Protein AF-S9VAW1-F1 (afdb_monomer)

Solvent-accessible surface area (backbone atoms only — not comparable to full-atom values): 34926 Å² total; per-residue (Å²): 114,68,71,62,59,52,66,74,46,61,80,85,52,39,60,59,50,52,52,51,52,48,44,51,51,44,52,49,33,34,41,46,76,74,74,43,98,70,55,74,67,59,33,51,55,53,44,74,70,47,58,87,88,57,67,69,57,58,61,92,67,84,63,84,70,60,76,79,61,60,88,81,59,89,73,43,68,52,50,54,55,49,52,49,55,58,42,69,75,46,89,89,31,61,70,61,53,52,52,51,40,55,53,44,43,58,45,36,74,75,27,72,74,61,37,76,72,44,56,46,38,53,47,41,54,58,48,71,69,42,90,84,57,53,66,71,57,50,51,52,41,51,66,70,40,41,77,72,40,57,66,71,58,47,43,52,48,26,68,76,31,76,83,42,26,59,60,41,46,56,35,34,72,74,39,64,25,45,70,31,38,54,46,47,47,70,71,33,70,91,39,31,63,58,50,28,53,44,24,74,74,56,10,31,38,53,83,54,41,58,82,46,28,45,65,61,37,44,53,52,35,53,50,28,53,74,74,67,41,77,62,27,70,74,47,41,50,56,32,31,31,38,22,30,51,42,54,39,37,70,63,21,52,54,51,49,56,54,47,74,76,70,61,97,66,47,45,45,53,46,20,25,26,48,19,51,31,26,52,74,72,64,44,58,75,50,42,58,57,29,48,54,31,54,74,62,21,74,80,68,87,46,73,51,42,47,51,28,45,52,46,21,51,34,35,30,37,51,33,24,54,73,71,68,36,57,68,58,33,48,51,53,56,69,66,56,79,76,89,71,51,70,65,45,51,53,48,47,50,56,41,57,40,44,53,28,90,91,46,71,57,69,60,48,51,51,55,38,60,70,39,93,86,45,72,55,69,66,49,57,50,32,50,33,41,77,68,68,77,41,86,84,70,88,42,77,71,52,40,53,39,41,40,49,10,30,15,71,49,18,37,49,66,61,43,67,75,62,69,61,97,65,67,52,72,62,50,51,54,25,50,54,51,4,58,78,65,37,92,78,66,67,63,65,64,53,49,55,57,60,73,65,57,60,69,80,51,39,58,38,56,72,54,44,49,52,48,52,53,47,30,54,76,72,68,38,43,71,59,51,36,57,57,28,65,77,37,82,85,26,71,47,22,48,48,53,28,52,49,40,48,46,70,74,58,79,68,73,96,64,71,49,75,37,74,51,68,67,61,46,38,52,48,60,74,68,58,87,67,77,65,53,52,34,36,31,53,57,95,74,67,70,90,78,62,92,52,61,48,59,57,48,18,67,76,58,72,46,66,55,90,42,47,49,79,50,80,57,95,66,27,40,35,41,35,45,71,67,65,94,86,68,76,66,59,72,52,82,46,87,50,103,87,49,77,44,72,56,72,58,69,92,89,68,78,95,77,82,90,78,82,76,127

Structure (mmCIF, N/CA/C/O backbone):
data_AF-S9VAW1-F1
#
_entry.id   AF-S9VAW1-F1
#
loop_
_atom_site.group_PDB
_atom_site.id
_atom_site.type_symbol
_atom_site.label_atom_id
_atom_site.label_alt_id
_atom_site.label_comp_id
_atom_site.label_asym_id
_atom_site.label_entity_id
_atom_site.label_seq_id
_atom_site.pdbx_PDB_ins_code
_atom_site.Cartn_x
_atom_site.Cartn_y
_atom_site.Cartn_z
_atom_site.occupancy
_atom_site.B_iso_or_equiv
_atom_site.auth_seq_id
_atom_site.auth_comp_id
_atom_site.auth_asym_id
_atom_site.auth_atom_id
_atom_site.pdbx_PDB_model_num
ATOM 1 N N . MET A 1 1 ? 56.780 -2.524 -10.324 1.00 50.16 1 MET A N 1
ATOM 2 C CA . MET A 1 1 ? 56.785 -1.851 -9.006 1.00 50.16 1 MET A CA 1
ATOM 3 C C . MET A 1 1 ? 56.034 -2.650 -7.930 1.00 50.16 1 MET A C 1
ATOM 5 O O . MET A 1 1 ? 56.644 -3.027 -6.942 1.00 50.16 1 MET A O 1
ATOM 9 N N . THR A 1 2 ? 54.771 -3.040 -8.134 1.00 55.56 2 THR A N 1
ATOM 10 C CA . THR A 1 2 ? 53.932 -3.743 -7.130 1.00 55.56 2 THR A CA 1
ATOM 11 C C . THR A 1 2 ? 54.430 -5.126 -6.686 1.00 55.56 2 THR A C 1
ATOM 13 O O . THR A 1 2 ? 54.407 -5.422 -5.497 1.00 55.56 2 THR A O 1
ATOM 16 N N . LYS A 1 3 ? 54.938 -5.974 -7.596 1.00 57.41 3 LYS A N 1
ATOM 17 C CA . LYS A 1 3 ? 55.463 -7.309 -7.225 1.00 57.41 3 LYS A CA 1
ATOM 18 C C . LYS A 1 3 ? 56.693 -7.242 -6.308 1.00 57.41 3 LYS A C 1
ATOM 20 O O . LYS A 1 3 ? 56.820 -8.068 -5.414 1.00 57.41 3 LYS A O 1
ATOM 25 N N . GLN A 1 4 ? 57.572 -6.260 -6.518 1.00 59.66 4 GLN A N 1
ATOM 26 C CA . GLN A 1 4 ? 58.765 -6.050 -5.688 1.00 59.66 4 GLN A CA 1
ATOM 27 C C . GLN A 1 4 ? 58.394 -5.479 -4.311 1.00 59.66 4 GLN A C 1
ATOM 29 O O . GLN A 1 4 ? 58.938 -5.927 -3.311 1.00 59.66 4 GLN A O 1
ATOM 34 N N . MET A 1 5 ? 57.403 -4.581 -4.258 1.00 62.62 5 MET A N 1
ATOM 35 C CA . MET A 1 5 ? 56.898 -3.979 -3.016 1.00 62.62 5 MET A CA 1
ATOM 36 C C . MET A 1 5 ? 56.144 -4.979 -2.121 1.00 62.62 5 MET A C 1
ATOM 38 O O . MET A 1 5 ? 56.283 -4.958 -0.906 1.00 62.62 5 MET A O 1
ATOM 42 N N . VAL A 1 6 ? 55.371 -5.902 -2.708 1.00 60.84 6 VAL A N 1
ATOM 43 C CA . VAL A 1 6 ? 54.705 -6.984 -1.953 1.00 60.84 6 VAL A CA 1
ATOM 44 C C . VAL A 1 6 ? 55.717 -8.045 -1.498 1.00 60.84 6 VAL A C 1
ATOM 46 O O . VAL A 1 6 ? 55.566 -8.638 -0.432 1.00 60.84 6 VAL A O 1
ATOM 49 N N . ALA A 1 7 ? 56.779 -8.282 -2.276 1.00 64.12 7 ALA A N 1
ATOM 50 C CA . ALA A 1 7 ? 57.833 -9.234 -1.926 1.00 64.12 7 ALA A CA 1
ATOM 51 C C . ALA A 1 7 ? 58.745 -8.757 -0.779 1.00 64.12 7 ALA A C 1
ATOM 53 O O . ALA A 1 7 ? 59.326 -9.605 -0.103 1.00 64.12 7 ALA A O 1
ATOM 54 N N . SER A 1 8 ? 58.848 -7.446 -0.528 1.00 69.50 8 SER A N 1
ATOM 55 C CA . SER A 1 8 ? 59.646 -6.870 0.568 1.00 69.50 8 SER A CA 1
ATOM 56 C C . SER A 1 8 ? 58.955 -6.886 1.938 1.00 69.50 8 SER A C 1
ATOM 58 O O . SER A 1 8 ? 59.565 -6.500 2.928 1.00 69.50 8 SER A O 1
ATOM 60 N N . ILE A 1 9 ? 57.698 -7.327 2.011 1.00 71.62 9 ILE A N 1
ATOM 61 C CA . ILE A 1 9 ? 56.875 -7.311 3.233 1.00 71.62 9 ILE A CA 1
ATOM 62 C C . ILE A 1 9 ? 56.877 -8.701 3.890 1.00 71.62 9 ILE A C 1
ATOM 64 O O . ILE A 1 9 ? 56.977 -9.702 3.163 1.00 71.62 9 ILE A O 1
ATOM 68 N N . PRO A 1 10 ? 56.773 -8.818 5.229 1.00 76.75 10 PRO A N 1
ATOM 69 C CA . PRO A 1 10 ? 56.643 -10.104 5.913 1.00 76.75 10 PRO A CA 1
ATOM 70 C C . PRO A 1 10 ? 55.501 -10.947 5.336 1.00 76.75 10 PRO A C 1
ATOM 72 O O . PRO A 1 10 ? 54.421 -10.439 5.044 1.00 76.75 10 PRO A O 1
ATOM 75 N N . LYS A 1 11 ? 55.730 -12.253 5.145 1.00 73.06 11 LYS A N 1
ATOM 76 C CA . LYS A 1 11 ? 54.782 -13.168 4.473 1.00 73.06 11 LYS A CA 1
ATOM 77 C C . LYS A 1 11 ? 53.387 -13.161 5.115 1.00 73.06 11 LYS A C 1
ATOM 79 O O . LYS A 1 11 ? 52.401 -13.333 4.405 1.00 73.06 11 LYS A O 1
ATOM 84 N N . GLU A 1 12 ? 53.339 -12.929 6.422 1.00 75.31 12 GLU A N 1
ATOM 85 C CA . GLU A 1 12 ? 52.132 -12.873 7.251 1.00 75.31 12 GLU A CA 1
ATOM 86 C C . GLU A 1 12 ? 51.245 -11.656 6.926 1.00 75.31 12 GLU A C 1
ATOM 88 O O . GLU A 1 12 ? 50.023 -11.760 6.958 1.00 75.31 12 GLU A O 1
ATOM 93 N N . GLU A 1 13 ? 51.831 -10.536 6.494 1.00 78.38 13 GLU A N 1
ATOM 94 C CA . GLU A 1 13 ? 51.113 -9.284 6.200 1.00 78.38 13 GLU A CA 1
ATOM 95 C C . GLU A 1 13 ? 50.744 -9.129 4.717 1.00 78.38 13 GLU A C 1
ATOM 97 O O . GLU A 1 13 ? 49.864 -8.343 4.355 1.00 78.38 13 GLU A O 1
ATOM 102 N N . ARG A 1 14 ? 51.382 -9.908 3.831 1.00 79.69 14 ARG A N 1
ATOM 103 C CA . ARG A 1 14 ? 51.174 -9.812 2.373 1.00 79.69 14 ARG A CA 1
ATOM 104 C C . ARG A 1 14 ? 49.719 -10.012 1.974 1.00 79.69 14 ARG A C 1
ATOM 106 O O . ARG A 1 14 ? 49.246 -9.323 1.077 1.00 79.69 14 ARG A O 1
ATOM 113 N N . HIS A 1 15 ? 49.016 -10.944 2.617 1.00 78.62 15 HIS A N 1
ATOM 114 C CA . HIS A 1 15 ? 47.621 -11.232 2.286 1.00 78.62 15 HIS A CA 1
ATOM 115 C C . HIS A 1 15 ? 46.703 -10.054 2.634 1.00 78.62 15 HIS A C 1
ATOM 117 O O . HIS A 1 15 ? 45.899 -9.639 1.803 1.00 78.62 15 HIS A O 1
ATOM 123 N N . ALA A 1 16 ? 46.862 -9.480 3.831 1.00 81.19 16 ALA A N 1
ATOM 124 C CA . ALA A 1 16 ? 46.077 -8.330 4.270 1.00 81.19 16 ALA A CA 1
ATOM 125 C C . ALA A 1 16 ? 46.334 -7.104 3.379 1.00 81.19 16 ALA A C 1
ATOM 127 O O . ALA A 1 16 ? 45.389 -6.435 2.954 1.00 81.19 16 ALA A O 1
ATOM 128 N N . LEU A 1 17 ? 47.597 -6.848 3.020 1.00 82.19 17 LEU A N 1
ATOM 129 C CA . LEU A 1 17 ? 47.938 -5.759 2.108 1.00 82.19 17 LEU A CA 1
ATOM 130 C C . LEU A 1 17 ? 47.339 -5.966 0.714 1.00 82.19 17 LEU A C 1
ATOM 132 O O . LEU A 1 17 ? 46.751 -5.037 0.168 1.00 82.19 17 LEU A O 1
ATOM 136 N N . VAL A 1 18 ? 47.473 -7.160 0.129 1.00 82.06 18 VAL A N 1
ATOM 137 C CA . VAL A 1 18 ? 46.920 -7.452 -1.204 1.00 82.06 18 VAL A CA 1
ATOM 138 C C . VAL A 1 18 ? 45.399 -7.281 -1.211 1.00 82.06 18 VAL A C 1
ATOM 140 O O . VAL A 1 18 ? 44.884 -6.641 -2.126 1.00 82.06 18 VAL A O 1
ATOM 143 N N . ALA A 1 19 ? 44.699 -7.757 -0.177 1.00 81.75 19 ALA A N 1
ATOM 144 C CA . ALA A 1 19 ? 43.257 -7.556 -0.017 1.00 81.75 19 ALA A CA 1
ATOM 145 C C . ALA A 1 19 ? 42.888 -6.063 0.101 1.00 81.75 19 ALA A C 1
ATOM 147 O O . ALA A 1 19 ? 41.984 -5.585 -0.581 1.00 81.75 19 ALA A O 1
ATOM 148 N N . SER A 1 20 ? 43.652 -5.291 0.877 1.00 86.81 20 SER A N 1
ATOM 149 C CA . SER A 1 20 ? 43.427 -3.848 1.054 1.00 86.81 20 SER A CA 1
ATOM 150 C C . SER A 1 20 ? 43.668 -3.064 -0.240 1.00 86.81 20 SER A C 1
ATOM 152 O O . SER A 1 20 ? 42.885 -2.191 -0.609 1.00 86.81 20 SER A O 1
ATOM 154 N N . MET A 1 21 ? 44.734 -3.404 -0.971 1.00 85.62 21 MET A N 1
ATOM 155 C CA . MET A 1 21 ? 45.028 -2.834 -2.287 1.00 85.62 21 MET A CA 1
ATOM 156 C C . MET A 1 21 ? 43.936 -3.176 -3.302 1.00 85.62 21 MET A C 1
ATOM 158 O O . MET A 1 21 ? 43.544 -2.318 -4.090 1.00 85.62 21 MET A O 1
ATOM 162 N N . GLN A 1 22 ? 43.433 -4.411 -3.278 1.00 87.12 22 GLN A N 1
ATOM 163 C CA . GLN A 1 22 ? 42.326 -4.847 -4.122 1.00 87.12 22 GLN A CA 1
ATOM 164 C C . GLN A 1 22 ? 41.057 -4.043 -3.844 1.00 87.12 22 GLN A C 1
ATOM 166 O O . GLN A 1 22 ? 40.466 -3.510 -4.780 1.00 87.12 22 GLN A O 1
ATOM 171 N N . LEU A 1 23 ? 40.675 -3.907 -2.572 1.00 89.50 23 LEU A N 1
ATOM 172 C CA . LEU A 1 23 ? 39.514 -3.124 -2.160 1.00 89.50 23 LEU A CA 1
ATOM 173 C C . LEU A 1 23 ? 39.643 -1.658 -2.591 1.00 89.50 23 LEU A C 1
ATOM 175 O O . LEU A 1 23 ? 38.699 -1.103 -3.150 1.00 89.50 23 LEU A O 1
ATOM 179 N N . LEU A 1 24 ? 40.815 -1.045 -2.391 1.00 90.00 24 LEU A N 1
ATOM 180 C CA . LEU A 1 24 ? 41.072 0.338 -2.795 1.00 90.00 24 LEU A CA 1
ATOM 181 C C . LEU A 1 24 ? 40.942 0.519 -4.313 1.00 90.00 24 LEU A C 1
ATOM 183 O O . LEU A 1 24 ? 40.303 1.465 -4.771 1.00 90.00 24 LEU A O 1
ATOM 187 N N . LEU A 1 25 ? 41.517 -0.396 -5.096 1.00 89.38 25 LEU A N 1
ATOM 188 C CA . LEU A 1 25 ? 41.433 -0.359 -6.556 1.00 89.38 25 LEU A CA 1
ATOM 189 C C . LEU A 1 25 ? 40.000 -0.578 -7.052 1.00 89.38 25 LEU A C 1
ATOM 191 O O . LEU A 1 25 ? 39.569 0.117 -7.968 1.00 89.38 25 LEU A O 1
ATOM 195 N N . TRP A 1 26 ? 39.240 -1.478 -6.426 1.00 91.12 26 TRP A N 1
ATOM 196 C CA . TRP A 1 26 ? 37.815 -1.650 -6.710 1.00 91.12 26 TRP A CA 1
ATOM 197 C C . TRP A 1 26 ? 36.986 -0.420 -6.354 1.00 91.12 26 TRP A C 1
ATOM 199 O O . TRP A 1 26 ? 36.114 -0.034 -7.128 1.00 91.12 26 TRP A O 1
ATOM 209 N N . ALA A 1 27 ? 37.253 0.214 -5.212 1.00 90.69 27 ALA A N 1
ATOM 210 C CA . ALA A 1 27 ? 36.571 1.436 -4.806 1.00 90.69 27 ALA A CA 1
ATOM 211 C C . ALA A 1 27 ? 36.875 2.589 -5.772 1.00 90.69 27 ALA A C 1
ATOM 213 O O . ALA A 1 27 ? 35.971 3.336 -6.148 1.00 90.69 27 ALA A O 1
ATOM 214 N N . PHE A 1 28 ? 38.128 2.706 -6.218 1.00 89.44 28 PHE A N 1
ATOM 215 C CA . PHE A 1 28 ? 38.529 3.730 -7.175 1.00 89.44 28 PHE A CA 1
ATOM 216 C C . PHE A 1 28 ? 37.907 3.497 -8.558 1.00 89.44 28 PHE A C 1
ATOM 218 O O . PHE A 1 28 ? 37.333 4.419 -9.132 1.00 89.44 28 PHE A O 1
ATOM 225 N N . ASP A 1 29 ? 37.925 2.260 -9.053 1.00 89.00 29 ASP A N 1
ATOM 226 C CA . ASP A 1 29 ? 37.234 1.866 -10.285 1.00 89.00 29 ASP A CA 1
ATOM 227 C C . ASP A 1 29 ? 35.723 2.131 -10.213 1.00 89.00 29 ASP A C 1
ATOM 229 O O . ASP A 1 29 ? 35.143 2.708 -11.130 1.00 89.00 29 ASP A O 1
ATOM 233 N N . TRP A 1 30 ? 35.083 1.811 -9.087 1.00 89.62 30 TRP A N 1
ATOM 234 C CA . TRP A 1 30 ? 33.672 2.119 -8.861 1.00 89.62 30 TRP A CA 1
ATOM 235 C C . TRP A 1 30 ? 33.370 3.620 -8.963 1.00 89.62 30 TRP A C 1
ATOM 237 O O . TRP A 1 30 ? 32.407 4.007 -9.625 1.00 89.62 30 TRP A O 1
ATOM 247 N N . GLN A 1 31 ? 34.193 4.469 -8.338 1.00 87.75 31 GLN A N 1
ATOM 248 C CA . GLN A 1 31 ? 34.036 5.927 -8.401 1.00 87.75 31 GLN A CA 1
ATOM 249 C C . GLN A 1 31 ? 34.267 6.471 -9.814 1.00 87.75 31 GLN A C 1
ATOM 251 O O . GLN A 1 31 ? 33.478 7.285 -10.293 1.00 87.75 31 GLN A O 1
ATOM 256 N N . VAL A 1 32 ? 35.306 6.000 -10.505 1.00 85.06 32 VAL A N 1
ATOM 257 C CA . VAL A 1 32 ? 35.601 6.409 -11.886 1.00 85.06 32 VAL A CA 1
ATOM 258 C C . VAL A 1 32 ? 34.457 6.041 -12.827 1.00 85.06 32 VAL A C 1
ATOM 260 O O . VAL A 1 32 ? 34.057 6.855 -13.648 1.00 85.06 32 VAL A O 1
ATOM 263 N N . VAL A 1 33 ? 33.891 4.842 -12.698 1.00 81.62 33 VAL A N 1
ATOM 264 C CA . VAL A 1 33 ? 32.837 4.371 -13.607 1.00 81.62 33 VAL A CA 1
ATOM 265 C C . VAL A 1 33 ? 31.492 5.063 -13.365 1.00 81.62 33 VAL A C 1
ATOM 267 O O . VAL A 1 33 ? 30.757 5.297 -14.324 1.00 81.62 33 VAL A O 1
ATOM 270 N N . PHE A 1 34 ? 31.128 5.353 -12.111 1.00 82.00 34 PHE A N 1
ATOM 271 C CA . PHE A 1 34 ? 29.766 5.798 -11.774 1.00 82.00 34 PHE A CA 1
ATOM 272 C C . PHE A 1 34 ? 29.643 7.248 -11.301 1.00 82.00 34 PHE A C 1
ATOM 274 O O . PHE A 1 34 ? 28.519 7.746 -11.247 1.00 82.00 34 PHE A O 1
ATOM 281 N N . SER A 1 35 ? 30.747 7.918 -10.968 1.00 78.19 35 SER A N 1
ATOM 282 C CA . SER A 1 35 ? 30.707 9.245 -10.337 1.00 78.19 35 SER A CA 1
ATOM 283 C C . SER A 1 35 ? 31.537 10.301 -11.064 1.00 78.19 35 SER A C 1
ATOM 285 O O . SER A 1 35 ? 31.227 11.485 -10.949 1.00 78.19 35 SER A O 1
ATOM 287 N N . ILE A 1 36 ? 32.593 9.914 -11.789 1.00 75.69 36 ILE A N 1
ATOM 288 C CA . ILE A 1 36 ? 33.555 10.859 -12.371 1.00 75.69 36 ILE A CA 1
ATOM 289 C C . ILE A 1 36 ? 33.532 10.751 -13.901 1.00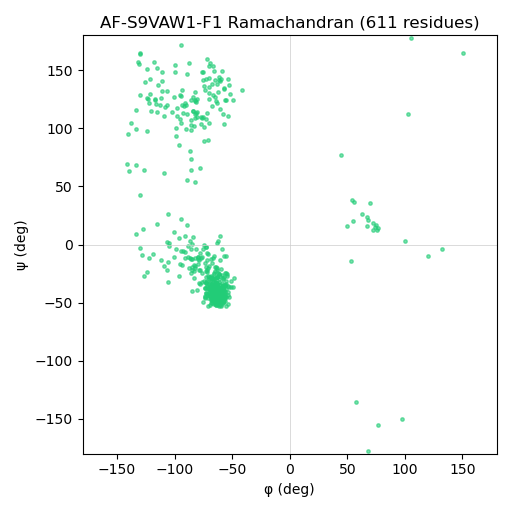 75.69 36 ILE A C 1
ATOM 291 O O . ILE A 1 36 ? 33.785 9.675 -14.438 1.00 75.69 36 ILE A O 1
ATOM 295 N N . PRO A 1 37 ? 33.292 11.846 -14.640 1.00 69.94 37 PRO A N 1
ATOM 296 C CA . PRO A 1 37 ? 33.508 11.852 -16.079 1.00 69.94 37 PRO A CA 1
ATOM 297 C C . PRO A 1 37 ? 35.016 11.790 -16.356 1.00 69.94 37 PRO A C 1
ATOM 299 O O . PRO A 1 37 ? 35.735 12.772 -16.181 1.00 69.94 37 PRO A O 1
ATOM 302 N N . VAL A 1 38 ? 35.505 10.620 -16.763 1.00 75.25 38 VAL A N 1
ATOM 303 C CA . VAL A 1 38 ? 36.920 10.382 -17.082 1.00 75.25 38 VAL A CA 1
ATOM 304 C C . VAL A 1 38 ? 37.073 10.156 -18.583 1.00 75.25 38 VAL A C 1
ATOM 306 O O . VAL A 1 38 ? 36.331 9.364 -19.161 1.00 75.25 38 VAL A O 1
ATOM 309 N N . SER A 1 39 ? 38.035 10.840 -19.213 1.00 79.44 39 SER A N 1
ATOM 310 C CA . SER A 1 39 ? 38.338 10.667 -20.639 1.00 79.44 39 SER A CA 1
ATOM 311 C C . SER A 1 39 ? 38.913 9.277 -20.933 1.00 79.44 39 SER A C 1
ATOM 313 O O . SER A 1 39 ? 39.567 8.670 -20.083 1.00 79.44 39 SER A O 1
ATOM 315 N N . ASP A 1 40 ? 38.730 8.785 -22.161 1.00 77.94 40 ASP A N 1
ATOM 316 C CA . ASP A 1 40 ? 39.255 7.475 -22.574 1.00 77.94 40 ASP A CA 1
ATOM 317 C C . ASP A 1 40 ? 40.782 7.372 -22.416 1.00 77.94 40 ASP A C 1
ATOM 319 O O . ASP A 1 40 ? 41.293 6.319 -22.035 1.00 77.94 40 ASP A O 1
ATOM 323 N N . ALA A 1 41 ? 41.506 8.475 -22.643 1.00 80.31 41 ALA A N 1
ATOM 324 C CA . ALA A 1 41 ? 42.953 8.554 -22.438 1.00 80.31 41 ALA A CA 1
ATOM 325 C C . ALA A 1 41 ? 43.331 8.334 -20.963 1.00 80.31 41 ALA A C 1
ATOM 327 O O . ALA A 1 41 ? 44.155 7.477 -20.654 1.00 80.31 41 ALA A O 1
ATOM 328 N N . MET A 1 42 ? 42.650 9.017 -20.037 1.00 81.25 42 MET A N 1
ATOM 329 C CA . MET A 1 42 ? 42.893 8.847 -18.603 1.00 81.25 42 MET A CA 1
ATOM 330 C C . MET A 1 42 ? 42.504 7.439 -18.122 1.00 81.25 42 MET A C 1
ATOM 332 O O . MET A 1 42 ? 43.180 6.875 -17.265 1.00 81.25 42 MET A O 1
ATOM 336 N N . GLN A 1 43 ? 41.465 6.818 -18.693 1.00 80.31 43 GLN A N 1
ATOM 337 C CA . GLN A 1 43 ? 41.150 5.414 -18.398 1.00 80.31 43 GLN A CA 1
ATOM 338 C C . GLN A 1 43 ? 42.258 4.460 -18.862 1.00 80.31 43 GLN A C 1
ATOM 340 O O . GLN A 1 43 ? 42.565 3.503 -18.151 1.00 80.31 43 GLN A O 1
ATOM 345 N N . GLN A 1 44 ? 42.861 4.691 -20.033 1.00 81.31 44 GLN A N 1
ATOM 346 C CA . GLN A 1 44 ? 43.985 3.882 -20.519 1.00 81.31 44 GLN A CA 1
ATOM 347 C C . GLN A 1 44 ? 45.216 4.018 -19.615 1.00 81.31 44 GLN A C 1
ATOM 349 O O . GLN A 1 44 ? 45.815 2.999 -19.262 1.00 81.31 44 GLN A O 1
ATOM 354 N N . ASP A 1 45 ? 45.529 5.233 -19.166 1.00 84.12 45 ASP A N 1
ATOM 355 C CA . ASP A 1 45 ? 46.631 5.484 -18.230 1.00 84.12 45 ASP A CA 1
ATOM 356 C C . ASP A 1 45 ? 46.406 4.772 -16.891 1.00 84.12 45 ASP A C 1
ATOM 358 O O . ASP A 1 45 ? 47.292 4.083 -16.380 1.00 84.12 45 ASP A O 1
ATOM 362 N N . LEU A 1 46 ? 45.188 4.853 -16.344 1.00 83.62 46 LEU A N 1
ATOM 363 C CA . LEU A 1 46 ? 44.827 4.142 -15.117 1.00 83.62 46 LEU A CA 1
ATOM 364 C C . LEU A 1 46 ? 44.946 2.624 -15.281 1.00 83.62 46 LEU A C 1
ATOM 366 O O . LEU A 1 46 ? 45.484 1.959 -14.395 1.00 83.62 46 LEU A O 1
ATOM 370 N N . ARG A 1 47 ? 44.521 2.062 -16.421 1.00 81.38 47 ARG A N 1
ATOM 371 C CA . ARG A 1 47 ? 44.704 0.629 -16.716 1.00 81.38 47 ARG A CA 1
ATOM 372 C C . ARG A 1 47 ? 46.176 0.241 -16.747 1.00 81.38 47 ARG A C 1
ATOM 374 O O . ARG A 1 47 ? 46.527 -0.791 -16.180 1.00 81.38 47 ARG A O 1
ATOM 381 N N . ALA A 1 48 ? 47.041 1.055 -17.349 1.00 81.75 48 ALA A N 1
ATOM 382 C CA . ALA A 1 48 ? 48.476 0.775 -17.402 1.00 81.75 48 ALA A CA 1
ATOM 383 C C . ALA A 1 48 ? 49.118 0.688 -16.002 1.00 81.75 48 ALA A C 1
ATOM 385 O O . ALA A 1 48 ? 50.097 -0.036 -15.811 1.00 81.75 48 ALA A O 1
ATOM 386 N N . LEU A 1 49 ? 48.540 1.374 -15.010 1.00 80.25 49 LEU A N 1
ATOM 387 C CA . LEU A 1 49 ? 48.983 1.354 -13.614 1.00 80.25 49 LEU A CA 1
ATOM 388 C C . LEU A 1 49 ? 48.398 0.191 -12.793 1.00 80.25 49 LEU A C 1
ATOM 390 O O . LEU A 1 49 ? 48.871 -0.075 -11.682 1.00 80.25 49 LEU A O 1
ATOM 394 N N . THR A 1 50 ? 47.392 -0.523 -13.307 1.00 79.75 50 THR A N 1
ATOM 395 C CA . THR A 1 50 ? 46.750 -1.616 -12.563 1.00 79.75 50 THR A CA 1
ATOM 396 C C . THR A 1 50 ? 47.599 -2.889 -12.518 1.00 79.75 50 THR A C 1
ATOM 398 O O . THR A 1 50 ? 48.250 -3.259 -13.499 1.00 79.75 50 THR A O 1
ATOM 401 N N . PRO A 1 51 ? 47.611 -3.614 -11.384 1.00 77.94 51 PRO A N 1
ATOM 402 C CA . PRO A 1 51 ? 48.295 -4.896 -11.307 1.00 77.94 51 PRO A CA 1
ATOM 403 C C . PRO A 1 51 ? 47.681 -5.927 -12.262 1.00 77.94 51 PRO A C 1
ATOM 405 O O . PRO A 1 51 ? 46.470 -6.105 -12.295 1.00 77.94 51 PRO A O 1
ATOM 408 N N . ALA A 1 52 ? 48.525 -6.704 -12.947 1.00 75.50 52 ALA A N 1
ATOM 409 C CA . ALA A 1 52 ? 48.090 -7.700 -13.937 1.00 75.50 52 ALA A CA 1
ATOM 410 C C . ALA A 1 52 ? 47.171 -8.822 -13.399 1.00 75.50 52 ALA A C 1
ATOM 412 O O . ALA A 1 52 ? 46.591 -9.559 -14.187 1.00 75.50 52 ALA A O 1
ATOM 413 N N . TRP A 1 53 ? 47.052 -8.987 -12.075 1.00 73.62 53 TRP A N 1
ATOM 414 C CA . TRP A 1 53 ? 46.128 -9.943 -11.448 1.00 73.62 53 TRP A CA 1
ATOM 415 C C . TRP A 1 53 ? 44.714 -9.369 -11.230 1.00 73.62 53 TRP A C 1
ATOM 417 O O . TRP A 1 53 ? 43.796 -10.137 -10.966 1.00 73.62 53 TRP A O 1
ATOM 427 N N . LEU A 1 54 ? 44.527 -8.053 -11.399 1.00 73.25 54 LEU A N 1
ATOM 428 C CA . LEU A 1 54 ? 43.231 -7.366 -11.462 1.00 73.25 54 LEU A CA 1
ATOM 429 C C . LEU A 1 54 ? 42.965 -6.896 -12.888 1.00 73.25 54 LEU A C 1
ATOM 431 O O . LEU A 1 54 ? 42.840 -5.707 -13.178 1.00 73.25 54 LEU A O 1
ATOM 435 N N . THR A 1 55 ? 42.897 -7.856 -13.802 1.00 64.44 55 THR A N 1
ATOM 436 C CA . THR A 1 55 ? 42.368 -7.591 -15.137 1.00 64.44 55 THR A CA 1
ATOM 437 C C . THR A 1 55 ? 40.908 -7.153 -14.987 1.00 64.44 55 THR A C 1
ATOM 439 O O . THR A 1 55 ? 40.207 -7.726 -14.161 1.00 64.44 55 THR A O 1
ATOM 442 N N . ASP A 1 56 ? 40.449 -6.186 -15.781 1.00 73.25 56 ASP A N 1
ATOM 443 C CA . ASP A 1 56 ? 39.047 -5.717 -15.864 1.00 73.25 56 ASP A CA 1
ATOM 444 C C . ASP A 1 56 ? 38.683 -4.428 -15.101 1.00 73.25 56 ASP A C 1
ATOM 446 O O . ASP A 1 56 ? 37.546 -3.960 -15.193 1.00 73.25 56 ASP A O 1
ATOM 450 N N . LEU A 1 57 ? 39.657 -3.769 -14.464 1.00 81.25 57 LEU A N 1
ATOM 451 C CA . LEU A 1 57 ? 39.488 -2.411 -13.925 1.00 81.25 57 LEU A CA 1
ATOM 452 C C . LEU A 1 57 ? 39.529 -1.334 -15.018 1.00 81.25 57 LEU A C 1
ATOM 454 O O . LEU A 1 57 ? 40.219 -1.470 -16.030 1.00 81.25 57 LEU A O 1
ATOM 458 N N . PHE A 1 58 ? 38.793 -0.246 -14.796 1.00 81.44 58 PHE A N 1
ATOM 459 C CA . PHE A 1 58 ? 38.705 0.962 -15.620 1.00 81.44 58 PHE A CA 1
ATOM 460 C C . PHE A 1 58 ? 38.322 0.710 -17.084 1.00 81.44 58 PHE A C 1
ATOM 462 O O . PHE A 1 58 ? 38.612 1.534 -17.950 1.00 81.44 58 PHE A O 1
ATOM 469 N N . GLN A 1 59 ? 37.715 -0.437 -17.408 1.00 73.25 59 GLN A N 1
ATOM 470 C CA . GLN A 1 59 ? 37.227 -0.735 -18.759 1.00 73.25 59 GLN A CA 1
ATOM 471 C C . GLN A 1 59 ? 36.014 0.138 -19.111 1.00 73.25 59 GLN A C 1
ATOM 473 O O . GLN A 1 59 ? 35.187 0.369 -18.241 1.00 73.25 59 GLN A O 1
ATOM 478 N N . ALA A 1 60 ? 35.868 0.586 -20.362 1.00 61.44 60 ALA A N 1
ATOM 479 C CA . ALA A 1 60 ? 34.701 1.360 -20.815 1.00 61.44 60 ALA A CA 1
ATOM 480 C C . ALA A 1 60 ? 33.531 0.442 -21.223 1.00 61.44 60 ALA A C 1
ATOM 482 O O . ALA A 1 60 ? 32.377 0.685 -20.876 1.00 61.44 60 ALA A O 1
ATOM 483 N N . THR A 1 61 ? 33.842 -0.672 -21.887 1.00 57.66 61 THR A N 1
ATOM 484 C CA . THR A 1 61 ? 32.887 -1.665 -22.391 1.00 57.66 61 THR A CA 1
ATOM 485 C C . THR A 1 61 ? 33.165 -3.044 -21.797 1.00 57.66 61 THR A C 1
ATOM 487 O O . THR A 1 61 ? 34.316 -3.420 -21.590 1.00 57.66 61 THR A O 1
ATOM 490 N N . ALA A 1 62 ? 32.106 -3.802 -21.490 1.00 54.94 62 ALA A N 1
ATOM 491 C CA . ALA A 1 62 ? 32.251 -5.178 -21.023 1.00 54.94 62 ALA A CA 1
ATOM 492 C C . ALA A 1 62 ? 32.731 -6.070 -22.188 1.00 54.94 62 ALA A C 1
ATOM 494 O O . ALA A 1 62 ? 32.115 -6.013 -23.256 1.00 54.94 62 ALA A O 1
ATOM 495 N N . PRO A 1 63 ? 33.785 -6.898 -22.037 1.00 51.03 63 PRO A N 1
ATOM 496 C CA . PRO A 1 63 ? 34.168 -7.835 -23.082 1.00 51.03 63 PRO A CA 1
ATOM 497 C C . PRO A 1 63 ? 33.041 -8.854 -23.261 1.00 51.03 63 PRO A C 1
ATOM 499 O O . PRO A 1 63 ? 32.638 -9.510 -22.300 1.00 51.03 63 PRO A O 1
ATOM 502 N N . ALA A 1 64 ? 32.553 -9.024 -24.491 1.00 48.44 64 ALA A N 1
ATOM 503 C CA . ALA A 1 64 ? 31.491 -9.982 -24.812 1.00 48.44 64 ALA A CA 1
ATOM 504 C C . ALA A 1 64 ? 31.821 -11.429 -24.375 1.00 48.44 64 ALA A C 1
ATOM 506 O O . ALA A 1 64 ? 30.915 -12.208 -24.099 1.00 48.44 64 ALA A O 1
ATOM 507 N N . ALA A 1 65 ? 33.113 -11.762 -24.251 1.00 43.94 65 ALA A N 1
ATOM 508 C CA . ALA A 1 65 ? 33.619 -13.082 -23.871 1.00 43.94 65 ALA A CA 1
ATOM 509 C C . ALA A 1 65 ? 33.642 -13.361 -22.351 1.00 43.94 65 ALA A C 1
ATOM 511 O O . ALA A 1 65 ? 33.665 -14.519 -21.946 1.00 43.94 65 ALA A O 1
ATOM 512 N N . ALA A 1 66 ? 33.584 -12.339 -21.486 1.00 48.78 66 ALA A N 1
ATOM 513 C CA . ALA A 1 66 ? 33.624 -12.542 -20.029 1.00 48.78 66 ALA A CA 1
ATOM 514 C C . ALA A 1 66 ? 32.320 -13.151 -19.468 1.00 48.78 66 ALA A C 1
ATOM 516 O O . ALA A 1 66 ? 32.281 -13.618 -18.331 1.00 48.78 66 ALA A O 1
ATOM 517 N N . ALA A 1 67 ? 31.251 -13.163 -20.273 1.00 45.69 67 ALA A N 1
ATOM 518 C CA . ALA A 1 67 ? 29.943 -13.682 -19.891 1.00 45.69 67 ALA A CA 1
ATOM 519 C C . ALA A 1 67 ? 29.874 -15.220 -19.805 1.00 45.69 67 ALA A C 1
ATOM 521 O O . ALA A 1 67 ? 28.961 -15.724 -19.154 1.00 45.69 67 ALA A O 1
ATOM 522 N N . GLU A 1 68 ? 30.807 -15.957 -20.423 1.00 47.59 68 GLU A N 1
ATOM 523 C CA . GLU A 1 68 ? 30.781 -17.433 -20.453 1.00 47.59 68 GLU A CA 1
ATOM 524 C C . GLU A 1 68 ? 31.834 -18.102 -19.546 1.00 47.59 68 GLU A C 1
ATOM 526 O O . GLU A 1 68 ? 31.624 -19.225 -19.098 1.00 47.59 68 GLU A O 1
ATOM 531 N N . GLU A 1 69 ? 32.920 -17.414 -19.168 1.00 48.19 69 GLU A N 1
ATOM 532 C CA . GLU A 1 69 ? 34.006 -17.990 -18.342 1.00 48.19 69 GLU A CA 1
ATOM 533 C C . GLU A 1 69 ? 33.896 -17.707 -16.823 1.00 48.19 69 GLU A C 1
ATOM 535 O O . GLU A 1 69 ? 34.778 -18.078 -16.040 1.00 48.19 69 GLU A O 1
ATOM 540 N N . GLY A 1 70 ? 32.803 -17.079 -16.374 1.00 47.44 70 GLY A N 1
ATOM 541 C CA . GLY A 1 70 ? 32.624 -16.477 -15.038 1.00 47.44 70 GLY A CA 1
ATOM 542 C C . GLY A 1 70 ? 32.696 -17.395 -13.803 1.00 47.44 70 GLY A C 1
ATOM 543 O O . GLY A 1 70 ? 32.536 -16.922 -12.679 1.00 47.44 70 GLY A O 1
ATOM 544 N N . ALA A 1 71 ? 32.970 -18.692 -13.951 1.00 46.88 71 ALA A N 1
ATOM 545 C CA . ALA A 1 71 ? 33.026 -19.618 -12.819 1.00 46.88 71 ALA A CA 1
ATOM 546 C C . ALA A 1 71 ? 34.373 -19.625 -12.063 1.00 46.88 71 ALA A C 1
ATOM 548 O O . ALA A 1 71 ? 34.425 -20.127 -10.942 1.00 46.88 71 ALA A O 1
ATOM 549 N N . LYS A 1 72 ? 35.469 -19.104 -12.643 1.00 50.62 72 LYS A N 1
ATOM 550 C CA . LYS A 1 72 ? 36.824 -19.239 -12.052 1.00 50.62 72 LYS A CA 1
ATOM 551 C C . LYS A 1 72 ? 37.559 -17.931 -11.751 1.00 50.62 72 LYS A C 1
ATOM 553 O O . LYS A 1 72 ? 38.576 -17.977 -11.062 1.00 50.62 72 LYS A O 1
ATOM 558 N N . LYS A 1 73 ? 37.080 -16.780 -12.232 1.00 65.00 73 LYS A N 1
ATOM 559 C CA . LYS A 1 73 ? 37.780 -15.494 -12.095 1.00 65.00 73 LYS A CA 1
ATOM 560 C C . LYS A 1 73 ? 36.921 -14.476 -11.350 1.00 65.00 73 LYS A C 1
ATOM 562 O O . LYS A 1 73 ? 35.761 -14.271 -11.689 1.00 65.00 73 LYS A O 1
ATOM 567 N N . LEU A 1 74 ? 37.501 -13.854 -10.328 1.00 69.00 74 LEU A N 1
ATOM 568 C CA . LEU A 1 74 ? 36.846 -12.822 -9.530 1.00 69.00 74 LEU A CA 1
ATOM 569 C C . LEU A 1 74 ? 36.745 -11.529 -10.350 1.00 69.00 74 LEU A C 1
ATOM 571 O O . LEU A 1 74 ? 37.756 -10.876 -10.602 1.00 69.00 74 LEU A O 1
ATOM 575 N N . LEU A 1 75 ? 35.534 -11.187 -10.788 1.00 78.50 75 LEU A N 1
ATOM 576 C CA . LEU A 1 75 ? 35.263 -9.965 -11.545 1.00 78.50 75 LEU A CA 1
ATOM 577 C C . LEU A 1 75 ? 35.267 -8.734 -10.629 1.00 78.50 75 LEU A C 1
ATOM 579 O O . LEU A 1 75 ? 34.862 -8.807 -9.467 1.00 78.50 75 LEU A O 1
ATOM 583 N N . ALA A 1 76 ? 35.683 -7.584 -11.165 1.00 85.75 76 ALA A N 1
ATOM 584 C CA . ALA A 1 76 ? 35.600 -6.315 -10.446 1.00 85.75 76 ALA A CA 1
ATOM 585 C C . ALA A 1 76 ? 34.129 -5.918 -10.178 1.00 85.75 76 ALA A C 1
ATOM 587 O O . ALA A 1 76 ? 33.287 -6.073 -11.070 1.00 85.75 76 ALA A O 1
ATOM 588 N N . PRO A 1 77 ? 33.794 -5.338 -9.008 1.00 89.75 77 PRO A N 1
ATOM 589 C CA . PRO A 1 77 ? 32.419 -4.961 -8.679 1.00 89.75 77 PRO A CA 1
ATOM 590 C C . PRO A 1 77 ? 31.753 -4.030 -9.705 1.00 89.75 77 PRO A C 1
ATOM 592 O O . PRO A 1 77 ? 30.575 -4.200 -10.035 1.00 89.75 77 PRO A O 1
ATOM 595 N N . SER A 1 78 ? 32.502 -3.069 -10.263 1.00 87.69 78 SER A N 1
ATOM 596 C CA . SER A 1 78 ? 31.976 -2.152 -11.286 1.00 87.69 78 SER A CA 1
ATOM 597 C C . SER A 1 78 ? 31.588 -2.882 -12.574 1.00 87.69 78 SER A C 1
ATOM 599 O O . SER A 1 78 ? 30.628 -2.494 -13.248 1.00 87.69 78 SER A O 1
ATOM 601 N N . HIS A 1 79 ? 32.323 -3.945 -12.912 1.00 84.81 79 HIS A N 1
ATOM 602 C CA . HIS A 1 79 ? 32.088 -4.760 -14.093 1.00 84.81 79 HIS A CA 1
ATOM 603 C C . HIS A 1 79 ? 30.782 -5.537 -13.942 1.00 84.81 79 HIS A C 1
ATOM 605 O O . HIS A 1 79 ? 29.916 -5.458 -14.812 1.00 84.81 79 HIS A O 1
ATOM 611 N N . VAL A 1 80 ? 30.598 -6.189 -12.789 1.00 86.94 80 VAL A N 1
ATOM 612 C CA . VAL A 1 80 ? 29.366 -6.916 -12.454 1.00 86.94 80 VAL A CA 1
ATOM 613 C C . VAL A 1 80 ? 28.149 -5.993 -12.548 1.00 86.94 80 VAL A C 1
ATOM 615 O O . VAL A 1 80 ? 27.177 -6.318 -13.230 1.00 86.94 80 VAL A O 1
ATOM 618 N N . LYS A 1 81 ? 28.208 -4.798 -11.943 1.00 88.62 81 LYS A N 1
ATOM 619 C CA . LYS A 1 81 ? 27.102 -3.826 -12.002 1.00 88.62 81 LYS A CA 1
ATOM 620 C C . LYS A 1 81 ? 26.796 -3.360 -13.428 1.00 88.62 81 LYS A C 1
ATOM 622 O O . LYS A 1 81 ? 25.626 -3.255 -13.795 1.00 88.62 81 LYS A O 1
ATOM 627 N N . ARG A 1 82 ? 27.811 -3.090 -14.252 1.00 85.38 82 ARG A N 1
ATOM 628 C CA . ARG A 1 82 ? 27.608 -2.693 -15.657 1.00 85.38 82 ARG A CA 1
ATOM 629 C C . ARG A 1 82 ? 27.007 -3.812 -16.491 1.00 85.38 82 ARG A C 1
ATOM 631 O O . ARG A 1 82 ? 26.063 -3.569 -17.237 1.00 85.38 82 ARG A O 1
ATOM 638 N N . GLN A 1 83 ? 27.506 -5.033 -16.338 1.00 83.38 83 GLN A N 1
ATOM 639 C CA . GLN A 1 83 ? 26.965 -6.190 -17.040 1.00 83.38 83 GLN A CA 1
ATOM 640 C C . GLN A 1 83 ? 25.507 -6.443 -16.638 1.00 83.38 83 GLN A C 1
ATOM 642 O O . GLN A 1 83 ? 24.667 -6.678 -17.503 1.00 83.38 83 GLN A O 1
ATOM 647 N N . ALA A 1 84 ? 25.181 -6.304 -15.353 1.00 86.50 84 ALA A N 1
ATOM 648 C CA . ALA A 1 84 ? 23.811 -6.368 -14.859 1.00 86.50 84 ALA A CA 1
ATOM 649 C C . ALA A 1 84 ? 22.904 -5.297 -15.492 1.00 86.50 84 ALA A C 1
ATOM 651 O O . ALA A 1 84 ? 21.792 -5.615 -15.908 1.00 86.50 84 ALA A O 1
ATOM 652 N N . LEU A 1 85 ? 23.376 -4.050 -15.614 1.00 86.62 85 LEU A N 1
ATOM 653 C CA . LEU A 1 85 ? 22.637 -2.967 -16.279 1.00 86.62 85 LEU A CA 1
ATOM 654 C C . LEU A 1 85 ? 22.395 -3.253 -17.767 1.00 86.62 85 LEU A C 1
ATOM 656 O O . LEU A 1 85 ? 21.284 -3.042 -18.246 1.00 86.62 85 LEU A O 1
ATOM 660 N N . LEU A 1 86 ? 23.400 -3.768 -18.481 1.00 82.62 86 LEU A N 1
ATOM 661 C CA . LEU A 1 86 ? 23.267 -4.161 -19.888 1.00 82.62 86 LEU A CA 1
ATOM 662 C C . LEU A 1 86 ? 22.269 -5.313 -20.054 1.00 82.62 86 LEU A C 1
ATOM 664 O O . LEU A 1 86 ? 21.375 -5.255 -20.894 1.00 82.62 86 LEU A O 1
ATOM 668 N N . LEU A 1 87 ? 22.373 -6.344 -19.212 1.00 82.88 87 LEU A N 1
ATOM 669 C CA . LEU A 1 87 ? 21.447 -7.474 -19.232 1.00 82.88 87 LEU A CA 1
ATOM 670 C C . LEU A 1 87 ? 20.021 -7.044 -18.867 1.00 82.88 87 LEU A C 1
ATOM 672 O O . LEU A 1 87 ? 19.074 -7.562 -19.452 1.00 82.88 87 LEU A O 1
ATOM 676 N N . ALA A 1 88 ? 19.843 -6.081 -17.960 1.00 82.19 88 ALA A N 1
ATOM 677 C CA . ALA A 1 88 ? 18.524 -5.584 -17.567 1.00 82.19 88 ALA A CA 1
ATOM 678 C C . ALA A 1 88 ? 17.738 -4.947 -18.729 1.00 82.19 88 ALA A C 1
ATOM 680 O O . ALA A 1 88 ? 16.506 -4.947 -18.686 1.00 82.19 88 ALA A O 1
ATOM 681 N N . GLN A 1 89 ? 18.431 -4.447 -19.759 1.00 78.69 89 GLN A N 1
ATOM 682 C CA . GLN A 1 89 ? 17.829 -3.855 -20.960 1.00 78.69 89 GLN A CA 1
ATOM 683 C C . GLN A 1 89 ? 17.344 -4.908 -21.978 1.00 78.69 89 GLN A C 1
ATOM 685 O O . GLN A 1 89 ? 16.528 -4.587 -22.838 1.00 78.69 89 GLN A O 1
ATOM 690 N N . GLY A 1 90 ? 17.797 -6.164 -21.878 1.00 70.88 90 GLY A N 1
ATOM 691 C CA . GLY A 1 90 ? 17.375 -7.264 -22.754 1.00 70.88 90 GLY A CA 1
ATOM 692 C C . GLY A 1 90 ? 16.144 -8.020 -22.235 1.00 70.88 90 GLY A C 1
ATOM 693 O O . GLY A 1 90 ? 15.956 -8.184 -21.026 1.00 70.88 90 GLY A O 1
ATOM 694 N N . HIS A 1 91 ? 15.290 -8.516 -23.136 1.00 56.28 91 HIS A N 1
ATOM 695 C CA . HIS A 1 91 ? 14.124 -9.332 -22.766 1.00 56.28 91 HIS A CA 1
ATOM 696 C C . HIS A 1 91 ? 14.496 -10.796 -22.439 1.00 56.28 91 HIS A C 1
ATOM 698 O O . HIS A 1 91 ? 13.956 -11.348 -21.489 1.00 56.28 91 HIS A O 1
ATOM 704 N N . GLU A 1 92 ? 15.503 -11.386 -23.092 1.00 61.09 92 GLU A N 1
ATOM 705 C CA . GLU A 1 92 ? 15.870 -12.815 -22.952 1.00 61.09 92 GLU A CA 1
ATOM 706 C C . GLU A 1 92 ? 16.981 -13.112 -21.915 1.00 61.09 92 GLU A C 1
ATOM 708 O O . GLU A 1 92 ? 17.673 -14.126 -21.971 1.00 61.09 92 GLU A O 1
ATOM 713 N N . THR A 1 93 ? 17.202 -12.223 -20.947 1.00 82.38 93 THR A N 1
ATOM 714 C CA . THR A 1 93 ? 18.408 -12.233 -20.091 1.00 82.38 93 THR A CA 1
ATOM 715 C C . THR A 1 93 ? 18.180 -12.713 -18.655 1.00 82.38 93 THR A C 1
ATOM 717 O O . THR A 1 93 ? 19.126 -12.745 -17.863 1.00 82.38 93 THR A O 1
ATOM 720 N N . LEU A 1 94 ? 16.956 -13.114 -18.295 1.00 86.75 94 LEU A N 1
ATOM 721 C CA . LEU A 1 94 ? 16.593 -13.465 -16.916 1.00 86.75 94 LEU A CA 1
ATOM 722 C C . LEU A 1 94 ? 17.444 -14.607 -16.314 1.00 86.75 94 LEU A C 1
ATOM 724 O O . LEU A 1 94 ? 17.949 -14.414 -15.206 1.00 86.75 94 LEU A O 1
ATOM 728 N N . PRO A 1 95 ? 17.693 -15.743 -17.003 1.00 88.31 95 PRO A N 1
ATOM 729 C CA . PRO A 1 95 ? 18.533 -16.810 -16.449 1.00 88.31 95 PRO A CA 1
ATOM 730 C C . PRO A 1 95 ? 19.968 -16.351 -16.164 1.00 88.31 95 PRO A C 1
ATOM 732 O O . PRO A 1 95 ? 20.558 -16.730 -15.155 1.00 88.31 95 PRO A O 1
ATOM 735 N N . ARG A 1 96 ? 20.517 -15.475 -17.018 1.00 86.44 96 ARG A N 1
ATOM 736 C CA . ARG A 1 96 ? 21.861 -14.905 -16.837 1.00 86.44 96 ARG A CA 1
ATOM 737 C C . ARG A 1 96 ? 21.919 -13.974 -15.628 1.00 86.44 96 ARG A C 1
ATOM 739 O O . ARG A 1 96 ? 22.881 -14.030 -14.869 1.00 86.44 96 ARG A O 1
ATOM 746 N N . LEU A 1 97 ? 20.887 -13.155 -15.419 1.00 89.25 97 LEU A N 1
ATOM 747 C CA . LEU A 1 97 ? 20.783 -12.292 -14.238 1.00 89.25 97 LEU A CA 1
ATOM 748 C C . LEU A 1 97 ? 20.631 -13.098 -12.941 1.00 89.25 97 LEU A C 1
ATOM 750 O O . LEU A 1 97 ? 21.240 -12.737 -11.938 1.00 89.25 97 LEU A O 1
ATOM 754 N N . LEU A 1 98 ? 19.866 -14.195 -12.955 1.00 91.00 98 LEU A N 1
ATOM 755 C CA . LEU A 1 98 ? 19.737 -15.095 -11.803 1.00 91.00 98 LEU A CA 1
ATOM 756 C C . LEU A 1 98 ? 21.064 -15.778 -11.464 1.00 91.00 98 LEU A C 1
ATOM 758 O O . LEU A 1 98 ? 21.466 -15.780 -10.303 1.00 91.00 98 LEU A O 1
ATOM 762 N N . HIS A 1 99 ? 21.774 -16.285 -12.474 1.00 89.25 99 HIS A N 1
ATOM 763 C CA . HIS A 1 99 ? 23.099 -16.872 -12.280 1.00 89.25 99 HIS A CA 1
ATOM 764 C C . HIS A 1 99 ? 24.098 -15.850 -11.718 1.00 89.25 99 HIS A C 1
ATOM 766 O O . HIS A 1 99 ? 24.820 -16.133 -10.763 1.00 89.25 99 HIS A O 1
ATOM 772 N N . MET A 1 100 ? 24.097 -14.629 -12.262 1.00 89.31 100 MET A N 1
ATOM 773 C CA . MET A 1 100 ? 24.927 -13.532 -11.762 1.00 89.31 100 MET A CA 1
ATOM 774 C C . MET A 1 100 ? 24.582 -13.167 -10.314 1.00 89.31 100 MET A C 1
ATOM 776 O O . MET A 1 100 ? 25.484 -12.936 -9.514 1.00 89.31 100 MET A O 1
ATOM 780 N N . TYR A 1 101 ? 23.298 -13.145 -9.958 1.00 92.94 101 TYR A N 1
ATOM 781 C CA . TYR A 1 101 ? 22.857 -12.904 -8.586 1.00 92.94 101 TYR A CA 1
ATOM 782 C C . TYR A 1 101 ? 23.374 -13.979 -7.622 1.00 92.94 101 TYR A C 1
ATOM 784 O O . TYR A 1 101 ? 23.940 -13.638 -6.588 1.00 92.94 101 TYR A O 1
ATOM 792 N N . GLU A 1 102 ? 23.256 -15.263 -7.969 1.00 92.19 102 GLU A N 1
ATOM 793 C CA . GLU A 1 102 ? 23.778 -16.368 -7.147 1.00 92.19 102 GLU A CA 1
ATOM 794 C C . GLU A 1 102 ? 25.297 -16.307 -6.978 1.00 92.19 102 GLU A C 1
ATOM 796 O O . GLU A 1 102 ? 25.820 -16.522 -5.878 1.00 92.19 102 GLU A O 1
ATOM 801 N N . TRP A 1 103 ? 26.009 -15.968 -8.054 1.00 90.31 103 TRP A N 1
ATOM 802 C CA . TRP A 1 103 ? 27.447 -15.745 -8.010 1.00 90.31 103 TRP A CA 1
ATOM 803 C C . TRP A 1 103 ? 27.788 -14.606 -7.047 1.00 90.31 103 TRP A C 1
ATOM 805 O O . TRP A 1 103 ? 28.609 -14.798 -6.152 1.00 90.31 103 TRP A O 1
ATOM 815 N N . VAL A 1 104 ? 27.125 -13.451 -7.162 1.00 91.94 104 VAL A N 1
ATOM 816 C CA . VAL A 1 104 ? 27.368 -12.293 -6.288 1.00 91.94 104 VAL A CA 1
ATOM 817 C C . VAL A 1 104 ? 27.090 -12.625 -4.827 1.00 91.94 104 VAL A C 1
ATOM 819 O O . VAL A 1 104 ? 27.940 -12.345 -3.986 1.00 91.94 104 VAL A O 1
ATOM 822 N N . VAL A 1 105 ? 25.958 -13.267 -4.526 1.00 93.12 105 VAL A N 1
ATOM 823 C CA . VAL A 1 105 ? 25.608 -13.711 -3.166 1.00 93.12 105 VAL A CA 1
ATOM 824 C C . VAL A 1 105 ? 26.725 -14.571 -2.577 1.00 93.12 105 VAL A C 1
ATOM 826 O O . VAL A 1 105 ? 27.256 -14.260 -1.514 1.00 93.12 105 VAL A O 1
ATOM 829 N N . THR A 1 106 ? 27.170 -15.584 -3.323 1.00 91.12 106 THR A N 1
ATOM 830 C CA . THR A 1 106 ? 28.237 -16.494 -2.883 1.00 91.12 106 THR A CA 1
ATOM 831 C C . THR A 1 106 ? 29.544 -15.749 -2.574 1.00 91.12 106 THR A C 1
ATOM 833 O O . THR A 1 106 ? 30.272 -16.122 -1.654 1.00 91.12 106 THR A O 1
ATOM 836 N N . HIS A 1 107 ? 29.870 -14.698 -3.330 1.00 88.75 107 HIS A N 1
ATOM 837 C CA . HIS A 1 107 ? 31.101 -13.926 -3.135 1.00 88.75 107 HIS A CA 1
ATOM 838 C C . HIS A 1 107 ? 30.987 -12.909 -1.994 1.00 88.75 107 HIS A C 1
ATOM 840 O O . HIS A 1 107 ? 31.928 -12.780 -1.211 1.00 88.75 107 HIS A O 1
ATOM 846 N N . GLU A 1 108 ? 29.846 -12.237 -1.841 1.00 92.12 108 GLU A N 1
ATOM 847 C CA . GLU A 1 108 ? 29.592 -11.332 -0.712 1.00 92.12 108 GLU A CA 1
ATOM 848 C C . GLU A 1 108 ? 29.506 -12.078 0.630 1.00 92.12 108 GLU A C 1
ATOM 850 O O . GLU A 1 108 ? 29.904 -11.541 1.668 1.00 92.12 108 GLU A O 1
ATOM 855 N N . GLU A 1 109 ? 29.022 -13.323 0.643 1.00 91.25 109 GLU A N 1
ATOM 856 C CA . GLU A 1 109 ? 29.037 -14.182 1.834 1.00 91.25 109 GLU A CA 1
ATOM 857 C C . GLU A 1 109 ? 30.466 -14.569 2.242 1.00 91.25 109 GLU A C 1
ATOM 859 O O . GLU A 1 109 ? 30.772 -14.611 3.434 1.00 91.25 109 GLU A O 1
ATOM 864 N N . ARG A 1 110 ? 31.354 -14.794 1.264 1.00 89.31 110 ARG A N 1
ATOM 865 C CA . ARG A 1 110 ? 32.747 -15.227 1.482 1.00 89.31 110 ARG A CA 1
ATOM 866 C C . ARG A 1 110 ? 33.737 -14.088 1.730 1.00 89.31 110 ARG A C 1
ATOM 868 O O . ARG A 1 110 ? 34.788 -14.335 2.314 1.00 89.31 110 ARG A O 1
ATOM 875 N N . SER A 1 111 ? 33.446 -12.870 1.271 1.00 86.69 111 SER A N 1
ATOM 876 C CA . SER A 1 111 ? 34.359 -11.723 1.347 1.00 86.69 111 SER A CA 1
ATOM 877 C C . SER A 1 111 ? 33.642 -10.468 1.845 1.00 86.69 111 SER A C 1
ATOM 879 O O . SER A 1 111 ? 32.768 -9.923 1.169 1.00 86.69 111 SER A O 1
ATOM 881 N N . ALA A 1 112 ? 34.057 -9.974 3.016 1.00 86.69 112 ALA A N 1
ATOM 882 C CA . ALA A 1 112 ? 33.559 -8.711 3.557 1.00 86.69 112 ALA A CA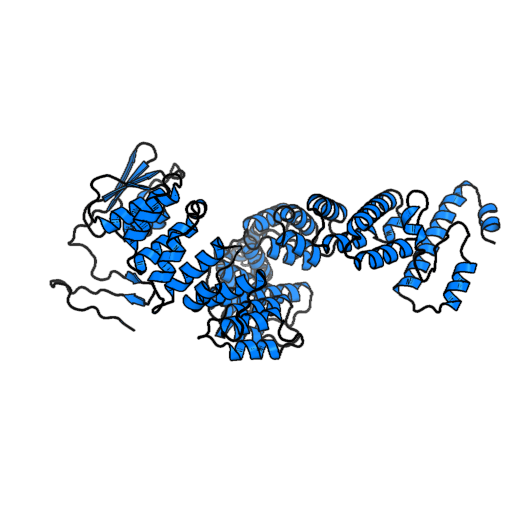 1
ATOM 883 C C . ALA A 1 112 ? 33.934 -7.519 2.658 1.00 86.69 112 ALA A C 1
ATOM 885 O O . ALA A 1 112 ? 33.103 -6.641 2.444 1.00 86.69 112 ALA A O 1
ATOM 886 N N . ASP A 1 113 ? 35.131 -7.540 2.062 1.00 87.44 113 ASP A N 1
ATOM 887 C CA . ASP A 1 113 ? 35.620 -6.493 1.155 1.00 87.44 113 ASP A CA 1
ATOM 888 C C . ASP A 1 113 ? 34.751 -6.373 -0.105 1.00 87.44 113 ASP A C 1
ATOM 890 O O . ASP A 1 113 ? 34.456 -5.273 -0.569 1.00 87.44 113 ASP A O 1
ATOM 894 N N . PHE A 1 114 ? 34.281 -7.503 -0.645 1.00 87.94 114 PHE A N 1
ATOM 895 C CA . PHE A 1 114 ? 33.368 -7.510 -1.790 1.00 87.94 114 PHE A CA 1
ATOM 896 C C . PHE A 1 114 ? 31.948 -7.057 -1.406 1.00 87.94 114 PHE A C 1
ATOM 898 O O . PHE A 1 114 ? 31.270 -6.391 -2.189 1.00 87.94 114 PHE A O 1
ATOM 905 N N . ARG A 1 115 ? 31.502 -7.358 -0.178 1.00 90.25 115 ARG A N 1
ATOM 906 C CA . ARG A 1 115 ? 30.160 -7.009 0.323 1.00 90.25 115 ARG A CA 1
ATOM 907 C C . ARG A 1 115 ? 29.905 -5.504 0.412 1.00 90.25 115 ARG A C 1
ATOM 909 O O . ARG A 1 115 ? 28.760 -5.084 0.267 1.00 90.25 115 ARG A O 1
ATOM 916 N N . ILE A 1 116 ? 30.943 -4.687 0.602 1.00 91.25 116 ILE A N 1
ATOM 917 C CA . ILE A 1 116 ? 30.822 -3.219 0.720 1.00 91.25 116 ILE A CA 1
ATOM 918 C C . ILE A 1 116 ? 30.132 -2.596 -0.509 1.00 91.25 116 ILE A C 1
ATOM 920 O O . ILE A 1 116 ? 29.464 -1.571 -0.392 1.00 91.25 116 ILE A O 1
ATOM 924 N N . PHE A 1 117 ? 30.237 -3.230 -1.680 1.00 91.88 117 PHE A N 1
ATOM 925 C CA . PHE A 1 117 ? 29.643 -2.732 -2.923 1.00 91.88 117 PHE A CA 1
ATOM 926 C C . PHE A 1 117 ? 28.135 -3.014 -3.060 1.00 91.88 117 PHE A C 1
ATOM 928 O O . PHE A 1 117 ? 27.504 -2.456 -3.961 1.00 91.88 117 PHE A O 1
ATOM 935 N N . GLY A 1 118 ? 27.548 -3.851 -2.192 1.00 92.19 118 GLY A N 1
ATOM 936 C CA . GLY A 1 118 ? 26.101 -4.102 -2.134 1.00 92.19 118 GLY A CA 1
ATOM 937 C C . GLY A 1 118 ? 25.487 -4.566 -3.460 1.00 92.19 118 GLY A C 1
ATOM 938 O O . GLY A 1 118 ? 24.376 -4.163 -3.820 1.00 92.19 118 GLY A O 1
ATOM 939 N N . LEU A 1 119 ? 26.213 -5.382 -4.225 1.00 93.19 119 LEU A N 1
ATOM 940 C CA . LEU A 1 119 ? 25.797 -5.835 -5.550 1.00 93.19 119 LEU A CA 1
ATOM 941 C C . LEU A 1 119 ? 24.607 -6.788 -5.484 1.00 93.19 119 LEU A C 1
ATOM 943 O O . LEU A 1 119 ? 23.770 -6.754 -6.389 1.00 93.19 119 LEU A O 1
ATOM 947 N N . SER A 1 120 ? 24.495 -7.603 -4.432 1.00 94.69 120 SER A N 1
ATOM 948 C CA . SER A 1 120 ? 23.339 -8.491 -4.247 1.00 94.69 120 SER A CA 1
ATOM 949 C C . SER A 1 120 ? 22.040 -7.697 -4.097 1.00 94.69 120 SER A C 1
ATOM 951 O O . SER A 1 120 ? 21.037 -8.034 -4.723 1.00 94.69 120 SER A O 1
ATOM 953 N N . VAL A 1 121 ? 22.070 -6.594 -3.344 1.00 94.69 121 VAL A N 1
ATOM 954 C CA . VAL A 1 121 ? 20.942 -5.667 -3.175 1.00 94.69 121 VAL A CA 1
ATOM 955 C C . VAL A 1 121 ? 20.571 -5.032 -4.514 1.00 94.69 121 VAL A C 1
ATOM 957 O O . VAL A 1 121 ? 19.402 -5.021 -4.907 1.00 94.69 121 VAL A O 1
ATOM 960 N N . PHE A 1 122 ? 21.570 -4.538 -5.250 1.00 94.12 122 PHE A N 1
ATOM 961 C CA . PHE A 1 122 ? 21.371 -3.931 -6.564 1.00 94.12 122 PHE A CA 1
ATOM 962 C C . PHE A 1 122 ? 20.742 -4.914 -7.564 1.00 94.12 122 PHE A C 1
ATOM 964 O O . PHE A 1 122 ? 19.702 -4.613 -8.155 1.00 94.12 122 PHE A O 1
ATOM 971 N N . LEU A 1 123 ? 21.334 -6.100 -7.728 1.00 93.62 123 LEU A N 1
ATOM 972 C CA . LEU A 1 123 ? 20.827 -7.148 -8.617 1.00 93.62 123 LEU A CA 1
ATOM 973 C C . LEU A 1 123 ? 19.453 -7.649 -8.179 1.00 93.62 123 LEU A C 1
ATOM 975 O O . LEU A 1 123 ? 18.589 -7.859 -9.027 1.00 93.62 123 LEU A O 1
ATOM 979 N N . GLY A 1 124 ? 19.226 -7.787 -6.872 1.00 94.19 124 GLY A N 1
ATOM 980 C CA . GLY A 1 124 ? 17.926 -8.138 -6.314 1.00 94.19 124 GLY A CA 1
ATOM 981 C C . GLY A 1 124 ? 16.849 -7.133 -6.719 1.00 94.19 124 GLY A C 1
ATOM 982 O O . GLY A 1 124 ? 15.812 -7.528 -7.247 1.00 94.19 124 GLY A O 1
ATOM 983 N N . ASN A 1 125 ? 17.120 -5.831 -6.589 1.00 94.06 125 ASN A N 1
ATOM 984 C CA . ASN A 1 125 ? 16.201 -4.780 -7.034 1.00 94.06 125 ASN A CA 1
ATOM 985 C C . ASN A 1 125 ? 15.967 -4.808 -8.558 1.00 94.06 125 ASN A C 1
ATOM 987 O O . ASN A 1 125 ? 14.846 -4.580 -9.015 1.00 94.06 125 ASN A O 1
ATOM 991 N N . VAL A 1 126 ? 16.994 -5.100 -9.363 1.00 92.44 126 VAL A N 1
ATOM 992 C CA . VAL A 1 126 ? 16.852 -5.266 -10.822 1.00 92.44 126 VAL A CA 1
ATOM 993 C C . VAL A 1 126 ? 15.954 -6.461 -11.153 1.00 92.44 126 VAL A C 1
ATOM 995 O O . VAL A 1 126 ? 15.037 -6.332 -11.965 1.00 92.44 126 VAL A O 1
ATOM 998 N N . LEU A 1 127 ? 16.179 -7.605 -10.505 1.00 92.75 127 LEU A N 1
ATOM 999 C CA . LEU A 1 127 ? 15.413 -8.835 -10.706 1.00 92.75 127 LEU A CA 1
ATOM 1000 C C . LEU A 1 127 ? 13.954 -8.673 -10.275 1.00 92.75 127 LEU A C 1
ATOM 1002 O O . LEU A 1 127 ? 13.060 -9.024 -11.040 1.00 92.75 127 LEU A O 1
ATOM 1006 N N . LEU A 1 128 ? 13.690 -8.083 -9.106 1.00 91.94 128 LEU A N 1
ATOM 1007 C CA . LEU A 1 128 ? 12.330 -7.881 -8.583 1.00 91.94 128 LEU A CA 1
ATOM 1008 C C . LEU A 1 128 ? 11.468 -6.955 -9.459 1.00 91.94 128 LEU A C 1
ATOM 1010 O O . LEU A 1 128 ? 10.241 -7.018 -9.401 1.00 91.94 128 LEU A O 1
ATOM 1014 N N . ARG A 1 129 ? 12.083 -6.129 -10.317 1.00 90.44 129 ARG A N 1
ATOM 1015 C CA . ARG A 1 129 ? 11.371 -5.317 -11.322 1.00 90.44 129 ARG A CA 1
ATOM 1016 C C . ARG A 1 129 ? 10.951 -6.118 -12.563 1.00 90.44 129 ARG A C 1
ATOM 1018 O O . ARG A 1 129 ? 10.144 -5.627 -13.356 1.00 90.44 129 ARG A O 1
ATOM 1025 N N . ARG A 1 130 ? 11.470 -7.335 -12.764 1.00 87.75 130 ARG A N 1
ATOM 1026 C CA . ARG A 1 130 ? 11.14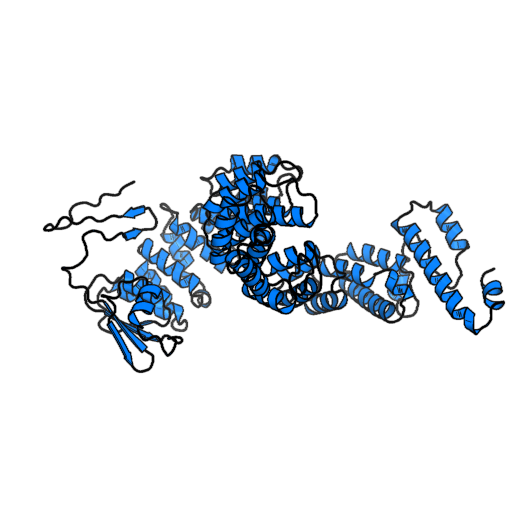0 -8.190 -13.916 1.00 87.75 130 ARG A CA 1
ATOM 1027 C C . ARG A 1 130 ? 9.824 -8.925 -13.664 1.00 87.75 130 ARG A C 1
ATOM 1029 O O . ARG A 1 130 ? 9.699 -9.698 -12.724 1.00 87.75 130 ARG A O 1
ATOM 1036 N N . ARG A 1 131 ? 8.848 -8.736 -14.557 1.00 81.12 131 ARG A N 1
ATOM 1037 C CA . ARG A 1 131 ? 7.524 -9.389 -14.464 1.00 81.12 131 ARG A CA 1
ATOM 1038 C C . ARG A 1 131 ? 7.571 -10.912 -14.621 1.00 81.12 131 ARG A C 1
ATOM 1040 O O . ARG A 1 131 ? 6.665 -11.590 -14.160 1.00 81.12 131 ARG A O 1
ATOM 1047 N N . GLU A 1 132 ? 8.600 -11.415 -15.293 1.00 85.56 132 GLU A N 1
ATOM 1048 C CA . GLU A 1 132 ? 8.802 -12.834 -15.613 1.00 85.56 132 GLU A CA 1
ATOM 1049 C C . GLU A 1 132 ? 9.510 -13.610 -14.490 1.00 85.56 132 GLU A C 1
ATOM 1051 O O . GLU A 1 132 ? 9.688 -14.819 -14.609 1.00 85.56 132 GLU A O 1
ATOM 1056 N N . LEU A 1 133 ? 9.937 -12.936 -13.413 1.00 88.62 133 LEU A N 1
ATOM 1057 C CA . LEU A 1 133 ? 10.660 -13.568 -12.313 1.00 88.62 133 LEU A CA 1
ATOM 1058 C C . LEU A 1 133 ? 9.767 -14.610 -11.607 1.00 88.62 133 LEU A C 1
ATOM 1060 O O . LEU A 1 133 ? 8.695 -14.244 -11.110 1.00 88.62 133 LEU A O 1
ATOM 1064 N N . PRO A 1 134 ? 10.191 -15.886 -11.512 1.00 89.75 134 PRO A N 1
ATOM 1065 C CA . PRO A 1 134 ? 9.434 -16.898 -10.791 1.00 89.75 134 PRO A CA 1
ATOM 1066 C C . PRO A 1 134 ? 9.239 -16.522 -9.321 1.00 89.75 134 PRO A C 1
ATOM 1068 O O . PRO A 1 134 ? 10.141 -16.009 -8.658 1.00 89.75 134 PRO A O 1
ATOM 1071 N N . GLU A 1 135 ? 8.062 -16.835 -8.777 1.00 88.31 135 GLU A N 1
ATOM 1072 C CA . GLU A 1 135 ? 7.701 -16.478 -7.399 1.00 88.31 135 GLU A CA 1
ATOM 1073 C C . GLU A 1 135 ? 8.689 -17.024 -6.361 1.00 88.31 135 GLU A C 1
ATOM 1075 O O . GLU A 1 135 ? 9.043 -16.323 -5.415 1.00 88.31 135 GLU A O 1
ATOM 1080 N N . LYS A 1 136 ? 9.168 -18.258 -6.554 1.00 90.69 136 LYS A N 1
ATOM 1081 C CA . LYS A 1 136 ? 10.149 -18.890 -5.665 1.00 90.69 136 LYS A CA 1
ATOM 1082 C C . LYS A 1 136 ? 11.445 -18.076 -5.586 1.00 90.69 136 LYS A C 1
ATOM 1084 O O . LYS A 1 136 ? 11.966 -17.869 -4.490 1.00 90.69 136 LYS A O 1
ATOM 1089 N N . ASP A 1 137 ? 11.928 -17.590 -6.726 1.00 92.62 137 ASP A N 1
ATOM 1090 C CA . ASP A 1 137 ? 13.162 -16.808 -6.806 1.00 92.62 137 ASP A CA 1
ATOM 1091 C C . ASP A 1 137 ? 12.960 -15.411 -6.227 1.00 92.62 137 ASP A C 1
ATOM 1093 O O . ASP A 1 137 ? 13.784 -14.949 -5.442 1.00 92.62 137 ASP A O 1
ATOM 1097 N N . ALA A 1 138 ? 11.826 -14.773 -6.520 1.00 92.12 138 ALA A N 1
ATOM 1098 C CA . ALA A 1 138 ? 11.445 -13.501 -5.916 1.00 92.12 138 ALA A CA 1
ATOM 1099 C C . ALA A 1 138 ? 11.383 -13.582 -4.381 1.00 92.12 138 ALA A C 1
ATOM 1101 O O . ALA A 1 138 ? 11.959 -12.733 -3.705 1.00 92.12 138 ALA A O 1
ATOM 1102 N N . CYS A 1 139 ? 10.760 -14.623 -3.818 1.00 90.25 139 CYS A N 1
ATOM 1103 C CA . CYS A 1 139 ? 10.744 -14.853 -2.372 1.00 90.25 139 CYS A CA 1
ATOM 1104 C C . CYS A 1 139 ? 12.157 -15.042 -1.807 1.00 90.25 139 CYS A C 1
ATOM 1106 O O . CYS A 1 139 ? 12.486 -14.422 -0.799 1.00 90.25 139 CYS A O 1
ATOM 1108 N N . ARG A 1 140 ? 13.007 -15.845 -2.466 1.00 91.75 140 ARG A N 1
ATOM 1109 C CA . ARG A 1 140 ? 14.405 -16.051 -2.048 1.00 91.75 140 ARG A CA 1
ATOM 1110 C C . ARG A 1 140 ? 15.186 -14.735 -2.037 1.00 91.75 140 ARG A C 1
ATOM 1112 O O . ARG A 1 140 ? 15.879 -14.453 -1.065 1.00 91.75 140 ARG A O 1
ATOM 1119 N N . ILE A 1 141 ? 15.037 -13.925 -3.086 1.00 94.25 141 ILE A N 1
ATOM 1120 C CA . ILE A 1 141 ? 15.695 -12.619 -3.217 1.00 94.25 141 ILE A CA 1
ATOM 1121 C C . ILE A 1 141 ? 15.213 -11.661 -2.125 1.00 94.25 141 ILE A C 1
ATOM 1123 O O . ILE A 1 141 ? 16.038 -11.047 -1.456 1.00 94.25 141 ILE A O 1
ATOM 1127 N N . ILE A 1 142 ? 13.898 -11.561 -1.905 1.00 93.12 142 ILE A N 1
ATOM 1128 C CA . ILE A 1 142 ? 13.312 -10.718 -0.851 1.00 93.12 142 ILE A CA 1
ATOM 1129 C C . ILE A 1 142 ? 13.852 -11.129 0.523 1.00 93.12 142 ILE A C 1
ATOM 1131 O O . ILE A 1 142 ? 14.284 -10.272 1.289 1.00 93.12 142 ILE A O 1
ATOM 1135 N N . SER A 1 143 ? 13.872 -12.430 0.826 1.00 91.00 143 SER A N 1
ATOM 1136 C CA . SER A 1 143 ? 14.389 -12.946 2.096 1.00 91.00 143 SER A CA 1
ATOM 1137 C C . SER A 1 143 ? 15.881 -12.681 2.294 1.00 91.00 143 SER A C 1
ATOM 1139 O O . SER A 1 143 ? 16.283 -12.412 3.420 1.00 91.00 143 SER A O 1
ATOM 1141 N N . TYR A 1 144 ? 16.688 -12.751 1.232 1.00 92.44 144 TYR A N 1
ATOM 1142 C CA . TYR A 1 144 ? 18.129 -12.505 1.313 1.00 92.44 144 TYR A CA 1
ATOM 1143 C C . TYR A 1 144 ? 18.455 -11.014 1.450 1.00 92.44 144 TYR A C 1
ATOM 1145 O O . TYR A 1 144 ? 19.219 -10.621 2.325 1.00 92.44 144 TYR A O 1
ATOM 1153 N N . VAL A 1 145 ? 17.874 -10.174 0.587 1.00 92.19 145 VAL A N 1
ATOM 1154 C CA . VAL A 1 145 ? 18.170 -8.732 0.556 1.00 92.19 145 VAL A CA 1
ATOM 1155 C C . VAL A 1 145 ? 17.573 -8.017 1.774 1.00 92.19 145 VAL A C 1
ATOM 1157 O O . VAL A 1 145 ? 18.144 -7.042 2.264 1.00 92.19 145 VAL A O 1
ATOM 1160 N N . GLY A 1 146 ? 16.440 -8.502 2.289 1.00 91.69 146 GLY A N 1
ATOM 1161 C CA . GLY A 1 146 ? 15.848 -8.010 3.528 1.00 91.69 146 GLY A CA 1
ATOM 1162 C C . GLY A 1 146 ? 15.556 -6.507 3.496 1.00 91.69 146 GLY A C 1
ATOM 1163 O O . GLY A 1 146 ? 15.035 -5.976 2.514 1.00 91.69 146 GLY A O 1
ATOM 1164 N N . SER A 1 147 ? 15.901 -5.813 4.582 1.00 90.50 147 SER A N 1
ATOM 1165 C CA . SER A 1 147 ? 15.669 -4.372 4.758 1.00 90.50 147 SER A CA 1
ATOM 1166 C C . SER A 1 147 ? 16.567 -3.477 3.899 1.00 90.50 147 SER A C 1
ATOM 1168 O O . SER A 1 147 ? 16.345 -2.269 3.855 1.00 90.50 147 SER A O 1
ATOM 1170 N N . SER A 1 148 ? 17.561 -4.039 3.201 1.00 90.25 148 SER A N 1
ATOM 1171 C CA . SER A 1 148 ? 18.409 -3.288 2.268 1.00 90.25 148 SER A CA 1
ATOM 1172 C C . SER A 1 148 ? 17.746 -3.052 0.906 1.00 90.25 148 SER A C 1
ATOM 1174 O O . SER A 1 148 ? 18.250 -2.255 0.117 1.00 90.25 148 SER A O 1
ATOM 1176 N N . ALA A 1 149 ? 16.636 -3.733 0.602 1.00 88.50 149 ALA A N 1
ATOM 1177 C CA . ALA A 1 149 ? 15.913 -3.546 -0.653 1.00 88.50 149 ALA A CA 1
ATOM 1178 C C . ALA A 1 149 ? 15.179 -2.197 -0.697 1.00 88.50 149 ALA A C 1
ATOM 1180 O O . ALA A 1 149 ? 14.863 -1.587 0.324 1.00 88.50 149 ALA A O 1
ATOM 1181 N N . ASP A 1 150 ? 14.853 -1.753 -1.911 1.00 89.94 150 ASP A N 1
ATOM 1182 C CA . ASP A 1 150 ? 14.040 -0.554 -2.111 1.00 89.94 150 ASP A CA 1
ATOM 1183 C C . ASP A 1 150 ? 12.629 -0.756 -1.519 1.00 89.94 150 ASP A C 1
ATOM 1185 O O . ASP A 1 150 ? 11.901 -1.672 -1.910 1.00 89.94 150 ASP A O 1
ATOM 1189 N N . VAL A 1 151 ? 12.237 0.107 -0.572 1.00 90.00 151 VAL A N 1
ATOM 1190 C CA . VAL A 1 151 ? 10.949 0.015 0.145 1.00 90.00 151 VAL A CA 1
ATOM 1191 C C . VAL A 1 151 ? 9.760 0.071 -0.813 1.00 90.00 151 VAL A C 1
ATOM 1193 O O . VAL A 1 151 ? 8.799 -0.684 -0.655 1.00 90.00 151 VAL A O 1
ATOM 1196 N N . THR A 1 152 ? 9.824 0.929 -1.832 1.00 89.50 152 THR A N 1
ATOM 1197 C CA . THR A 1 152 ? 8.750 1.081 -2.821 1.00 89.50 152 THR A CA 1
ATOM 1198 C C . THR A 1 152 ? 8.609 -0.191 -3.647 1.00 89.50 152 THR A C 1
ATOM 1200 O O . THR A 1 152 ? 7.493 -0.643 -3.912 1.00 89.50 152 THR A O 1
ATOM 1203 N N . LEU A 1 153 ? 9.729 -0.805 -4.026 1.00 91.00 153 LEU A N 1
ATOM 1204 C CA . LEU A 1 153 ? 9.747 -2.057 -4.775 1.00 91.00 153 LEU A CA 1
ATOM 1205 C C . LEU A 1 153 ? 9.229 -3.236 -3.942 1.00 91.00 153 LEU A C 1
ATOM 1207 O O . LEU A 1 153 ? 8.369 -3.981 -4.413 1.00 91.00 153 LEU A O 1
ATOM 1211 N N . LEU A 1 154 ? 9.688 -3.379 -2.696 1.00 92.19 154 LEU A N 1
ATOM 1212 C CA . LEU A 1 154 ? 9.188 -4.404 -1.776 1.00 92.19 154 LEU A CA 1
ATOM 1213 C C . LEU A 1 154 ? 7.673 -4.286 -1.583 1.00 92.19 154 LEU A C 1
ATOM 1215 O O . LEU A 1 154 ? 6.952 -5.284 -1.663 1.00 92.19 154 LEU A O 1
ATOM 1219 N N . LEU A 1 155 ? 7.180 -3.061 -1.387 1.00 91.94 155 LEU A N 1
ATOM 1220 C CA . LEU A 1 155 ? 5.755 -2.787 -1.249 1.00 91.94 155 LEU A CA 1
ATOM 1221 C C . LEU A 1 155 ? 4.985 -3.212 -2.505 1.00 91.94 155 LEU A C 1
ATOM 1223 O O . LEU A 1 155 ? 3.966 -3.895 -2.393 1.00 91.94 155 LEU A O 1
ATOM 1227 N N . GLN A 1 156 ? 5.491 -2.890 -3.700 1.00 89.56 156 GLN A N 1
ATOM 1228 C CA . GLN A 1 156 ? 4.893 -3.337 -4.963 1.00 89.56 156 GLN A CA 1
ATOM 1229 C C . GLN A 1 156 ? 4.808 -4.866 -5.047 1.00 89.56 156 GLN A C 1
ATOM 1231 O O . GLN A 1 156 ? 3.750 -5.391 -5.403 1.00 89.56 156 GLN A O 1
ATOM 1236 N N . CYS A 1 157 ? 5.868 -5.586 -4.667 1.00 89.19 157 CYS A N 1
ATOM 1237 C CA . CYS A 1 157 ? 5.870 -7.050 -4.623 1.00 89.19 157 CYS A CA 1
ATOM 1238 C C . CYS A 1 157 ? 4.814 -7.596 -3.644 1.00 89.19 157 CYS A C 1
ATOM 1240 O O . CYS A 1 157 ? 4.020 -8.467 -4.011 1.00 89.19 157 CYS A O 1
ATOM 1242 N N . GLY A 1 158 ? 4.746 -7.057 -2.422 1.00 89.25 158 GLY A N 1
ATOM 1243 C CA . GLY A 1 158 ? 3.805 -7.506 -1.386 1.00 89.25 158 GLY A CA 1
ATOM 1244 C C . GLY A 1 158 ? 2.334 -7.156 -1.662 1.00 89.25 158 GLY A C 1
ATOM 1245 O O . GLY A 1 158 ? 1.416 -7.888 -1.263 1.00 89.25 158 GLY A O 1
ATOM 1246 N N . VAL A 1 159 ? 2.077 -6.054 -2.372 1.00 85.81 159 VAL A N 1
ATOM 1247 C CA . VAL A 1 159 ? 0.730 -5.685 -2.838 1.00 85.81 159 VAL A CA 1
ATOM 1248 C C . VAL A 1 159 ? 0.305 -6.581 -4.001 1.00 85.81 159 VAL A C 1
ATOM 1250 O O . VAL A 1 159 ? -0.828 -7.077 -3.993 1.00 85.81 159 VAL A O 1
ATOM 1253 N N . ALA A 1 160 ? 1.201 -6.824 -4.964 1.00 82.56 160 ALA A N 1
ATOM 1254 C CA . ALA A 1 160 ? 0.918 -7.602 -6.169 1.00 82.56 160 ALA A CA 1
ATOM 1255 C C . ALA A 1 160 ? 0.730 -9.103 -5.897 1.00 82.56 160 ALA A C 1
ATOM 1257 O O . ALA A 1 160 ? -0.143 -9.718 -6.513 1.00 82.56 160 ALA A O 1
ATOM 1258 N N . ASN A 1 161 ? 1.500 -9.690 -4.973 1.00 82.06 161 ASN A N 1
ATOM 1259 C CA . ASN A 1 161 ? 1.452 -11.121 -4.675 1.00 82.06 161 ASN A CA 1
ATOM 1260 C C . ASN A 1 161 ? 1.127 -11.389 -3.194 1.00 82.06 161 ASN A C 1
ATOM 1262 O O . ASN A 1 161 ? 1.855 -10.990 -2.284 1.00 82.06 161 ASN A O 1
ATOM 1266 N N . ARG A 1 162 ? 0.031 -12.122 -2.946 1.00 81.81 162 ARG A N 1
ATOM 1267 C CA . ARG A 1 162 ? -0.411 -12.491 -1.589 1.00 81.81 162 ARG A CA 1
ATOM 1268 C C . ARG A 1 162 ? 0.600 -13.369 -0.851 1.00 81.81 162 ARG A C 1
ATOM 1270 O O . ARG A 1 162 ? 0.717 -13.219 0.360 1.00 81.81 162 ARG A O 1
ATOM 1277 N N . ASN A 1 163 ? 1.324 -14.234 -1.554 1.00 82.88 163 ASN A N 1
ATOM 1278 C CA . ASN A 1 163 ? 2.286 -15.154 -0.951 1.00 82.88 163 ASN A CA 1
ATOM 1279 C C . ASN A 1 163 ? 3.550 -14.417 -0.482 1.00 82.88 163 ASN A C 1
ATOM 1281 O O . ASN A 1 163 ? 4.106 -14.741 0.562 1.00 82.88 163 ASN A O 1
ATOM 1285 N N . MET A 1 164 ? 3.951 -13.357 -1.193 1.00 87.00 164 MET A N 1
ATOM 1286 C CA . MET A 1 164 ? 5.084 -12.501 -0.805 1.00 87.00 164 MET A CA 1
ATOM 1287 C C . MET A 1 164 ? 4.731 -11.514 0.308 1.00 87.00 164 MET A C 1
ATOM 1289 O O . MET A 1 164 ? 5.615 -11.025 1.010 1.00 87.00 164 MET A O 1
ATOM 1293 N N . ARG A 1 165 ? 3.439 -11.210 0.477 1.00 89.69 165 ARG A N 1
ATOM 1294 C CA . ARG A 1 165 ? 2.952 -10.194 1.414 1.00 89.69 165 ARG A CA 1
ATOM 1295 C C . ARG A 1 165 ? 3.472 -10.397 2.832 1.00 89.69 165 ARG A C 1
ATOM 1297 O O . ARG A 1 165 ? 3.897 -9.431 3.452 1.00 89.69 165 ARG A O 1
ATOM 1304 N N . ALA A 1 166 ? 3.435 -11.628 3.339 1.00 87.75 166 ALA A N 1
ATOM 1305 C CA . ALA A 1 166 ? 3.888 -11.933 4.694 1.00 87.75 166 ALA A CA 1
ATOM 1306 C C . ALA A 1 166 ? 5.397 -11.685 4.865 1.00 87.75 166 ALA A C 1
ATOM 1308 O O . ALA A 1 166 ? 5.802 -11.045 5.833 1.00 87.75 166 ALA A O 1
ATOM 1309 N N . SER A 1 167 ? 6.214 -12.123 3.903 1.00 89.75 167 SER A N 1
ATOM 1310 C CA . SER A 1 167 ? 7.668 -11.923 3.923 1.00 89.75 167 SER A CA 1
ATOM 1311 C C . SER A 1 167 ? 8.039 -10.442 3.855 1.00 89.75 167 SER A C 1
ATOM 1313 O O . SER A 1 167 ? 8.844 -9.974 4.656 1.00 89.75 167 SER A O 1
ATOM 1315 N N . VAL A 1 168 ? 7.399 -9.688 2.955 1.00 93.81 168 VAL A N 1
ATOM 1316 C CA . VAL A 1 168 ? 7.590 -8.235 2.827 1.00 93.81 168 VAL A CA 1
ATOM 1317 C C . VAL A 1 168 ? 7.184 -7.512 4.111 1.00 93.81 168 VAL A C 1
ATOM 1319 O O . VAL A 1 168 ? 7.919 -6.656 4.597 1.00 93.81 168 VAL A O 1
ATOM 1322 N N . ALA A 1 169 ? 6.046 -7.880 4.703 1.00 91.31 169 ALA A N 1
ATOM 1323 C CA . ALA A 1 169 ? 5.610 -7.280 5.957 1.00 91.31 169 ALA A CA 1
ATOM 1324 C C . ALA A 1 169 ? 6.581 -7.566 7.105 1.00 91.31 169 ALA A C 1
ATOM 1326 O O . ALA A 1 169 ? 6.869 -6.679 7.904 1.00 91.31 169 ALA A O 1
ATOM 1327 N N . ASN A 1 170 ? 7.118 -8.790 7.174 1.00 90.50 170 ASN A N 1
ATOM 1328 C CA . ASN A 1 170 ? 8.119 -9.131 8.175 1.00 90.50 170 ASN A CA 1
ATOM 1329 C C . ASN A 1 170 ? 9.382 -8.270 8.018 1.00 90.50 170 ASN A C 1
ATOM 1331 O O . ASN A 1 170 ? 9.904 -7.791 9.020 1.00 90.50 170 ASN A O 1
ATOM 1335 N N . ILE A 1 171 ? 9.826 -7.995 6.789 1.00 93.38 171 ILE A N 1
ATOM 1336 C CA . ILE A 1 171 ? 10.952 -7.081 6.543 1.00 93.38 171 ILE A CA 1
ATOM 1337 C C . ILE A 1 171 ? 10.628 -5.674 7.044 1.00 93.38 171 ILE A C 1
ATOM 1339 O O . ILE A 1 171 ? 11.376 -5.135 7.854 1.00 93.38 171 ILE A O 1
ATOM 1343 N N . PHE A 1 172 ? 9.495 -5.092 6.639 1.00 93.94 172 PHE A N 1
ATOM 1344 C CA . PHE A 1 172 ? 9.136 -3.745 7.092 1.00 93.94 172 PHE A CA 1
ATOM 1345 C C . PHE A 1 172 ? 8.958 -3.658 8.608 1.00 93.94 172 PHE A C 1
ATOM 1347 O O . PHE A 1 172 ? 9.306 -2.647 9.202 1.00 93.94 172 PHE A O 1
ATOM 1354 N N . SER A 1 173 ? 8.491 -4.727 9.255 1.00 90.69 173 SER A N 1
ATOM 1355 C CA . SER A 1 173 ? 8.377 -4.778 10.715 1.00 90.69 173 SER A CA 1
ATOM 1356 C C . SER A 1 173 ? 9.720 -4.812 11.456 1.00 90.69 173 SER A C 1
ATOM 1358 O O . SER A 1 173 ? 9.738 -4.710 12.680 1.00 90.69 173 SER A O 1
ATOM 1360 N N . GLN A 1 174 ? 10.835 -5.050 10.758 1.00 89.81 174 GLN A N 1
ATOM 1361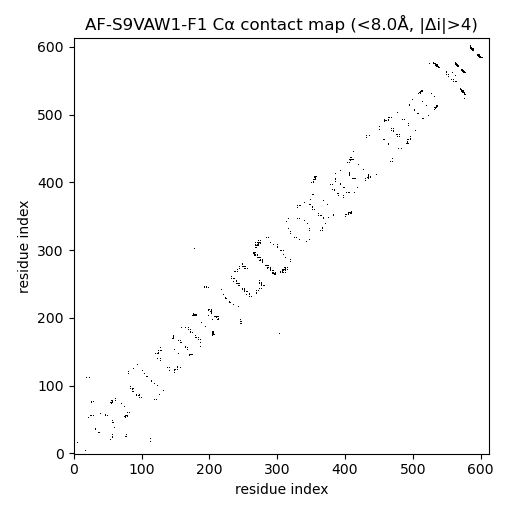 C CA . GLN A 1 174 ? 12.198 -4.976 11.308 1.00 89.81 174 GLN A CA 1
ATOM 1362 C C . GLN A 1 174 ? 12.847 -3.607 11.059 1.00 89.81 174 GLN A C 1
ATOM 1364 O O . GLN A 1 174 ? 13.960 -3.361 11.517 1.00 89.81 174 GLN A O 1
ATOM 1369 N N . MET A 1 175 ? 12.182 -2.737 10.302 1.00 90.88 175 MET A N 1
ATOM 1370 C CA . MET A 1 175 ? 12.649 -1.398 9.978 1.00 90.88 175 MET A CA 1
ATOM 1371 C C . MET A 1 175 ? 11.960 -0.381 10.884 1.00 90.88 175 MET A C 1
ATOM 1373 O O . MET A 1 175 ? 10.838 -0.607 11.324 1.00 90.88 175 MET A O 1
ATOM 1377 N N . ASN A 1 176 ? 12.609 0.763 11.094 1.00 90.31 176 ASN A N 1
ATOM 1378 C CA . ASN A 1 176 ? 12.034 1.898 11.811 1.00 90.31 176 ASN A CA 1
ATOM 1379 C C . ASN A 1 176 ? 11.879 3.093 10.868 1.00 90.31 176 ASN A C 1
ATOM 1381 O O . ASN A 1 176 ? 12.657 3.262 9.923 1.00 90.31 176 ASN A O 1
ATOM 1385 N N . GLY A 1 177 ? 10.899 3.943 11.155 1.00 90.88 177 GLY A N 1
ATOM 1386 C CA . GLY A 1 177 ? 10.700 5.220 10.485 1.00 90.88 177 GLY A CA 1
ATOM 1387 C C . GLY A 1 177 ? 9.537 5.255 9.486 1.00 90.88 177 GLY A C 1
ATOM 1388 O O . GLY A 1 177 ? 8.857 4.253 9.232 1.00 90.88 177 GLY A O 1
ATOM 1389 N N . PRO A 1 178 ? 9.302 6.435 8.885 1.00 90.06 178 PRO A N 1
ATOM 1390 C CA . PRO A 1 178 ? 8.075 6.736 8.151 1.00 90.06 178 PRO A CA 1
ATOM 1391 C C . PRO A 1 178 ? 7.878 5.885 6.895 1.00 90.06 178 PRO A C 1
ATOM 1393 O O . PRO A 1 178 ? 6.749 5.496 6.600 1.00 90.06 178 PRO A O 1
ATOM 1396 N N . SER A 1 179 ? 8.948 5.531 6.178 1.00 89.69 179 SER A N 1
ATOM 1397 C CA . SER A 1 179 ? 8.848 4.712 4.962 1.00 89.69 179 SER A CA 1
ATOM 1398 C C . SER A 1 179 ? 8.323 3.303 5.255 1.00 89.69 179 SER A C 1
ATOM 1400 O O . SER A 1 179 ? 7.414 2.830 4.574 1.00 89.69 179 SER A O 1
ATOM 1402 N N . ALA A 1 180 ? 8.856 2.649 6.293 1.00 91.81 180 ALA A N 1
ATOM 1403 C CA . ALA A 1 180 ? 8.435 1.309 6.699 1.00 91.81 180 ALA A CA 1
ATOM 1404 C C . ALA A 1 180 ? 7.022 1.318 7.294 1.00 91.81 180 ALA A C 1
ATOM 1406 O O . ALA A 1 180 ? 6.186 0.496 6.916 1.00 91.81 180 ALA A O 1
ATOM 1407 N N . TYR A 1 181 ? 6.738 2.298 8.157 1.00 91.94 181 TYR A N 1
ATOM 1408 C CA . TYR A 1 181 ? 5.413 2.521 8.733 1.00 91.94 181 TYR A CA 1
ATOM 1409 C C . TYR A 1 181 ? 4.340 2.675 7.644 1.00 91.94 181 TYR A C 1
ATOM 1411 O O . TYR A 1 181 ? 3.362 1.926 7.613 1.00 91.94 181 TYR A O 1
ATOM 1419 N N . THR A 1 182 ? 4.561 3.580 6.689 1.00 88.75 182 THR A N 1
ATOM 1420 C CA . THR A 1 182 ? 3.599 3.855 5.612 1.00 88.75 182 THR A CA 1
ATOM 1421 C C . THR A 1 182 ? 3.416 2.641 4.699 1.00 88.75 182 THR A C 1
ATOM 1423 O O . THR A 1 182 ? 2.296 2.333 4.286 1.00 88.75 182 THR A O 1
ATOM 1426 N N . ALA A 1 183 ? 4.495 1.906 4.405 1.00 90.62 183 ALA A N 1
ATOM 1427 C CA . ALA A 1 183 ? 4.427 0.690 3.600 1.00 90.62 183 ALA A CA 1
ATOM 1428 C C . ALA A 1 183 ? 3.634 -0.430 4.299 1.00 90.62 183 ALA A C 1
ATOM 1430 O O . ALA A 1 183 ? 2.811 -1.086 3.660 1.00 90.62 183 ALA A O 1
ATOM 1431 N N . LEU A 1 184 ? 3.811 -0.623 5.611 1.00 91.06 184 LEU A N 1
ATOM 1432 C CA . LEU A 1 184 ? 3.020 -1.578 6.398 1.00 91.06 184 LEU A CA 1
ATOM 1433 C C . LEU A 1 184 ? 1.537 -1.216 6.419 1.00 91.06 184 LEU A C 1
ATOM 1435 O O . LEU A 1 184 ? 0.693 -2.094 6.222 1.00 91.06 184 LEU A O 1
ATOM 1439 N N . LYS A 1 185 ? 1.211 0.068 6.601 1.00 87.62 185 LYS A N 1
ATOM 1440 C CA . LYS A 1 185 ? -0.178 0.541 6.554 1.00 87.62 185 LYS A CA 1
ATOM 1441 C C . LYS A 1 185 ? -0.811 0.292 5.193 1.00 87.62 185 LYS A C 1
ATOM 1443 O O . LYS A 1 185 ? -1.925 -0.224 5.128 1.00 87.62 185 LYS A O 1
ATOM 1448 N N . GLU A 1 186 ? -0.099 0.559 4.100 1.00 85.50 186 GLU A N 1
ATOM 1449 C CA . GLU A 1 186 ? -0.592 0.254 2.753 1.00 85.50 186 GLU A CA 1
ATOM 1450 C C . GLU A 1 186 ? -0.753 -1.258 2.519 1.00 85.50 186 GLU A C 1
ATOM 1452 O O . GLU A 1 186 ? -1.679 -1.694 1.835 1.00 85.50 186 GLU A O 1
ATOM 1457 N N . LEU A 1 187 ? 0.096 -2.089 3.113 1.00 87.00 187 LEU A N 1
ATOM 1458 C CA . LEU A 1 187 ? 0.042 -3.538 2.946 1.00 87.00 187 LEU A CA 1
ATOM 1459 C C . LEU A 1 187 ? -1.091 -4.194 3.763 1.00 87.00 187 LEU A C 1
ATOM 1461 O O . LEU A 1 187 ? -1.687 -5.185 3.318 1.00 87.00 187 LEU A O 1
ATOM 1465 N N . TRP A 1 188 ? -1.426 -3.624 4.924 1.00 84.44 188 TRP A N 1
ATOM 1466 C CA . TRP A 1 188 ? -2.425 -4.138 5.870 1.00 84.44 188 TRP A CA 1
ATOM 1467 C C . TRP A 1 188 ? -3.650 -3.246 6.067 1.00 84.44 188 TRP A C 1
ATOM 1469 O O . TRP A 1 188 ? -4.419 -3.476 6.996 1.00 84.44 188 TRP A O 1
ATOM 1479 N N . TRP A 1 189 ? -3.920 -2.299 5.166 1.00 77.94 189 TRP A N 1
ATOM 1480 C CA . TRP A 1 189 ? -5.064 -1.386 5.307 1.00 77.94 189 TRP A CA 1
ATOM 1481 C C . TRP A 1 189 ? -6.421 -2.091 5.482 1.00 77.94 189 TRP A C 1
ATOM 1483 O O . TRP A 1 189 ? -7.348 -1.515 6.031 1.00 77.94 189 TRP A O 1
ATOM 1493 N N . LYS A 1 190 ? -6.577 -3.336 5.004 1.00 76.38 190 LYS A N 1
ATOM 1494 C CA . LYS A 1 190 ? -7.807 -4.139 5.182 1.00 76.38 190 LYS A CA 1
ATOM 1495 C C . LYS A 1 190 ? -7.837 -4.967 6.466 1.00 76.38 190 LYS A C 1
ATOM 1497 O O . LYS A 1 190 ? -8.861 -5.571 6.766 1.00 76.38 190 LYS A O 1
ATOM 1502 N N . THR A 1 191 ? -6.716 -5.073 7.161 1.00 82.06 191 THR A N 1
ATOM 1503 C CA . THR A 1 191 ? -6.500 -5.985 8.286 1.00 82.06 191 THR A CA 1
ATOM 1504 C C . THR A 1 191 ? -5.841 -5.226 9.439 1.00 82.06 191 THR A C 1
ATOM 1506 O O . THR A 1 191 ? -4.679 -5.499 9.748 1.00 82.06 191 THR A O 1
ATOM 1509 N N . PRO A 1 192 ? -6.556 -4.280 10.080 1.00 82.12 192 PRO A N 1
ATOM 1510 C CA . PRO A 1 192 ? -6.011 -3.495 11.190 1.00 82.12 192 PRO A CA 1
ATOM 1511 C C . PRO A 1 192 ? -5.564 -4.375 12.368 1.00 82.12 192 PRO A C 1
ATOM 1513 O O . PRO A 1 192 ? -4.613 -4.037 13.063 1.00 82.12 192 PRO A O 1
ATOM 1516 N N . ASP A 1 193 ? -6.155 -5.565 12.532 1.00 87.19 193 ASP A N 1
ATOM 1517 C CA . ASP A 1 193 ? -5.714 -6.553 13.525 1.00 87.19 193 ASP A CA 1
ATOM 1518 C C . ASP A 1 193 ? -4.235 -6.942 13.370 1.00 87.19 193 ASP A C 1
ATOM 1520 O O . ASP A 1 193 ? -3.555 -7.148 14.370 1.00 87.19 193 ASP A O 1
ATOM 1524 N N . LYS A 1 194 ? -3.710 -6.993 12.136 1.00 87.81 194 LYS A N 1
ATOM 1525 C CA . LYS A 1 194 ? -2.291 -7.297 11.890 1.00 87.81 194 LYS A CA 1
ATOM 1526 C C . LYS A 1 194 ? -1.370 -6.164 12.302 1.00 87.81 194 LYS A C 1
ATOM 1528 O O . LYS A 1 194 ? -0.291 -6.422 12.825 1.00 87.81 194 LYS A O 1
ATOM 1533 N N . PHE A 1 195 ? -1.811 -4.928 12.107 1.00 86.25 195 PHE A N 1
ATOM 1534 C CA . PHE A 1 195 ? -1.063 -3.769 12.566 1.00 86.25 195 PHE A CA 1
ATOM 1535 C C . PHE A 1 195 ? -1.080 -3.678 14.099 1.00 86.25 195 PHE A C 1
ATOM 1537 O O . PHE A 1 195 ? -0.044 -3.425 14.705 1.00 86.25 195 PHE A O 1
ATOM 1544 N N . ARG A 1 196 ? -2.213 -4.010 14.733 1.00 91.12 196 ARG A N 1
ATOM 1545 C CA . ARG A 1 196 ? -2.318 -4.156 16.192 1.00 91.12 196 ARG A CA 1
ATOM 1546 C C . ARG A 1 196 ? -1.375 -5.230 16.743 1.00 91.12 196 ARG A C 1
ATOM 1548 O O . ARG A 1 196 ? -0.627 -4.947 17.667 1.00 91.12 196 ARG A O 1
ATOM 1555 N N . GLU A 1 197 ? -1.398 -6.445 16.188 1.00 92.06 197 GLU A N 1
ATOM 1556 C CA . GLU A 1 197 ? -0.489 -7.538 16.588 1.00 92.06 197 GLU A CA 1
ATOM 1557 C C . GLU A 1 197 ? 0.982 -7.121 16.455 1.00 92.06 197 GLU A C 1
ATOM 1559 O O . GLU A 1 197 ? 1.808 -7.418 17.320 1.00 92.06 197 GLU A O 1
ATOM 1564 N N . LEU A 1 198 ? 1.316 -6.407 15.376 1.00 89.69 198 LEU A N 1
ATOM 1565 C CA . LEU A 1 198 ? 2.659 -5.884 15.177 1.00 89.69 198 LEU A CA 1
ATOM 1566 C C . LEU A 1 198 ? 3.030 -4.875 16.269 1.00 89.69 198 LEU A C 1
ATOM 1568 O O . LEU A 1 198 ? 4.090 -4.993 16.874 1.00 89.69 198 LEU A O 1
ATOM 1572 N N . GLN A 1 199 ? 2.151 -3.919 16.541 1.00 91.50 199 GLN A N 1
ATOM 1573 C CA . GLN A 1 199 ? 2.385 -2.892 17.544 1.00 91.50 199 GLN A CA 1
ATOM 1574 C C . GLN A 1 199 ? 2.532 -3.481 18.955 1.00 91.50 199 GLN A C 1
ATOM 1576 O O . GLN A 1 199 ? 3.399 -3.068 19.715 1.00 91.50 199 GLN A O 1
ATOM 1581 N N . GLU A 1 200 ? 1.727 -4.486 19.300 1.00 92.06 200 GLU A N 1
ATOM 1582 C CA . GLU A 1 200 ? 1.820 -5.183 20.589 1.00 92.06 200 GLU A CA 1
ATOM 1583 C C . GLU A 1 200 ? 3.103 -6.021 20.722 1.00 92.06 200 GLU A C 1
ATOM 1585 O O . GLU A 1 200 ? 3.577 -6.237 21.833 1.00 92.06 200 GLU A O 1
ATOM 1590 N N . SER A 1 201 ? 3.677 -6.493 19.610 1.00 91.25 201 SER A N 1
ATOM 1591 C CA . SER A 1 201 ? 4.874 -7.348 19.623 1.00 91.25 201 SER A CA 1
ATOM 1592 C C . SER A 1 201 ? 6.192 -6.602 19.410 1.00 91.25 201 SER A C 1
ATOM 1594 O O . SER A 1 201 ? 7.232 -7.088 19.854 1.00 91.25 201 SER A O 1
ATOM 1596 N N . ARG A 1 202 ? 6.179 -5.459 18.715 1.00 88.81 202 ARG A N 1
ATOM 1597 C CA . ARG A 1 202 ? 7.390 -4.713 18.325 1.00 88.81 202 ARG A CA 1
ATOM 1598 C C . ARG A 1 202 ? 7.359 -3.223 18.666 1.00 88.81 202 ARG A C 1
ATOM 1600 O O . ARG A 1 202 ? 8.358 -2.549 18.434 1.00 88.81 202 ARG A O 1
ATOM 1607 N N . GLY A 1 203 ? 6.256 -2.721 19.212 1.00 92.00 203 GLY A N 1
ATOM 1608 C CA . GLY A 1 203 ? 6.068 -1.303 19.497 1.00 92.00 203 GLY A CA 1
ATOM 1609 C C . GLY A 1 203 ? 5.755 -0.479 18.250 1.00 92.00 203 GLY A C 1
ATOM 1610 O O . GLY A 1 203 ? 5.227 -0.980 17.252 1.00 92.00 203 GLY A O 1
ATOM 1611 N N . ASP A 1 204 ? 6.067 0.810 18.305 1.00 92.31 204 ASP A N 1
ATOM 1612 C CA . ASP A 1 204 ? 5.715 1.750 17.252 1.00 92.31 204 ASP A CA 1
ATOM 1613 C C . ASP A 1 204 ? 6.802 1.832 16.178 1.00 92.31 204 ASP A C 1
ATOM 1615 O O . ASP A 1 204 ? 7.885 2.369 16.399 1.00 92.31 204 ASP A O 1
ATOM 1619 N N . ILE A 1 205 ? 6.476 1.360 14.974 1.00 92.25 205 ILE A N 1
ATOM 1620 C CA . ILE A 1 205 ? 7.382 1.387 13.819 1.00 92.25 205 ILE A CA 1
ATOM 1621 C C . ILE A 1 205 ? 7.713 2.818 13.378 1.00 92.25 205 ILE A C 1
ATOM 1623 O O . ILE A 1 205 ? 8.817 3.066 12.892 1.00 92.25 205 ILE A O 1
ATOM 1627 N N . LEU A 1 206 ? 6.779 3.767 13.532 1.00 91.19 206 LEU A N 1
ATOM 1628 C CA . LEU A 1 206 ? 6.994 5.144 13.085 1.00 91.19 206 LEU A CA 1
ATOM 1629 C C . LEU A 1 206 ? 8.104 5.825 13.895 1.00 91.19 206 LEU A C 1
ATOM 1631 O O . LEU A 1 206 ? 9.029 6.380 13.304 1.00 91.19 206 LEU A O 1
ATOM 1635 N N . SER A 1 207 ? 8.015 5.766 15.226 1.00 88.25 207 SER A N 1
ATOM 1636 C CA . SER A 1 207 ? 9.009 6.344 16.141 1.00 88.25 207 SER A CA 1
ATOM 1637 C C . SER A 1 207 ? 10.203 5.425 16.426 1.00 88.25 207 SER A C 1
ATOM 1639 O O . SER A 1 207 ? 11.247 5.901 16.865 1.00 88.25 207 SER A O 1
ATOM 1641 N N . GLY A 1 208 ? 10.071 4.117 16.187 1.00 88.19 208 GLY A N 1
ATOM 1642 C CA . GLY A 1 208 ? 11.055 3.102 16.569 1.00 88.19 208 GLY A CA 1
ATOM 1643 C C . GLY A 1 208 ? 11.055 2.767 18.066 1.00 88.19 208 GLY A C 1
ATOM 1644 O O . GLY A 1 208 ? 11.989 2.123 18.549 1.00 88.19 208 GLY A O 1
ATOM 1645 N N . VAL A 1 209 ? 10.044 3.210 18.823 1.00 89.75 209 VAL A N 1
ATOM 1646 C CA . VAL A 1 209 ? 9.949 2.974 20.269 1.00 89.75 209 VAL A CA 1
ATOM 1647 C C . VAL A 1 209 ? 9.294 1.618 20.534 1.00 89.75 209 VAL A C 1
ATOM 1649 O O . VAL A 1 209 ? 8.082 1.454 20.401 1.00 89.75 209 VAL A O 1
ATOM 1652 N N . ALA A 1 210 ? 10.096 0.645 20.974 1.00 86.25 210 ALA A N 1
ATOM 1653 C CA . ALA A 1 210 ? 9.656 -0.738 21.195 1.00 86.25 210 ALA A CA 1
ATOM 1654 C C . ALA A 1 210 ? 8.562 -0.898 22.272 1.00 86.25 210 ALA A C 1
ATOM 1656 O O . ALA A 1 210 ? 7.810 -1.866 22.248 1.00 86.25 210 ALA A O 1
ATOM 1657 N N . SER A 1 211 ? 8.463 0.045 23.214 1.00 85.75 211 SER A N 1
ATOM 1658 C CA . SER A 1 211 ? 7.439 0.059 24.268 1.00 85.75 211 SER A CA 1
ATOM 1659 C C . SER A 1 211 ? 6.182 0.855 23.902 1.00 85.75 211 SER A C 1
ATOM 1661 O O . SER A 1 211 ? 5.227 0.872 24.673 1.00 85.75 211 SER A O 1
ATOM 1663 N N . ALA A 1 212 ? 6.157 1.539 22.756 1.00 87.44 212 ALA A N 1
ATOM 1664 C CA . ALA A 1 212 ? 5.015 2.350 22.359 1.00 87.44 212 ALA A CA 1
ATOM 1665 C C . ALA A 1 212 ? 3.948 1.468 21.699 1.00 87.44 212 ALA A C 1
ATOM 1667 O O . ALA A 1 212 ? 4.060 1.091 20.534 1.00 87.44 212 ALA A O 1
ATOM 1668 N N . ASN A 1 213 ? 2.898 1.137 22.450 1.00 93.06 213 ASN A N 1
ATOM 1669 C CA . ASN A 1 213 ? 1.734 0.424 21.935 1.00 93.06 213 ASN A CA 1
ATOM 1670 C C . ASN A 1 213 ? 0.422 1.124 22.322 1.00 93.06 213 ASN A C 1
ATOM 1672 O O . ASN A 1 213 ? 0.400 1.996 23.190 1.00 93.06 213 ASN A O 1
ATOM 1676 N N . TRP A 1 214 ? -0.680 0.751 21.662 1.00 93.88 214 TRP A N 1
ATOM 1677 C CA . TRP A 1 214 ? -1.974 1.408 21.856 1.00 93.88 214 TRP A CA 1
ATOM 1678 C C . TRP A 1 214 ? -2.558 1.249 23.267 1.00 93.88 214 TRP A C 1
ATOM 1680 O O . TRP A 1 214 ? -3.246 2.161 23.717 1.00 93.88 214 TRP A O 1
ATOM 1690 N N . LYS A 1 215 ? -2.310 0.123 23.958 1.00 94.38 215 LYS A N 1
ATOM 1691 C CA . LYS A 1 215 ? -2.812 -0.122 25.322 1.00 94.38 215 LYS A CA 1
ATOM 1692 C C . LYS A 1 215 ? -2.078 0.771 26.306 1.00 94.38 215 LYS A C 1
ATOM 1694 O O . LYS A 1 215 ? -2.713 1.554 26.998 1.00 94.38 215 LYS A O 1
ATOM 1699 N N . ASP A 1 216 ? -0.751 0.727 26.277 1.00 92.12 216 ASP A N 1
ATOM 1700 C CA . ASP A 1 216 ? 0.090 1.507 27.181 1.00 92.12 216 ASP A CA 1
ATOM 1701 C C . ASP A 1 216 ? -0.116 3.012 26.965 1.00 92.12 216 ASP A C 1
ATOM 1703 O O . ASP A 1 216 ? -0.123 3.782 27.923 1.00 92.12 216 ASP A O 1
ATOM 1707 N N . ALA A 1 217 ? -0.290 3.453 25.713 1.00 92.62 217 ALA A N 1
ATOM 1708 C CA . ALA A 1 217 ? -0.578 4.852 25.401 1.00 92.62 217 ALA A CA 1
ATOM 1709 C C . ALA A 1 217 ? -1.953 5.290 25.928 1.00 92.62 217 ALA A C 1
ATOM 1711 O O . ALA A 1 217 ? -2.075 6.380 26.493 1.00 92.62 217 ALA A O 1
ATOM 1712 N N . LEU A 1 218 ? -2.972 4.437 25.782 1.00 94.31 218 LEU A N 1
ATOM 1713 C CA . LEU A 1 218 ? -4.308 4.693 26.314 1.00 94.31 218 LEU A CA 1
ATOM 1714 C C . LEU A 1 218 ? -4.282 4.767 27.845 1.00 94.31 218 LEU A C 1
ATOM 1716 O O . LEU A 1 218 ? -4.697 5.778 28.399 1.00 94.31 218 LEU A O 1
ATOM 1720 N N . GLU A 1 219 ? -3.710 3.765 28.512 1.00 93.12 219 GLU A N 1
ATOM 1721 C CA . GLU A 1 219 ? -3.605 3.712 29.975 1.00 93.12 219 GLU A CA 1
ATOM 1722 C C . GLU A 1 219 ? -2.845 4.918 30.537 1.00 93.12 219 GLU A C 1
ATOM 1724 O O . GLU A 1 219 ? -3.287 5.535 31.506 1.00 93.12 219 GLU A O 1
ATOM 1729 N N . LYS A 1 220 ? -1.730 5.315 29.908 1.00 90.88 220 LYS A N 1
ATOM 1730 C CA . LYS A 1 220 ? -0.982 6.521 30.302 1.00 90.88 220 LYS A CA 1
ATOM 1731 C C . LYS A 1 220 ? -1.815 7.788 30.146 1.00 90.88 220 LYS A C 1
ATOM 1733 O O . LYS A 1 220 ? -1.774 8.645 31.027 1.00 90.88 220 LYS A O 1
ATOM 1738 N N . THR A 1 221 ? -2.567 7.902 29.051 1.00 91.06 221 THR A N 1
ATOM 1739 C CA . THR A 1 221 ? -3.418 9.069 28.784 1.00 91.06 221 THR A CA 1
ATOM 1740 C C . THR A 1 221 ? -4.558 9.149 29.797 1.00 91.06 221 THR A C 1
ATOM 1742 O O . THR A 1 221 ? -4.752 10.200 30.403 1.00 91.06 221 THR A O 1
ATOM 1745 N N . GLU A 1 222 ? -5.262 8.041 30.039 1.00 92.06 222 GLU A N 1
ATOM 1746 C CA . GLU A 1 222 ? -6.359 7.953 31.011 1.00 92.06 222 GLU A CA 1
ATOM 1747 C C . GLU A 1 222 ? -5.872 8.205 32.441 1.00 92.06 222 GLU A C 1
ATOM 1749 O O . GLU A 1 222 ? -6.500 8.961 33.183 1.00 92.06 222 GLU A O 1
ATOM 1754 N N . TYR A 1 223 ? -4.726 7.636 32.824 1.00 92.12 223 TYR A N 1
ATOM 1755 C CA . TYR A 1 223 ? -4.129 7.871 34.136 1.00 92.12 223 TYR A CA 1
ATOM 1756 C C . TYR A 1 223 ? -3.763 9.345 34.325 1.00 92.12 223 TYR A C 1
ATOM 1758 O O . TYR A 1 223 ? -4.166 9.952 35.317 1.00 92.12 223 TYR A O 1
ATOM 1766 N N . ALA A 1 224 ? -3.047 9.939 33.365 1.00 88.88 224 ALA A N 1
ATOM 1767 C CA . ALA A 1 224 ? -2.662 11.348 33.411 1.00 88.88 224 ALA A CA 1
ATOM 1768 C C . ALA A 1 224 ? -3.893 12.276 33.438 1.00 88.88 224 ALA A C 1
ATOM 1770 O O . ALA A 1 224 ? -3.909 13.262 34.176 1.00 88.88 224 ALA A O 1
ATOM 1771 N N . GLN A 1 225 ? -4.957 11.931 32.708 1.00 88.94 225 GLN A N 1
ATOM 1772 C CA . GLN A 1 225 ? -6.237 12.638 32.761 1.00 88.94 225 GLN A CA 1
ATOM 1773 C C . GLN A 1 225 ? -6.893 12.527 34.145 1.00 88.94 225 GLN A C 1
ATOM 1775 O O . GLN A 1 225 ? -7.337 13.539 34.689 1.00 88.94 225 GLN A O 1
ATOM 1780 N N . ALA A 1 226 ? -6.909 11.332 34.740 1.00 90.81 226 ALA A N 1
ATOM 1781 C CA . ALA A 1 226 ? -7.522 11.071 36.041 1.00 90.81 226 ALA A CA 1
ATOM 1782 C C . ALA A 1 226 ? -6.818 11.801 37.196 1.00 90.81 226 ALA A C 1
ATOM 1784 O O . ALA A 1 226 ? -7.485 12.288 38.108 1.00 90.81 226 ALA A O 1
ATOM 1785 N N . VAL A 1 227 ? -5.487 11.923 37.151 1.00 92.00 227 VAL A N 1
ATOM 1786 C CA . VAL A 1 227 ? -4.711 12.674 38.159 1.00 92.00 227 VAL A CA 1
ATOM 1787 C C . VAL A 1 227 ? -4.625 14.178 37.867 1.00 92.00 227 VAL A C 1
ATOM 1789 O O . VAL A 1 227 ? -3.997 14.914 38.625 1.00 92.00 227 VAL A O 1
ATOM 1792 N N . GLY A 1 228 ? -5.250 14.650 36.783 1.00 85.06 228 GLY A N 1
ATOM 1793 C CA . GLY A 1 228 ? -5.253 16.062 36.395 1.00 85.06 228 GLY A CA 1
ATOM 1794 C C . GLY A 1 228 ? -3.919 16.577 35.839 1.00 85.06 228 GLY A C 1
ATOM 1795 O O . GLY A 1 228 ? -3.707 17.789 35.800 1.00 85.06 228 GLY A O 1
ATOM 1796 N N . ASP A 1 229 ? -3.020 15.696 35.394 1.00 86.25 229 ASP A N 1
ATOM 1797 C CA . ASP A 1 229 ? -1.739 16.082 34.798 1.00 86.25 229 ASP A CA 1
ATOM 1798 C C . ASP A 1 229 ? -1.932 16.578 33.360 1.00 86.25 229 ASP A C 1
ATOM 1800 O O . ASP A 1 229 ? -2.151 15.798 32.437 1.00 86.25 229 ASP A O 1
ATOM 1804 N N . GLY A 1 230 ? -1.765 17.883 33.131 1.00 81.19 230 GLY A N 1
ATOM 1805 C CA . GLY A 1 230 ? -1.892 18.503 31.807 1.00 81.19 230 GLY A CA 1
ATOM 1806 C C . GLY A 1 230 ? -0.976 17.933 30.710 1.00 81.19 230 GLY A C 1
ATOM 1807 O O . GLY A 1 230 ? -1.172 18.271 29.538 1.00 81.19 230 GLY A O 1
ATOM 1808 N N . SER A 1 231 ? -0.007 17.073 31.043 1.00 81.94 231 SER A N 1
ATOM 1809 C CA . SER A 1 231 ? 0.816 16.346 30.073 1.00 81.94 231 SER A CA 1
ATOM 1810 C C . SER A 1 231 ? 0.011 15.405 29.162 1.00 81.94 231 SER A C 1
ATOM 1812 O O . SER A 1 231 ? 0.428 15.205 28.016 1.00 81.94 231 SER A O 1
ATOM 1814 N N . TRP A 1 232 ? -1.169 14.920 29.589 1.00 83.25 232 TRP A N 1
ATOM 1815 C CA . TRP A 1 232 ? -2.017 14.023 28.781 1.00 83.25 232 TRP A CA 1
ATOM 1816 C C . TRP A 1 232 ? -2.373 14.632 27.417 1.00 83.25 232 TRP A C 1
ATOM 1818 O O . TRP A 1 232 ? -2.359 13.943 26.399 1.00 83.25 232 TRP A O 1
ATOM 1828 N N . ARG A 1 233 ? -2.574 15.957 27.352 1.00 81.19 233 ARG A N 1
ATOM 1829 C CA . ARG A 1 233 ? -2.865 16.672 26.094 1.00 81.19 233 ARG A CA 1
ATOM 1830 C C . ARG A 1 233 ? -1.704 16.647 25.102 1.00 81.19 233 ARG A C 1
ATOM 1832 O O . ARG A 1 233 ? -1.936 16.677 23.899 1.00 81.19 233 ARG A O 1
ATOM 1839 N N . LYS A 1 234 ? -0.460 16.589 25.589 1.00 80.81 234 LYS A N 1
ATOM 1840 C CA . LYS A 1 234 ? 0.735 16.496 24.732 1.00 80.81 234 LYS A CA 1
ATOM 1841 C C . LYS A 1 234 ? 0.889 15.097 24.131 1.00 80.81 234 LYS A C 1
ATOM 1843 O O . LYS A 1 234 ? 1.396 14.972 23.024 1.00 80.81 234 LYS A O 1
ATOM 1848 N N . GLN A 1 235 ? 0.442 14.071 24.853 1.00 84.31 235 GLN A N 1
ATOM 1849 C CA . GLN A 1 235 ? 0.513 12.663 24.443 1.00 84.31 235 GLN A CA 1
ATOM 1850 C C . GLN A 1 235 ? -0.674 12.257 23.555 1.00 84.31 235 GLN A C 1
ATOM 1852 O O . GLN A 1 235 ? -0.578 11.323 22.764 1.00 84.31 235 GLN A O 1
ATOM 1857 N N . LEU A 1 236 ? -1.778 13.005 23.632 1.00 88.69 236 LEU A N 1
ATOM 1858 C CA . LEU A 1 236 ? -3.046 12.688 22.982 1.00 88.69 236 LEU A CA 1
ATOM 1859 C C . LEU A 1 236 ? -2.934 12.441 21.469 1.00 88.69 236 LEU A C 1
ATOM 1861 O O . LEU A 1 236 ? -3.544 11.505 20.962 1.00 88.69 236 LEU A O 1
ATOM 1865 N N . ALA A 1 237 ? -2.135 13.229 20.742 1.00 88.75 237 ALA A N 1
ATOM 1866 C CA . ALA A 1 237 ? -1.953 13.039 19.299 1.00 88.75 237 ALA A CA 1
ATOM 1867 C C . ALA A 1 237 ? -1.291 11.692 18.951 1.00 88.75 237 ALA A C 1
ATOM 1869 O O . ALA A 1 237 ? -1.612 11.087 17.925 1.00 88.75 237 ALA A O 1
ATOM 1870 N N . GLU A 1 238 ? -0.376 11.219 19.799 1.00 90.00 238 GLU A N 1
ATOM 1871 C CA . GLU A 1 238 ? 0.260 9.913 19.652 1.00 90.00 238 GLU A CA 1
ATOM 1872 C C . GLU A 1 238 ? -0.719 8.797 20.023 1.00 90.00 238 GLU A C 1
ATOM 1874 O O . GLU A 1 238 ? -0.900 7.864 19.242 1.00 90.00 238 GLU A O 1
ATOM 1879 N N . THR A 1 239 ? -1.434 8.935 21.143 1.00 92.94 239 THR A N 1
ATOM 1880 C CA . THR A 1 239 ? -2.471 7.984 21.569 1.00 92.94 239 THR A CA 1
ATOM 1881 C C . THR A 1 239 ? -3.547 7.801 20.497 1.00 92.94 239 THR A C 1
ATOM 1883 O O . THR A 1 239 ? -3.872 6.669 20.138 1.00 92.94 239 THR A O 1
ATOM 1886 N N . ILE A 1 240 ? -4.048 8.893 19.907 1.00 93.56 240 ILE A N 1
ATOM 1887 C CA . ILE A 1 240 ? -5.029 8.867 18.808 1.00 93.56 240 ILE A CA 1
ATOM 1888 C C . ILE A 1 240 ? -4.512 8.057 17.617 1.00 93.56 240 ILE A C 1
ATOM 1890 O O . ILE A 1 240 ? -5.258 7.233 17.073 1.00 93.56 240 ILE A O 1
ATOM 1894 N N . ARG A 1 241 ? -3.250 8.272 17.224 1.00 92.88 241 ARG A N 1
ATOM 1895 C CA . ARG A 1 241 ? -2.626 7.555 16.108 1.00 92.88 241 ARG A CA 1
ATOM 1896 C C . ARG A 1 241 ? -2.495 6.074 16.403 1.00 92.88 241 ARG A C 1
ATOM 1898 O O . ARG A 1 241 ? -2.966 5.263 15.611 1.00 92.88 241 ARG A O 1
ATOM 1905 N N . LEU A 1 242 ? -1.936 5.722 17.559 1.00 93.94 242 LEU A N 1
ATOM 1906 C CA . LEU A 1 242 ? -1.749 4.330 17.963 1.00 93.94 242 LEU A CA 1
ATOM 1907 C C . LEU A 1 242 ? -3.099 3.591 18.058 1.00 93.94 242 LEU A C 1
ATOM 1909 O O . LEU A 1 242 ? -3.189 2.439 17.637 1.00 93.94 242 LEU A O 1
ATOM 1913 N N . LEU A 1 243 ? -4.163 4.251 18.532 1.00 94.69 243 LEU A N 1
ATOM 1914 C CA . LEU A 1 243 ? -5.527 3.706 18.541 1.00 94.69 243 LEU A CA 1
ATOM 1915 C C . LEU A 1 243 ? -6.096 3.513 17.128 1.00 94.69 243 LEU A C 1
ATOM 1917 O O . LEU A 1 243 ? -6.677 2.461 16.841 1.00 94.69 243 LEU A O 1
ATOM 1921 N N . SER A 1 244 ? -5.940 4.508 16.249 1.00 93.06 244 SER A N 1
ATOM 1922 C CA . SER A 1 244 ? -6.377 4.429 14.847 1.00 93.06 244 SER A CA 1
ATOM 1923 C C . SER A 1 244 ? -5.686 3.272 14.123 1.00 93.06 244 SER A C 1
ATOM 1925 O O . SER A 1 244 ? -6.345 2.444 13.488 1.00 93.06 244 SER A O 1
ATOM 1927 N N . ASP A 1 245 ? -4.369 3.168 14.287 1.00 91.62 245 ASP A N 1
ATOM 1928 C CA . ASP A 1 245 ? -3.521 2.113 13.737 1.00 91.62 245 ASP A CA 1
ATOM 1929 C C . ASP A 1 245 ? -3.935 0.716 14.235 1.00 91.62 245 ASP A C 1
ATOM 1931 O O . ASP A 1 245 ? -4.019 -0.228 13.447 1.00 91.62 245 ASP A O 1
ATOM 1935 N N . ALA A 1 246 ? -4.284 0.586 15.519 1.00 91.50 246 ALA A N 1
ATOM 1936 C CA . ALA A 1 246 ? -4.756 -0.661 16.128 1.00 91.50 246 ALA A CA 1
ATOM 1937 C C . ALA A 1 246 ? -6.205 -1.051 15.757 1.00 91.50 246 ALA A C 1
ATOM 1939 O O . ALA A 1 246 ? -6.725 -2.069 16.239 1.00 91.50 246 ALA A O 1
ATOM 1940 N N . GLY A 1 247 ? -6.890 -0.241 14.942 1.00 90.00 247 GLY A N 1
ATOM 1941 C CA . GLY A 1 247 ? -8.285 -0.453 14.551 1.00 90.00 247 GLY A CA 1
ATOM 1942 C C . GLY A 1 247 ? -9.308 -0.083 15.627 1.00 90.00 247 GLY A C 1
ATOM 1943 O O . GLY A 1 247 ? -10.479 -0.455 15.523 1.00 90.00 247 GLY A O 1
ATOM 1944 N N . LYS A 1 248 ? -8.906 0.641 16.678 1.00 93.12 248 LYS A N 1
ATOM 1945 C CA . LYS A 1 248 ? -9.788 1.126 17.755 1.00 93.12 248 LYS A CA 1
ATOM 1946 C C . LYS A 1 248 ? -10.495 2.416 17.334 1.00 93.12 248 LYS A C 1
ATOM 1948 O O . LYS A 1 248 ? -10.438 3.430 18.018 1.00 93.12 248 LYS A O 1
ATOM 1953 N N . HIS A 1 249 ? -11.165 2.360 16.188 1.00 90.00 249 HIS A N 1
ATOM 1954 C CA . HIS A 1 249 ? -11.704 3.515 15.471 1.00 90.00 249 HIS A CA 1
ATOM 1955 C C . HIS A 1 249 ? -12.698 4.358 16.282 1.00 90.00 249 HIS A C 1
ATOM 1957 O O . HIS A 1 249 ? -12.585 5.577 16.281 1.00 90.00 249 HIS A O 1
ATOM 1963 N N . GLU A 1 250 ? -13.631 3.748 17.020 1.00 88.88 250 GLU A N 1
ATOM 1964 C CA . GLU A 1 250 ? -14.589 4.519 17.836 1.00 88.88 250 GLU A CA 1
ATOM 1965 C C . GLU A 1 250 ? -13.909 5.237 19.015 1.00 88.88 250 GLU A C 1
ATOM 1967 O O . GLU A 1 250 ? -14.202 6.401 19.269 1.00 88.88 250 GLU A O 1
ATOM 1972 N N . LEU A 1 251 ? -12.940 4.590 19.679 1.00 91.44 251 LEU A N 1
ATOM 1973 C CA . LEU A 1 251 ? -12.141 5.228 20.736 1.00 91.44 251 LEU A CA 1
ATOM 1974 C C . LEU A 1 251 ? -11.260 6.346 20.165 1.00 91.44 251 LEU A C 1
ATOM 1976 O O . LEU A 1 251 ? -11.177 7.425 20.740 1.00 91.44 251 LEU A O 1
ATOM 1980 N N . SER A 1 252 ? -10.640 6.114 19.005 1.00 91.88 252 SER A N 1
ATOM 1981 C CA . SER A 1 252 ? -9.861 7.135 18.300 1.00 91.88 252 SER A CA 1
ATOM 1982 C C . SER A 1 252 ? -10.721 8.365 17.975 1.00 91.88 252 SER A C 1
ATOM 1984 O O . SER A 1 252 ? -10.294 9.481 18.256 1.00 91.88 252 SER A O 1
ATOM 1986 N N . LEU A 1 253 ? -11.960 8.186 17.484 1.00 89.12 253 LEU A N 1
ATOM 1987 C CA . LEU A 1 253 ? -12.893 9.302 17.247 1.00 89.12 253 LEU A CA 1
ATOM 1988 C C . LEU A 1 253 ? -13.229 10.075 18.519 1.00 89.12 253 LEU A C 1
ATOM 1990 O O . LEU A 1 253 ? -13.241 11.304 18.484 1.00 89.12 253 LEU A O 1
ATOM 1994 N N . GLN A 1 254 ? -13.488 9.374 19.624 1.00 88.94 254 GLN A N 1
ATOM 1995 C CA . GLN A 1 254 ? -13.782 10.016 20.903 1.00 88.94 254 GLN A CA 1
ATOM 1996 C C . GLN A 1 254 ? -12.633 10.943 21.326 1.00 88.94 254 GLN A C 1
ATOM 1998 O O . GLN A 1 254 ? -12.857 12.125 21.584 1.00 88.94 254 GLN A O 1
ATOM 2003 N N . TYR A 1 255 ? -11.396 10.442 21.306 1.00 89.31 255 TYR A N 1
ATOM 2004 C CA . TYR A 1 255 ? -10.223 11.240 21.666 1.00 89.31 255 TYR A CA 1
ATOM 2005 C C . TYR A 1 255 ? -9.906 12.354 20.661 1.00 89.31 255 TYR A C 1
ATOM 2007 O O . TYR A 1 255 ? -9.387 13.394 21.059 1.00 89.31 255 TYR A O 1
ATOM 2015 N N . ILE A 1 256 ? -10.243 12.198 19.376 1.00 88.00 256 ILE A N 1
ATOM 2016 C CA . ILE A 1 256 ? -10.128 13.282 18.386 1.00 88.00 256 ILE A CA 1
ATOM 2017 C C . ILE A 1 256 ? -11.056 14.453 18.742 1.00 88.00 256 ILE A C 1
ATOM 2019 O O . ILE A 1 256 ? -10.643 15.610 18.653 1.00 88.00 256 ILE A O 1
ATOM 2023 N N . TRP A 1 257 ? -12.287 14.190 19.187 1.00 84.69 257 TRP A N 1
ATOM 2024 C CA . TRP A 1 257 ? -13.189 15.256 19.641 1.00 84.69 257 T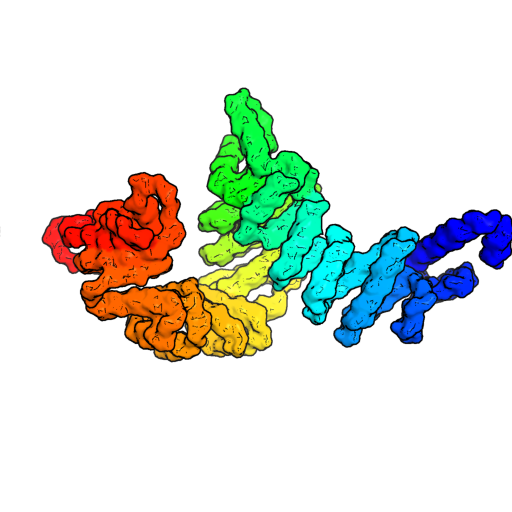RP A CA 1
ATOM 2025 C C . TRP A 1 257 ? -12.674 15.954 20.907 1.00 84.69 257 TRP A C 1
ATOM 2027 O O . TRP A 1 257 ? -12.761 17.179 21.020 1.00 84.69 257 TRP A O 1
ATOM 2037 N N . GLU A 1 258 ? -12.058 15.208 21.822 1.00 81.44 258 GLU A N 1
ATOM 2038 C CA . GLU A 1 258 ? -11.382 15.782 22.992 1.00 81.44 258 GLU A CA 1
ATOM 2039 C C . GLU A 1 258 ? -10.142 16.604 22.597 1.00 81.44 258 GLU A C 1
ATOM 2041 O O . GLU A 1 258 ? -9.894 17.666 23.168 1.00 81.44 258 GLU A O 1
ATOM 2046 N N . TYR A 1 259 ? -9.403 16.187 21.566 1.00 80.88 259 TYR A N 1
ATOM 2047 C CA . TYR A 1 259 ? -8.261 16.936 21.035 1.00 80.88 259 TYR A CA 1
ATOM 2048 C C . TYR A 1 259 ? -8.685 18.306 20.490 1.00 80.88 259 TYR A C 1
ATOM 2050 O O . TYR A 1 259 ? -8.105 19.331 20.855 1.00 80.88 259 TYR A O 1
ATOM 2058 N N . HIS A 1 260 ? -9.746 18.336 19.678 1.00 68.81 260 HIS A N 1
ATOM 2059 C CA . HIS A 1 260 ? -10.274 19.563 19.075 1.00 68.81 260 HIS A CA 1
ATOM 2060 C C . HIS A 1 260 ? -10.757 20.601 20.094 1.00 68.81 260 HIS A C 1
ATOM 2062 O O . HIS A 1 260 ? -10.689 21.799 19.830 1.00 68.81 260 HIS A O 1
ATOM 2068 N N . THR A 1 261 ? -11.228 20.168 21.262 1.00 58.28 261 THR A N 1
ATOM 2069 C CA . THR A 1 261 ? -11.726 21.080 22.305 1.00 58.28 261 THR A CA 1
ATOM 2070 C C . THR A 1 261 ? -10.615 21.682 23.172 1.00 58.28 261 THR A C 1
ATOM 2072 O O . THR A 1 261 ? -10.884 22.616 23.926 1.00 58.28 261 THR A O 1
ATOM 2075 N N . GLY A 1 262 ? -9.373 21.181 23.083 1.00 55.38 262 GLY A N 1
ATOM 2076 C CA . GLY A 1 262 ? -8.368 21.406 24.126 1.00 55.38 262 GLY A CA 1
ATOM 2077 C C . GLY A 1 262 ? -7.033 22.049 23.740 1.00 55.38 262 GLY A C 1
ATOM 2078 O O . GLY A 1 262 ? -6.383 22.570 24.645 1.00 55.38 262 GLY A O 1
ATOM 2079 N N . SER A 1 263 ? -6.565 21.992 22.484 1.00 53.66 263 SER A N 1
ATOM 2080 C CA . SER A 1 263 ? -5.125 22.211 22.215 1.00 53.66 263 SER A CA 1
ATOM 2081 C C . SER A 1 263 ? -4.735 23.248 21.159 1.00 53.66 263 SER A C 1
ATOM 2083 O O . SER A 1 263 ? -3.548 23.570 21.098 1.00 53.66 263 SER A O 1
ATOM 2085 N N . GLY A 1 264 ? -5.660 23.805 20.366 1.00 50.28 264 GLY A N 1
ATOM 2086 C CA . GLY A 1 264 ? -5.396 24.918 19.428 1.00 50.28 264 GLY A CA 1
ATOM 2087 C C . GLY A 1 264 ? -4.189 24.739 18.488 1.00 50.28 264 GLY A C 1
ATOM 2088 O O . GLY A 1 264 ? -3.676 25.717 17.952 1.00 50.28 264 GLY A O 1
ATOM 2089 N N . THR A 1 265 ? -3.682 23.513 18.343 1.00 57.19 265 THR A N 1
ATOM 2090 C CA . THR A 1 265 ? -2.487 23.174 17.575 1.00 57.19 265 THR A CA 1
ATOM 2091 C C . THR A 1 265 ? -2.825 21.961 16.731 1.00 57.19 265 THR A C 1
ATOM 2093 O O . THR A 1 265 ? -2.858 20.828 17.208 1.00 57.19 265 THR A O 1
ATOM 2096 N N . ASP A 1 266 ? -3.139 22.208 15.468 1.00 67.06 266 ASP A N 1
ATOM 2097 C CA . ASP A 1 266 ? -3.539 21.162 14.540 1.00 67.06 266 ASP A CA 1
ATOM 2098 C C . ASP A 1 266 ? -2.321 20.324 14.123 1.00 67.06 266 ASP A C 1
ATOM 2100 O O . ASP A 1 266 ? -1.235 20.840 13.843 1.00 67.06 266 ASP A O 1
ATOM 2104 N N . ASN A 1 267 ? -2.483 18.999 14.172 1.00 80.25 267 ASN A N 1
ATOM 2105 C CA . ASN A 1 267 ? -1.403 18.023 14.047 1.00 80.25 267 ASN A CA 1
ATOM 2106 C C . ASN A 1 267 ? -1.704 17.055 12.895 1.00 80.25 267 ASN A C 1
ATOM 2108 O O . ASN A 1 267 ? -2.755 16.409 12.872 1.00 80.25 267 ASN A O 1
ATOM 2112 N N . LEU A 1 268 ? -0.760 16.915 11.959 1.00 87.62 268 LEU A N 1
ATOM 2113 C CA . LEU A 1 268 ? -0.877 16.027 10.795 1.00 87.62 268 LEU A CA 1
ATOM 2114 C C . LEU A 1 268 ? -1.103 14.558 11.185 1.00 87.62 268 LEU A C 1
ATOM 2116 O O . LEU A 1 268 ? -1.804 13.840 10.477 1.00 87.62 268 LEU A O 1
ATOM 2120 N N . SER A 1 269 ? -0.593 14.122 12.341 1.00 89.19 269 SER A N 1
ATOM 2121 C CA . SER A 1 269 ? -0.872 12.797 12.910 1.00 89.19 269 SER A CA 1
ATOM 2122 C C . SER A 1 269 ? -2.361 12.605 13.211 1.00 89.19 269 SER A C 1
ATOM 2124 O O . SER A 1 269 ? -2.936 11.556 12.912 1.00 89.19 269 SER A O 1
ATOM 2126 N N . VAL A 1 270 ? -3.014 13.635 13.757 1.00 90.12 270 VAL A N 1
ATOM 2127 C CA . VAL A 1 270 ? -4.452 13.616 14.061 1.00 90.12 270 VAL A CA 1
ATOM 2128 C C . VAL A 1 270 ? -5.262 13.643 12.765 1.00 90.12 270 VAL A C 1
ATOM 2130 O O . VAL A 1 270 ? -6.192 12.852 12.625 1.00 90.12 270 VAL A O 1
ATOM 2133 N N . ALA A 1 271 ? -4.862 14.456 11.780 1.00 90.25 271 ALA A N 1
ATOM 2134 C CA . ALA A 1 271 ? -5.495 14.487 10.458 1.00 90.25 271 ALA A CA 1
ATOM 2135 C C . ALA A 1 271 ? -5.424 13.120 9.748 1.00 90.25 271 ALA A C 1
ATOM 2137 O O . ALA A 1 271 ? -6.436 12.613 9.257 1.00 90.25 271 ALA A O 1
ATOM 2138 N N . ALA A 1 272 ? -4.249 12.481 9.750 1.00 90.94 272 ALA A N 1
ATOM 2139 C CA . ALA A 1 272 ? -4.055 11.145 9.192 1.00 90.94 272 ALA A CA 1
ATOM 2140 C C . ALA A 1 272 ? -4.925 10.102 9.913 1.00 90.94 272 ALA A C 1
ATOM 2142 O O . ALA A 1 272 ? -5.651 9.344 9.263 1.00 90.94 272 ALA A O 1
ATOM 2143 N N . SER A 1 273 ? -4.942 10.126 11.247 1.00 92.06 273 SER A N 1
ATOM 2144 C CA . SER A 1 273 ? -5.743 9.213 12.075 1.00 92.06 273 SER A CA 1
ATOM 2145 C C . SER A 1 273 ? -7.246 9.381 11.852 1.00 92.06 273 SER A C 1
ATOM 2147 O O . SER A 1 273 ? -7.970 8.391 11.708 1.00 92.06 273 SER A O 1
ATOM 2149 N N . LEU A 1 274 ? -7.720 10.627 11.753 1.00 91.75 274 LEU A N 1
ATOM 2150 C CA . LEU A 1 274 ? -9.111 10.939 11.436 1.00 91.75 274 LEU A CA 1
ATOM 2151 C C . LEU A 1 274 ? -9.475 10.437 10.038 1.00 91.75 274 LEU A C 1
ATOM 2153 O O . LEU A 1 274 ? -10.512 9.800 9.882 1.00 91.75 274 LEU A O 1
ATOM 2157 N N . SER A 1 275 ? -8.616 10.644 9.036 1.00 90.19 275 SER A N 1
ATOM 2158 C CA . SER A 1 275 ? -8.867 10.185 7.662 1.00 90.19 275 SER A CA 1
ATOM 2159 C C . SER A 1 275 ? -8.985 8.657 7.560 1.00 90.19 275 SER A C 1
ATOM 2161 O O . SER A 1 275 ? -9.890 8.135 6.902 1.00 90.19 275 SER A O 1
ATOM 2163 N N . GLN A 1 276 ? -8.116 7.923 8.262 1.00 89.31 276 GLN A N 1
ATOM 2164 C CA . GLN A 1 276 ? -8.150 6.466 8.327 1.00 89.31 276 GLN A CA 1
ATOM 2165 C C . GLN A 1 276 ? -9.417 6.001 9.042 1.00 89.31 276 GLN A C 1
ATOM 2167 O O . GLN A 1 276 ? -10.150 5.143 8.547 1.00 89.31 276 GLN A O 1
ATOM 2172 N N . THR A 1 277 ? -9.708 6.599 10.190 1.00 88.75 277 THR A N 1
ATOM 2173 C CA . THR A 1 277 ? -10.868 6.247 10.998 1.00 88.75 277 THR A CA 1
ATOM 2174 C C . THR A 1 277 ? -12.183 6.554 10.280 1.00 88.75 277 THR A C 1
ATOM 2176 O O . THR A 1 277 ? -13.094 5.724 10.278 1.00 88.75 277 THR A O 1
ATOM 2179 N N . ALA A 1 278 ? -12.272 7.681 9.577 1.00 86.75 278 ALA A N 1
ATOM 2180 C CA . ALA A 1 278 ? -13.404 8.033 8.727 1.00 86.75 278 ALA A CA 1
ATOM 2181 C C . ALA A 1 278 ? -13.610 7.004 7.607 1.00 86.75 278 ALA A C 1
ATOM 2183 O O . ALA A 1 278 ? -14.730 6.540 7.386 1.00 86.75 278 ALA A O 1
ATOM 2184 N N . ARG A 1 279 ? -12.523 6.565 6.960 1.00 83.44 279 ARG A N 1
ATOM 2185 C CA . ARG A 1 279 ? -12.562 5.534 5.915 1.00 83.44 279 ARG A CA 1
ATOM 2186 C C . ARG A 1 279 ? -13.061 4.184 6.439 1.00 83.44 279 ARG A C 1
ATOM 2188 O O . ARG A 1 279 ? -13.816 3.515 5.739 1.00 83.44 279 ARG A O 1
ATOM 2195 N N . HIS A 1 280 ? -12.661 3.778 7.644 1.00 81.62 280 HIS A N 1
ATOM 2196 C CA . HIS A 1 280 ? -13.085 2.504 8.239 1.00 81.62 280 HIS A CA 1
ATOM 2197 C C . HIS A 1 280 ? -14.501 2.535 8.825 1.00 81.62 280 HIS A C 1
ATOM 2199 O O . HIS A 1 280 ? -15.208 1.533 8.757 1.00 81.62 280 HIS A O 1
ATOM 2205 N N . THR A 1 281 ? -14.925 3.674 9.372 1.00 81.50 281 THR A N 1
ATOM 2206 C CA . THR A 1 281 ? -16.281 3.864 9.924 1.00 81.50 281 THR A CA 1
ATOM 2207 C C . THR A 1 281 ? -17.307 4.261 8.864 1.00 81.50 281 THR A C 1
ATOM 2209 O O . THR A 1 281 ? -18.508 4.235 9.122 1.00 81.50 281 THR A O 1
ATOM 2212 N N . GLY A 1 282 ? -16.852 4.633 7.666 1.00 80.44 282 GLY A N 1
ATOM 2213 C CA . GLY A 1 282 ? -17.708 5.046 6.562 1.00 80.44 282 GLY A CA 1
ATOM 2214 C C . GLY A 1 282 ? -18.320 6.442 6.706 1.00 80.44 282 GLY A C 1
ATOM 2215 O O . GLY A 1 282 ? -19.269 6.790 5.998 1.00 80.44 282 GLY A O 1
ATOM 2216 N N . LYS A 1 283 ? -17.795 7.254 7.624 1.00 85.56 283 LYS A N 1
ATOM 2217 C CA . LYS A 1 283 ? -18.277 8.607 7.926 1.00 85.56 283 LYS A CA 1
ATOM 2218 C C . LYS A 1 283 ? -17.637 9.615 6.964 1.00 85.56 283 LYS A C 1
ATOM 2220 O O . LYS A 1 283 ? -16.744 10.367 7.341 1.00 85.56 283 LYS A O 1
ATOM 2225 N N . TRP A 1 284 ? -18.082 9.620 5.704 1.00 84.31 284 TRP A N 1
ATOM 2226 C CA . TRP A 1 284 ? -17.457 10.410 4.627 1.00 84.31 284 TRP A CA 1
ATOM 2227 C C . TRP A 1 284 ? -17.391 11.919 4.895 1.00 84.31 284 TRP A C 1
ATOM 2229 O O . TRP A 1 284 ? -16.486 12.587 4.397 1.00 84.31 284 TRP A O 1
ATOM 2239 N N . TRP A 1 285 ? -18.332 12.462 5.672 1.00 84.94 285 TRP A N 1
ATOM 2240 C CA . TRP A 1 285 ? -18.393 13.892 5.989 1.00 84.94 285 TRP A CA 1
ATOM 2241 C C . TRP A 1 285 ? -17.189 14.367 6.811 1.00 84.94 285 TRP A C 1
ATOM 2243 O O . TRP A 1 285 ? -16.821 15.533 6.707 1.00 84.94 285 TRP A O 1
ATOM 2253 N N . LEU A 1 286 ? -16.511 13.459 7.527 1.00 87.69 286 LEU A N 1
ATOM 2254 C CA . LEU A 1 286 ? -15.283 13.757 8.270 1.00 87.69 286 LEU A CA 1
ATOM 2255 C C . LEU A 1 286 ? -14.098 14.122 7.356 1.00 87.69 286 LEU A C 1
ATOM 2257 O O . LEU A 1 286 ? -13.095 14.626 7.845 1.00 87.69 286 LEU A O 1
ATOM 2261 N N . ALA A 1 287 ? -14.184 13.918 6.032 1.00 84.50 287 ALA A N 1
ATOM 2262 C CA . ALA A 1 287 ? -13.159 14.413 5.102 1.00 84.50 287 ALA A CA 1
ATOM 2263 C C . ALA A 1 287 ? -12.990 15.937 5.174 1.00 84.50 287 ALA A C 1
ATOM 2265 O O . ALA A 1 287 ? -11.888 16.436 4.962 1.00 84.50 287 ALA A O 1
ATOM 2266 N N . LEU A 1 288 ? -14.072 16.673 5.448 1.00 82.12 288 LEU A N 1
ATOM 2267 C CA . LEU A 1 288 ? -14.013 18.128 5.589 1.00 82.12 288 LEU A CA 1
ATOM 2268 C C . LEU A 1 288 ? -13.254 18.523 6.860 1.00 82.12 288 LEU A C 1
ATOM 2270 O O . LEU A 1 288 ? -12.448 19.446 6.830 1.00 82.12 288 LEU A O 1
ATOM 2274 N N . ASP A 1 289 ? -13.441 17.772 7.943 1.00 86.31 289 ASP A N 1
ATOM 2275 C CA . ASP A 1 289 ? -12.707 17.981 9.192 1.00 86.31 289 ASP A CA 1
ATOM 2276 C C . ASP A 1 289 ? -11.216 17.663 9.021 1.00 86.31 289 ASP A C 1
ATOM 2278 O O . ASP A 1 289 ? -10.364 18.403 9.508 1.00 86.31 289 ASP A O 1
ATOM 2282 N N . VAL A 1 290 ? -10.882 16.620 8.248 1.00 87.44 290 VAL A N 1
ATOM 2283 C CA . VAL A 1 290 ? -9.489 16.329 7.865 1.00 87.44 290 VAL A CA 1
ATOM 2284 C C . VAL A 1 290 ? -8.880 17.493 7.084 1.00 87.44 290 VAL A C 1
ATOM 2286 O O . VAL A 1 290 ? -7.741 17.867 7.349 1.00 87.44 290 VAL A O 1
ATOM 2289 N N . LEU A 1 291 ? -9.619 18.089 6.146 1.00 80.38 291 LEU A N 1
ATOM 2290 C CA . LEU A 1 291 ? -9.138 19.248 5.392 1.00 80.38 291 LEU A CA 1
ATOM 2291 C C . LEU A 1 291 ? -8.887 20.459 6.286 1.00 80.38 291 LEU A C 1
ATOM 2293 O O . LEU A 1 291 ? -7.849 21.099 6.146 1.00 80.38 291 LEU A O 1
ATOM 2297 N N . ASN A 1 292 ? -9.798 20.742 7.215 1.00 82.25 292 ASN A N 1
ATOM 2298 C CA . ASN A 1 292 ? -9.629 21.827 8.178 1.00 82.25 292 ASN A CA 1
ATOM 2299 C C . ASN A 1 292 ? -8.386 21.602 9.050 1.00 82.25 292 ASN A C 1
ATOM 2301 O O . ASN A 1 292 ? -7.596 22.522 9.242 1.00 82.25 292 ASN A O 1
ATOM 2305 N N . LEU A 1 293 ? -8.166 20.366 9.509 1.00 84.56 293 LEU A N 1
ATOM 2306 C CA . LEU A 1 293 ? -6.961 19.993 10.251 1.00 84.56 293 LEU A CA 1
ATOM 2307 C C . LEU A 1 293 ? -5.684 20.171 9.423 1.00 84.56 293 LEU A C 1
ATOM 2309 O O . LEU A 1 293 ? -4.688 20.651 9.951 1.00 84.56 293 LEU A O 1
ATOM 2313 N N . ILE A 1 294 ? -5.693 19.791 8.142 1.00 83.94 294 ILE A N 1
ATOM 2314 C CA . ILE A 1 294 ? -4.537 19.962 7.248 1.00 83.94 294 ILE A CA 1
ATOM 2315 C C . ILE A 1 294 ? -4.256 21.447 6.996 1.00 83.94 294 ILE A C 1
ATOM 2317 O O . ILE A 1 294 ? -3.103 21.858 7.071 1.00 83.94 294 ILE A O 1
ATOM 2321 N N . ALA A 1 295 ? -5.289 22.243 6.709 1.00 78.94 295 ALA A N 1
ATOM 2322 C CA . ALA A 1 295 ? -5.153 23.666 6.398 1.00 78.94 295 ALA A CA 1
ATOM 2323 C C . ALA A 1 295 ? -4.599 24.476 7.578 1.00 78.94 295 ALA A C 1
ATOM 2325 O O . ALA A 1 295 ? -3.859 25.437 7.378 1.00 78.94 295 ALA A O 1
ATOM 2326 N N . SER A 1 296 ? -4.940 24.074 8.801 1.00 77.50 296 SER A N 1
ATOM 2327 C CA . SER A 1 296 ? -4.457 24.713 10.024 1.00 77.50 296 SER A CA 1
ATOM 2328 C C . SER A 1 296 ? -3.160 24.099 10.568 1.00 77.50 296 SER A C 1
ATOM 2330 O O . SER A 1 296 ? -2.529 24.669 11.463 1.00 77.50 296 SER A O 1
ATOM 2332 N N . ALA A 1 297 ? -2.738 22.941 10.051 1.00 78.75 297 ALA A N 1
ATOM 2333 C CA . ALA A 1 297 ? -1.483 22.315 10.441 1.00 78.75 297 ALA A CA 1
ATOM 2334 C C . ALA A 1 297 ? -0.278 23.113 9.925 1.00 78.75 297 ALA A C 1
ATOM 2336 O O . ALA A 1 297 ? -0.320 23.811 8.911 1.00 78.75 297 ALA A O 1
ATOM 2337 N N . ARG A 1 298 ? 0.851 22.982 10.625 1.00 74.88 298 ARG A N 1
ATOM 2338 C CA . ARG A 1 298 ? 2.116 23.570 10.171 1.00 74.88 298 ARG A CA 1
ATOM 2339 C C . ARG A 1 298 ? 2.585 22.899 8.879 1.00 74.88 298 ARG A C 1
ATOM 2341 O O . ARG A 1 298 ? 2.390 21.700 8.693 1.00 74.88 298 ARG A O 1
ATOM 2348 N N . ILE A 1 299 ? 3.284 23.671 8.043 1.00 76.75 299 ILE A N 1
ATOM 2349 C CA . ILE A 1 299 ? 3.976 23.161 6.852 1.00 76.75 299 ILE A CA 1
ATOM 2350 C C . ILE A 1 299 ? 4.867 21.976 7.273 1.00 76.75 299 ILE A C 1
ATOM 2352 O O . ILE A 1 299 ? 5.637 22.150 8.226 1.00 76.75 299 ILE A O 1
ATOM 2356 N N . PRO A 1 300 ? 4.794 20.812 6.594 1.00 81.94 300 PRO A N 1
ATOM 2357 C CA . PRO A 1 300 ? 5.600 19.637 6.921 1.00 81.94 300 PRO A CA 1
ATOM 2358 C C . PRO A 1 300 ? 7.086 19.981 7.065 1.00 81.94 300 PRO A C 1
ATOM 2360 O O . PRO A 1 300 ? 7.679 20.546 6.149 1.00 81.94 300 PRO A O 1
ATOM 2363 N N . GLN A 1 301 ? 7.686 19.650 8.213 1.00 80.88 301 GLN A N 1
ATOM 2364 C CA . GLN A 1 301 ? 9.109 19.915 8.489 1.00 80.88 301 GLN A CA 1
ATOM 2365 C C . GLN A 1 301 ? 9.962 18.642 8.420 1.00 80.88 301 GLN A C 1
ATOM 2367 O O . GLN A 1 301 ? 11.188 18.715 8.357 1.00 80.88 301 GLN A O 1
ATOM 2372 N N . SER A 1 302 ? 9.328 17.468 8.442 1.00 85.50 302 SER A N 1
ATOM 2373 C CA . SER A 1 302 ? 9.994 16.168 8.451 1.00 85.50 302 SER A CA 1
ATOM 2374 C C . SER A 1 302 ? 9.436 15.216 7.391 1.00 85.50 302 SER A C 1
ATOM 2376 O O . SER A 1 302 ? 8.333 15.387 6.869 1.00 85.50 302 SER A O 1
ATOM 2378 N N . THR A 1 303 ? 10.186 14.152 7.099 1.00 83.88 303 THR A N 1
ATOM 2379 C CA . THR A 1 303 ? 9.724 13.057 6.232 1.00 83.88 303 THR A CA 1
ATOM 2380 C C . THR A 1 303 ? 8.516 12.320 6.816 1.00 83.88 303 THR A C 1
ATOM 2382 O O . THR A 1 303 ? 7.695 11.805 6.060 1.00 83.88 303 THR A O 1
ATOM 2385 N N . ALA A 1 304 ? 8.377 12.293 8.146 1.00 86.00 304 ALA A N 1
ATOM 2386 C CA . ALA A 1 304 ? 7.205 11.747 8.821 1.00 86.00 304 ALA A CA 1
ATOM 2387 C C . ALA A 1 304 ? 5.970 12.630 8.613 1.00 86.00 304 ALA A C 1
ATOM 2389 O O . ALA A 1 304 ? 4.915 12.112 8.257 1.00 86.00 304 ALA A O 1
ATOM 2390 N N . ASP A 1 305 ? 6.113 13.951 8.741 1.00 85.38 305 ASP A N 1
ATOM 2391 C CA . ASP A 1 305 ? 5.024 14.900 8.477 1.00 85.38 305 ASP A CA 1
ATOM 2392 C C . ASP A 1 305 ? 4.543 14.808 7.027 1.00 85.38 305 ASP A C 1
ATOM 2394 O O . ASP A 1 305 ? 3.342 14.756 6.773 1.00 85.38 305 ASP A O 1
ATOM 2398 N N . ALA A 1 306 ? 5.478 14.725 6.074 1.00 84.88 306 ALA A N 1
ATOM 2399 C CA . ALA A 1 306 ? 5.152 14.565 4.660 1.00 84.88 306 ALA A CA 1
ATOM 2400 C C . ALA A 1 306 ? 4.397 13.252 4.388 1.00 84.88 306 ALA A C 1
ATOM 2402 O O . ALA A 1 306 ? 3.425 13.243 3.635 1.00 84.88 306 ALA A O 1
ATOM 2403 N N . ALA A 1 307 ? 4.802 12.152 5.034 1.00 84.19 307 ALA A N 1
ATOM 2404 C CA . ALA A 1 307 ? 4.119 10.866 4.914 1.00 84.19 307 ALA A CA 1
ATOM 2405 C C . ALA A 1 307 ? 2.707 10.891 5.525 1.00 84.19 307 ALA A C 1
ATOM 2407 O O . ALA A 1 307 ? 1.771 10.367 4.923 1.00 84.19 307 ALA A O 1
ATOM 2408 N N . LEU A 1 308 ? 2.534 11.527 6.689 1.00 88.44 308 LEU A N 1
ATOM 2409 C CA . LEU A 1 308 ? 1.229 11.685 7.341 1.00 88.44 308 LEU A CA 1
ATOM 2410 C C . LEU A 1 308 ? 0.293 12.587 6.527 1.00 88.44 308 LEU A C 1
ATOM 2412 O O . LEU A 1 308 ? -0.898 12.295 6.422 1.00 88.44 308 LEU A O 1
ATOM 2416 N N . LEU A 1 309 ? 0.826 13.647 5.914 1.00 87.38 309 LEU A N 1
ATOM 2417 C CA . LEU A 1 309 ? 0.073 14.506 5.006 1.00 87.38 309 LEU A CA 1
ATOM 2418 C C . LEU A 1 309 ? -0.391 13.738 3.757 1.00 87.38 309 LEU A C 1
ATOM 2420 O O . LEU A 1 309 ? -1.581 13.776 3.439 1.00 87.38 309 LEU A O 1
ATOM 2424 N N . ASP A 1 310 ? 0.511 13.002 3.092 1.00 85.06 310 ASP A N 1
ATOM 2425 C CA . ASP A 1 310 ? 0.171 12.139 1.945 1.00 85.06 310 ASP A CA 1
ATOM 2426 C C . ASP A 1 310 ? -0.908 11.115 2.321 1.00 85.06 310 ASP A C 1
ATOM 2428 O O . ASP A 1 310 ? -1.870 10.911 1.573 1.00 85.06 310 ASP A O 1
ATOM 2432 N N . GLU A 1 311 ? -0.790 10.507 3.505 1.00 87.00 311 GLU A N 1
ATOM 2433 C CA . GLU A 1 311 ? -1.778 9.566 4.024 1.00 87.00 311 GLU A CA 1
ATOM 2434 C C . GLU A 1 311 ? -3.145 10.239 4.218 1.00 87.00 311 GLU A C 1
ATOM 2436 O O . GLU A 1 311 ? -4.147 9.751 3.686 1.00 87.00 311 GLU A O 1
ATOM 2441 N N . ALA A 1 312 ? -3.191 11.372 4.924 1.00 88.62 312 ALA A N 1
ATOM 2442 C CA . ALA A 1 312 ? -4.425 12.094 5.224 1.00 88.62 312 ALA A CA 1
ATOM 2443 C C . ALA A 1 312 ? -5.168 12.523 3.949 1.00 88.62 312 ALA A C 1
ATOM 2445 O O . ALA A 1 312 ? -6.385 12.331 3.826 1.00 88.62 312 ALA A O 1
ATOM 2446 N N . GLN A 1 313 ? -4.430 13.049 2.971 1.00 86.06 313 GLN A N 1
ATOM 2447 C CA . GLN A 1 313 ? -4.964 13.472 1.676 1.00 86.06 313 GLN A CA 1
ATOM 2448 C C . GLN A 1 313 ? -5.451 12.273 0.858 1.00 86.06 313 GLN A C 1
ATOM 2450 O O . GLN A 1 313 ? -6.600 12.249 0.406 1.00 86.06 313 GLN A O 1
ATOM 2455 N N . THR A 1 314 ? -4.615 11.242 0.713 1.00 83.44 314 THR A N 1
ATOM 2456 C CA . THR A 1 314 ? -4.936 10.050 -0.082 1.00 83.44 314 THR A CA 1
ATOM 2457 C C . THR A 1 314 ? -6.143 9.309 0.490 1.00 83.44 314 THR A C 1
ATOM 2459 O O . THR A 1 314 ? -7.053 8.935 -0.256 1.00 83.44 314 THR A O 1
ATOM 2462 N N . HIS A 1 315 ? -6.208 9.114 1.809 1.00 86.06 315 HIS A N 1
ATOM 2463 C CA . HIS A 1 315 ? -7.342 8.456 2.459 1.00 86.06 315 HIS A CA 1
ATOM 2464 C C . HIS A 1 315 ? -8.633 9.260 2.333 1.00 86.06 315 HIS A C 1
ATOM 2466 O O . HIS A 1 315 ? -9.670 8.672 2.011 1.00 86.06 315 HIS A O 1
ATOM 2472 N N . SER A 1 316 ? -8.572 10.581 2.491 1.00 87.06 316 SER A N 1
ATOM 2473 C CA . SER A 1 316 ? -9.738 11.452 2.308 1.00 87.06 316 SER A CA 1
ATOM 2474 C C . SER A 1 316 ? -10.251 11.409 0.867 1.00 87.06 316 SER A C 1
ATOM 2476 O O . SER A 1 316 ? -11.446 11.210 0.646 1.00 87.06 316 SER A O 1
ATOM 2478 N N . MET A 1 317 ? -9.360 11.476 -0.130 1.00 83.56 317 MET A N 1
ATOM 2479 C CA . MET A 1 317 ? -9.731 11.329 -1.544 1.00 83.56 317 MET A CA 1
ATOM 2480 C C . MET A 1 317 ? -10.349 9.965 -1.850 1.00 83.56 317 MET A C 1
ATOM 2482 O O . MET A 1 317 ? -11.379 9.884 -2.524 1.00 83.56 317 MET A O 1
ATOM 2486 N N . LEU A 1 318 ? -9.738 8.880 -1.363 1.00 81.50 318 LEU A N 1
ATOM 2487 C CA . LEU A 1 318 ? -10.250 7.524 -1.560 1.00 81.50 318 LEU A CA 1
ATOM 2488 C C . LEU A 1 318 ? -11.624 7.346 -0.919 1.00 81.50 318 LEU A C 1
ATOM 2490 O O . LEU A 1 318 ? -12.495 6.721 -1.525 1.00 81.50 318 LEU A O 1
ATOM 2494 N N . MET A 1 319 ? -11.832 7.904 0.271 1.00 85.69 319 MET A N 1
ATOM 2495 C CA . MET A 1 319 ? -13.118 7.872 0.952 1.00 85.69 319 MET A CA 1
ATOM 2496 C C . MET A 1 319 ? -14.176 8.647 0.158 1.00 85.69 319 MET A C 1
ATOM 2498 O O . MET A 1 319 ? -15.208 8.081 -0.194 1.00 85.69 319 MET A O 1
ATOM 2502 N N . LEU A 1 320 ? -13.910 9.896 -0.229 1.00 84.44 320 LEU A N 1
ATOM 2503 C CA . LEU A 1 320 ? -14.849 10.690 -1.032 1.00 84.44 320 LEU A CA 1
ATOM 2504 C C . LEU A 1 320 ? -15.189 9.996 -2.364 1.00 84.44 320 LEU A C 1
ATOM 2506 O O . LEU A 1 320 ? -16.357 9.924 -2.749 1.00 84.44 320 LEU A O 1
ATOM 2510 N N . LYS A 1 321 ? -14.198 9.376 -3.019 1.00 79.44 321 LYS A N 1
ATOM 2511 C CA . LYS A 1 321 ? -14.395 8.535 -4.212 1.00 79.44 321 LYS A CA 1
ATOM 2512 C C . LYS A 1 321 ? -15.301 7.325 -3.943 1.00 79.44 321 LYS A C 1
ATOM 2514 O O . LYS A 1 321 ? -16.127 6.964 -4.790 1.00 79.44 321 LYS A O 1
ATOM 2519 N N . GLN A 1 322 ? -15.119 6.641 -2.814 1.00 78.50 322 GLN A N 1
ATOM 2520 C CA . GLN A 1 322 ? -15.931 5.478 -2.439 1.00 78.50 322 GLN A CA 1
ATOM 2521 C C . GLN A 1 322 ? -17.402 5.855 -2.246 1.00 78.50 322 GLN A C 1
ATOM 2523 O O . GLN A 1 322 ? -18.267 5.108 -2.694 1.00 78.50 322 GLN A O 1
ATOM 2528 N N . TYR A 1 323 ? -17.669 7.031 -1.680 1.00 79.31 323 TYR A N 1
ATOM 2529 C CA . TYR A 1 323 ? -19.018 7.546 -1.422 1.00 79.31 323 TYR A CA 1
ATOM 2530 C C . TYR A 1 323 ? -19.608 8.387 -2.568 1.00 79.31 323 TYR A C 1
ATOM 2532 O O . TYR A 1 323 ? -20.665 8.991 -2.404 1.00 79.31 323 TYR A O 1
ATOM 2540 N N . GLY A 1 324 ? -18.947 8.454 -3.730 1.00 76.06 324 GLY A N 1
ATOM 2541 C CA . GLY A 1 324 ? -19.444 9.204 -4.891 1.00 76.06 324 GLY A CA 1
ATOM 2542 C C . GLY A 1 324 ? -19.464 10.727 -4.702 1.00 76.06 324 GLY A C 1
ATOM 2543 O O . GLY A 1 324 ? -20.180 11.431 -5.412 1.00 76.06 324 GLY A O 1
ATOM 2544 N N . ARG A 1 325 ? -18.679 11.256 -3.758 1.00 83.12 325 ARG A N 1
ATOM 2545 C CA . ARG A 1 325 ? -18.535 12.692 -3.461 1.00 83.12 325 ARG A CA 1
ATOM 2546 C C . ARG A 1 325 ? -17.474 13.322 -4.362 1.00 83.12 325 ARG A C 1
ATOM 2548 O O . ARG A 1 325 ? -16.389 13.712 -3.936 1.00 83.12 325 ARG A O 1
ATOM 2555 N N . TRP A 1 326 ? -17.765 13.324 -5.662 1.00 80.19 326 TRP A N 1
ATOM 2556 C CA . TRP A 1 326 ? -16.808 13.685 -6.713 1.00 80.19 326 TRP A CA 1
ATOM 2557 C C . TRP A 1 326 ? -16.391 15.153 -6.663 1.00 80.19 326 TRP A C 1
ATOM 2559 O O . TRP A 1 326 ? -15.223 15.459 -6.873 1.00 80.19 326 TRP A O 1
ATOM 2569 N N . ARG A 1 327 ? -17.336 16.060 -6.387 1.00 82.25 327 ARG A N 1
ATOM 2570 C CA . ARG A 1 327 ? -17.064 17.504 -6.319 1.00 82.25 327 ARG A CA 1
ATOM 2571 C C . ARG A 1 327 ? -16.136 17.823 -5.157 1.00 82.25 327 ARG A C 1
ATOM 2573 O O . ARG A 1 327 ? -15.184 18.569 -5.329 1.00 82.25 327 ARG A O 1
ATOM 2580 N N . GLU A 1 328 ? -16.382 17.210 -4.009 1.00 84.06 328 GLU A N 1
ATOM 2581 C CA . GLU A 1 328 ? -15.586 17.365 -2.798 1.00 84.06 328 GLU A CA 1
ATOM 2582 C C . GLU A 1 328 ? -14.191 16.779 -2.981 1.00 84.06 328 GLU A C 1
ATOM 2584 O O . GLU A 1 328 ? -13.215 17.402 -2.587 1.00 84.06 328 GLU A O 1
ATOM 2589 N N . ALA A 1 329 ? -14.072 15.622 -3.636 1.00 84.25 329 ALA A N 1
ATOM 2590 C CA . ALA A 1 329 ? -12.769 15.034 -3.929 1.00 84.25 329 ALA A CA 1
ATOM 2591 C C . ALA A 1 329 ? -11.941 15.896 -4.898 1.00 84.25 329 ALA A C 1
ATOM 2593 O O . ALA A 1 329 ? -10.729 16.010 -4.733 1.00 84.25 329 ALA A O 1
ATOM 2594 N N . LEU A 1 330 ? -12.587 16.513 -5.894 1.00 82.19 330 LEU A N 1
ATOM 2595 C CA . LEU A 1 330 ? -11.936 17.449 -6.814 1.00 82.19 330 LEU A CA 1
ATOM 2596 C C . LEU A 1 330 ? -11.575 18.771 -6.135 1.00 82.19 330 LEU A C 1
ATOM 2598 O O . LEU A 1 330 ? -10.505 19.305 -6.406 1.00 82.19 330 LEU A O 1
ATOM 2602 N N . ALA A 1 331 ? -12.431 19.285 -5.250 1.00 81.19 331 ALA A N 1
ATOM 2603 C CA . ALA A 1 331 ? -12.140 20.473 -4.453 1.00 81.19 331 ALA A CA 1
ATOM 2604 C C . ALA A 1 331 ? -10.959 20.225 -3.506 1.00 81.19 331 ALA A C 1
ATOM 2606 O O . ALA A 1 331 ? -10.044 21.040 -3.447 1.00 81.19 331 ALA A O 1
ATOM 2607 N N . LEU A 1 332 ? -10.936 19.062 -2.847 1.00 80.19 332 LEU A N 1
ATOM 2608 C CA . LEU A 1 332 ? -9.823 18.618 -2.016 1.00 80.19 332 LEU A CA 1
ATOM 2609 C C . LEU A 1 332 ? -8.533 18.548 -2.834 1.00 80.19 332 LEU A C 1
ATOM 2611 O O . LEU A 1 332 ? -7.531 19.124 -2.431 1.00 80.19 332 LEU A O 1
ATOM 2615 N N . TYR A 1 333 ? -8.565 17.927 -4.015 1.00 79.81 333 TYR A N 1
ATOM 2616 C CA . TYR A 1 333 ? -7.401 17.900 -4.900 1.00 79.81 333 TYR A CA 1
ATOM 2617 C C . TYR A 1 333 ? -6.949 19.305 -5.319 1.00 79.81 333 TYR A C 1
ATOM 2619 O O . TYR A 1 333 ? -5.761 19.594 -5.318 1.00 79.81 333 TYR A O 1
ATOM 2627 N N . ALA A 1 334 ? -7.885 20.191 -5.663 1.00 78.12 334 ALA A N 1
ATOM 2628 C CA . ALA A 1 334 ? -7.571 21.560 -6.063 1.00 78.12 334 ALA A CA 1
ATOM 2629 C C . ALA A 1 334 ? -6.972 22.400 -4.922 1.00 78.12 334 ALA A C 1
ATOM 2631 O O . ALA A 1 334 ? -6.245 23.345 -5.206 1.00 78.12 334 ALA A O 1
ATOM 2632 N N . SER A 1 335 ? -7.265 22.058 -3.662 1.00 74.50 335 SER A N 1
ATOM 2633 C CA . SER A 1 335 ? -6.650 22.684 -2.483 1.00 74.50 335 SER A CA 1
ATOM 2634 C C . SER A 1 335 ? -5.237 22.182 -2.170 1.00 74.50 335 SER A C 1
ATOM 2636 O O . SER A 1 335 ? -4.579 22.736 -1.295 1.00 74.50 335 SER A O 1
ATOM 2638 N N . LEU A 1 336 ? -4.756 21.147 -2.869 1.00 73.06 336 LEU A N 1
ATOM 2639 C CA . LEU A 1 336 ? -3.369 20.702 -2.766 1.00 73.06 336 LEU A CA 1
ATOM 2640 C C . LEU A 1 336 ? -2.481 21.699 -3.522 1.00 73.06 336 LEU A C 1
ATOM 2642 O O . LEU A 1 336 ? -2.262 21.567 -4.724 1.00 73.06 336 LEU A O 1
ATOM 2646 N N . GLU A 1 337 ? -2.013 22.735 -2.831 1.00 62.53 337 GLU A N 1
ATOM 2647 C CA . GLU A 1 337 ? -1.031 23.669 -3.384 1.00 62.53 337 GLU A CA 1
ATOM 2648 C C . GLU A 1 337 ? 0.345 22.983 -3.523 1.00 62.53 337 GLU A C 1
ATOM 2650 O O . GLU A 1 337 ? 0.803 22.302 -2.605 1.00 62.53 337 GLU A O 1
ATOM 2655 N N . GLY A 1 338 ? 1.028 23.168 -4.662 1.00 66.19 338 GLY A N 1
ATOM 2656 C CA . GLY A 1 338 ? 2.403 22.692 -4.887 1.00 66.19 338 GLY A CA 1
ATOM 2657 C C . GLY A 1 338 ? 2.538 21.362 -5.646 1.00 66.19 338 GLY A C 1
ATOM 2658 O O . GLY A 1 338 ? 1.740 21.042 -6.528 1.00 66.19 338 GLY A O 1
ATOM 2659 N N . GLU A 1 339 ? 3.609 20.613 -5.356 1.00 62.94 339 GLU A N 1
ATOM 2660 C CA . GLU A 1 339 ? 3.903 19.319 -5.987 1.00 62.94 339 GLU A CA 1
ATOM 2661 C C . GLU A 1 339 ? 3.013 18.225 -5.379 1.00 62.94 339 GLU A C 1
ATOM 2663 O O . GLU A 1 339 ? 3.216 17.771 -4.253 1.00 62.94 339 GLU A O 1
ATOM 2668 N N . VAL A 1 340 ? 1.981 17.821 -6.123 1.00 69.31 340 VAL A N 1
ATOM 2669 C CA . VAL A 1 340 ? 0.990 16.851 -5.647 1.00 69.31 340 VAL A CA 1
ATOM 2670 C C . VAL A 1 340 ? 1.631 15.467 -5.466 1.00 69.31 340 VAL A C 1
ATOM 2672 O O . VAL A 1 340 ? 2.186 14.929 -6.436 1.00 69.31 340 VAL A O 1
ATOM 2675 N N . PRO A 1 341 ? 1.470 14.815 -4.297 1.00 72.25 341 PRO A N 1
ATOM 2676 C CA . PRO A 1 341 ? 2.001 13.478 -4.070 1.00 72.25 341 PRO A CA 1
ATOM 2677 C C . PRO A 1 341 ? 1.560 12.467 -5.134 1.00 72.25 341 PRO A C 1
ATOM 2679 O O . PRO A 1 341 ? 0.415 12.449 -5.592 1.00 72.25 341 PRO A O 1
ATOM 2682 N N . ASP A 1 342 ? 2.465 11.562 -5.502 1.00 76.00 342 ASP A N 1
ATOM 2683 C CA . ASP A 1 342 ? 2.228 10.514 -6.503 1.00 76.00 342 ASP A CA 1
ATOM 2684 C C . ASP A 1 342 ? 0.988 9.658 -6.210 1.00 76.00 342 ASP A C 1
ATOM 2686 O O . ASP A 1 342 ? 0.277 9.236 -7.129 1.00 76.00 342 ASP A O 1
ATOM 2690 N N . ARG A 1 343 ? 0.703 9.392 -4.930 1.00 76.06 343 ARG A N 1
ATOM 2691 C CA . ARG A 1 343 ? -0.482 8.630 -4.517 1.00 76.06 343 ARG A CA 1
ATOM 2692 C C . ARG A 1 343 ? -1.769 9.425 -4.694 1.00 76.06 343 ARG A C 1
ATOM 2694 O O . ARG A 1 343 ? -2.739 8.867 -5.217 1.00 76.06 343 ARG A O 1
ATOM 2701 N N . ALA A 1 344 ? -1.778 10.704 -4.330 1.00 73.94 344 ALA A N 1
ATOM 2702 C CA . ALA A 1 344 ? -2.912 11.596 -4.557 1.00 73.94 344 ALA A CA 1
ATOM 2703 C C . ALA A 1 344 ? -3.211 11.734 -6.060 1.00 73.94 344 ALA A C 1
ATOM 2705 O O . ALA A 1 344 ? -4.360 11.577 -6.478 1.00 73.94 344 ALA A O 1
ATOM 2706 N N . PHE A 1 345 ? -2.180 11.876 -6.898 1.00 80.12 345 PHE A N 1
ATOM 2707 C CA . PHE A 1 345 ? -2.325 11.925 -8.357 1.00 80.12 345 PHE A CA 1
ATOM 2708 C C . PHE A 1 345 ? -2.846 10.617 -8.962 1.00 80.12 345 PHE A C 1
ATOM 2710 O O . PHE A 1 345 ? -3.796 10.623 -9.749 1.00 80.12 345 PHE A O 1
ATOM 2717 N N . LYS A 1 346 ? -2.297 9.462 -8.559 1.00 78.62 346 LYS A N 1
ATOM 2718 C CA . LYS A 1 346 ? -2.827 8.144 -8.967 1.00 78.62 346 LYS A CA 1
ATOM 2719 C C . LYS A 1 346 ? -4.276 7.963 -8.518 1.00 78.62 346 LYS A C 1
ATOM 2721 O O . LYS A 1 346 ? -5.089 7.396 -9.254 1.00 78.62 346 LYS A O 1
ATOM 2726 N N . THR A 1 347 ? -4.616 8.468 -7.334 1.00 78.56 347 THR A N 1
ATOM 2727 C CA . THR A 1 347 ? -5.984 8.456 -6.810 1.00 78.56 347 THR A CA 1
ATOM 2728 C C . THR A 1 347 ? -6.899 9.345 -7.642 1.00 78.56 347 THR A C 1
ATOM 2730 O O . THR A 1 347 ? -7.988 8.890 -7.984 1.00 78.56 347 THR A O 1
ATOM 2733 N N . LEU A 1 348 ? -6.456 10.539 -8.053 1.00 78.88 348 LEU A N 1
ATOM 2734 C CA . LEU A 1 348 ? -7.191 11.407 -8.975 1.00 78.88 348 LEU A CA 1
ATOM 2735 C C . LEU A 1 348 ? -7.391 10.738 -10.338 1.00 78.88 348 LEU A C 1
ATOM 2737 O O . LEU A 1 348 ? -8.515 10.689 -10.824 1.00 78.88 348 LEU A O 1
ATOM 2741 N N . CYS A 1 349 ? -6.349 10.156 -10.932 1.00 78.12 349 CYS A N 1
ATOM 2742 C CA . CYS A 1 349 ? -6.456 9.407 -12.189 1.00 78.12 349 CYS A CA 1
ATOM 2743 C C . CYS A 1 349 ? -7.502 8.288 -12.080 1.00 78.12 349 CYS A C 1
ATOM 2745 O O . CYS A 1 349 ? -8.371 8.123 -12.936 1.00 78.12 349 CYS A O 1
ATOM 2747 N N . SER A 1 350 ? -7.460 7.543 -10.974 1.00 75.81 350 SER A N 1
ATOM 2748 C CA . SER A 1 350 ? -8.437 6.499 -10.679 1.00 75.81 350 SER A CA 1
ATOM 2749 C C . SER A 1 350 ? -9.835 7.047 -10.373 1.00 75.81 350 SER A C 1
ATOM 2751 O O . SER A 1 350 ? -10.822 6.337 -10.567 1.00 75.81 350 SER A O 1
ATOM 2753 N N . LEU A 1 351 ? -9.933 8.266 -9.848 1.00 76.50 351 LEU A N 1
ATOM 2754 C CA . LEU A 1 351 ? -11.183 8.969 -9.609 1.00 76.50 351 LEU A CA 1
ATOM 2755 C C . LEU A 1 351 ? -11.809 9.357 -10.942 1.00 76.50 351 LEU A C 1
ATOM 2757 O O . LEU A 1 351 ? -12.944 8.962 -11.166 1.00 76.50 351 LEU A O 1
ATOM 2761 N N . VAL A 1 352 ? -11.062 10.019 -11.832 1.00 76.44 352 VAL A N 1
ATOM 2762 C CA . VAL A 1 352 ? -11.501 10.440 -13.175 1.00 76.44 352 VAL A CA 1
ATOM 2763 C C . VAL A 1 352 ? -12.050 9.263 -13.971 1.00 76.44 352 VAL A C 1
ATOM 2765 O O . VAL A 1 352 ? -13.130 9.362 -14.543 1.00 76.44 352 VAL A O 1
ATOM 2768 N N . ASN A 1 353 ? -11.368 8.120 -13.918 1.00 70.31 353 ASN A N 1
ATOM 2769 C CA . ASN A 1 353 ? -11.823 6.896 -14.570 1.00 70.31 353 ASN A CA 1
ATOM 2770 C C . ASN A 1 353 ? -13.133 6.317 -13.997 1.00 70.31 353 ASN A C 1
ATOM 2772 O O . ASN A 1 353 ? -13.775 5.505 -14.653 1.00 70.31 353 ASN A O 1
ATOM 2776 N N . ALA A 1 354 ? -13.514 6.694 -12.775 1.00 68.25 354 ALA A N 1
ATOM 2777 C CA . ALA A 1 354 ? -14.714 6.216 -12.091 1.00 68.25 354 ALA A CA 1
ATOM 2778 C C . ALA A 1 354 ? -15.855 7.254 -12.052 1.00 68.25 354 ALA A C 1
ATOM 2780 O O . ALA A 1 354 ? -16.909 6.954 -11.485 1.00 68.25 354 ALA A O 1
ATOM 2781 N N . ILE A 1 355 ? -15.652 8.460 -12.604 1.00 70.19 355 ILE A N 1
ATOM 2782 C CA . ILE A 1 355 ? -16.665 9.525 -12.650 1.00 70.19 355 ILE A CA 1
ATOM 2783 C C . ILE A 1 355 ? -17.780 9.111 -13.629 1.00 70.19 355 ILE A C 1
ATOM 2785 O O . ILE A 1 355 ? -17.483 8.848 -14.796 1.00 70.19 355 ILE A O 1
ATOM 2789 N N . PRO A 1 356 ? -19.061 9.088 -13.210 1.00 66.19 356 PRO A N 1
ATOM 2790 C CA . PRO A 1 356 ? -20.167 8.833 -14.129 1.00 66.19 356 PRO A CA 1
ATOM 2791 C C . PRO A 1 356 ? -20.360 10.005 -15.113 1.00 66.19 356 PRO A C 1
ATOM 2793 O O . PRO A 1 356 ? -20.018 11.143 -14.781 1.00 66.19 356 PRO A O 1
ATOM 2796 N N . PRO A 1 357 ? -20.964 9.797 -16.299 1.00 62.97 357 PRO A N 1
ATOM 2797 C CA . PRO A 1 357 ? -21.140 10.856 -17.303 1.00 62.97 357 PRO A CA 1
ATOM 2798 C C . PRO A 1 357 ? -21.859 12.122 -16.798 1.00 62.97 357 PRO A C 1
ATOM 2800 O O . PRO A 1 357 ? -21.612 13.209 -17.320 1.00 62.97 357 PRO A O 1
ATOM 2803 N N . SER A 1 358 ? -22.714 11.978 -15.779 1.00 61.88 358 SER A N 1
ATOM 2804 C CA . SER A 1 358 ? -23.493 13.036 -15.117 1.00 61.88 358 SER A CA 1
ATOM 2805 C C . SER A 1 358 ? -22.714 13.866 -14.083 1.00 61.88 358 SER A C 1
ATOM 2807 O O . SER A 1 358 ? -23.205 14.892 -13.612 1.00 61.88 358 SER A O 1
ATOM 2809 N N . ALA A 1 359 ? -21.506 13.445 -13.707 1.00 71.19 359 ALA A N 1
ATOM 2810 C CA . ALA A 1 359 ? -20.659 14.094 -12.708 1.00 71.19 359 ALA A CA 1
ATOM 2811 C C . ALA A 1 359 ? -19.645 15.068 -13.370 1.00 71.19 359 ALA A C 1
ATOM 2813 O O . ALA A 1 359 ? -19.574 15.139 -14.602 1.00 71.19 359 ALA A O 1
ATOM 2814 N N . PRO A 1 360 ? -18.890 15.895 -12.608 1.00 75.50 360 PRO A N 1
ATOM 2815 C CA . PRO A 1 360 ? -18.153 17.047 -13.152 1.00 75.50 360 PRO A CA 1
ATOM 2816 C C . PRO A 1 360 ? -16.844 16.648 -13.866 1.00 75.50 360 PRO A C 1
ATOM 2818 O O . PRO A 1 360 ? -15.741 17.003 -13.450 1.00 75.50 360 PRO A O 1
ATOM 2821 N N . TRP A 1 361 ? -16.963 15.926 -14.979 1.00 75.06 361 TRP A N 1
ATOM 2822 C CA . TRP A 1 361 ? -15.841 15.394 -15.757 1.00 75.06 361 TRP A CA 1
ATOM 2823 C C . TRP A 1 361 ? -14.913 16.491 -16.306 1.00 75.06 361 TRP A C 1
ATOM 2825 O O . TRP A 1 361 ? -13.700 16.309 -16.321 1.00 75.06 361 TRP A O 1
ATOM 2835 N N . LEU A 1 362 ? -15.460 17.653 -16.688 1.00 78.94 362 LEU A N 1
ATOM 2836 C CA . LEU A 1 362 ? -14.672 18.802 -17.156 1.00 78.94 362 LEU A CA 1
ATOM 2837 C C . LEU A 1 362 ? -13.737 19.339 -16.068 1.00 78.94 362 LEU A C 1
ATOM 2839 O O . LEU A 1 362 ? -12.574 19.618 -16.339 1.00 78.94 362 LEU A O 1
ATOM 2843 N N . GLN A 1 363 ? -14.228 19.439 -14.831 1.00 81.12 363 GLN A N 1
ATOM 2844 C CA . GLN A 1 363 ? -13.420 19.889 -13.696 1.00 81.12 363 GLN A CA 1
ATOM 2845 C C . GLN A 1 363 ? -12.330 18.866 -13.364 1.00 81.12 363 GLN A C 1
ATOM 2847 O O . GLN A 1 363 ? -11.201 19.243 -13.069 1.00 81.12 363 GLN A O 1
ATOM 2852 N N . ALA A 1 364 ? -12.647 17.574 -13.473 1.00 79.62 364 ALA A N 1
ATOM 2853 C CA . ALA A 1 364 ? -11.694 16.497 -13.241 1.00 79.62 364 ALA A CA 1
ATOM 2854 C C . ALA A 1 364 ? -10.558 16.468 -14.272 1.00 79.62 364 ALA A C 1
ATOM 2856 O O . ALA A 1 364 ? -9.393 16.312 -13.908 1.00 79.62 364 ALA A O 1
ATOM 2857 N N . LEU A 1 365 ? -10.880 16.661 -15.554 1.00 79.19 365 LEU A N 1
ATOM 2858 C CA . LEU A 1 365 ? -9.872 16.777 -16.607 1.00 79.19 365 LEU A CA 1
ATOM 2859 C C . LEU A 1 365 ? -9.036 18.046 -16.445 1.00 79.19 365 LEU A C 1
ATOM 2861 O O . LEU A 1 365 ? -7.818 17.968 -16.555 1.00 79.19 365 LEU A O 1
ATOM 2865 N N . ALA A 1 366 ? -9.660 19.183 -16.123 1.00 81.94 366 ALA A N 1
ATOM 2866 C CA . ALA A 1 366 ? -8.936 20.423 -15.857 1.00 81.94 366 ALA A CA 1
ATOM 2867 C C . ALA A 1 366 ? -7.966 20.277 -14.671 1.00 81.94 366 ALA A C 1
ATOM 2869 O O . ALA A 1 366 ? -6.848 20.781 -14.733 1.00 81.94 366 ALA A O 1
ATOM 2870 N N . ALA A 1 367 ? -8.354 19.549 -13.618 1.00 80.44 367 ALA A N 1
ATOM 2871 C CA . ALA A 1 367 ? -7.477 19.251 -12.486 1.00 80.44 367 ALA A CA 1
ATOM 2872 C C . ALA A 1 367 ? -6.260 18.404 -12.899 1.00 80.44 367 ALA A C 1
ATOM 2874 O O . ALA A 1 367 ? -5.142 18.726 -12.510 1.00 80.44 367 ALA A O 1
ATOM 2875 N N . LEU A 1 368 ? -6.451 17.377 -13.739 1.00 81.12 368 LEU A N 1
ATOM 2876 C CA . LEU A 1 368 ? -5.340 16.576 -14.271 1.00 81.12 368 LEU A CA 1
ATOM 2877 C C . LEU A 1 368 ? -4.442 17.358 -15.242 1.00 81.12 368 LEU A C 1
ATOM 2879 O O . LEU A 1 368 ? -3.244 17.109 -15.289 1.00 81.12 368 LEU A O 1
ATOM 2883 N N . GLN A 1 369 ? -5.001 18.286 -16.023 1.00 82.38 369 GLN A N 1
ATOM 2884 C CA . GLN A 1 369 ? -4.235 19.122 -16.959 1.00 82.38 369 GLN A CA 1
ATOM 2885 C C . GLN A 1 369 ? -3.350 20.151 -16.256 1.00 82.38 369 GLN A C 1
ATOM 2887 O O . GLN A 1 369 ? -2.340 20.559 -16.821 1.00 82.38 369 GLN A O 1
ATOM 2892 N N . ARG A 1 370 ? -3.739 20.594 -15.056 1.00 78.88 370 ARG A N 1
ATOM 2893 C CA . ARG A 1 370 ? -2.946 21.528 -14.245 1.00 78.88 370 ARG A CA 1
ATOM 2894 C C . ARG A 1 370 ? -1.706 20.880 -13.636 1.00 78.88 370 ARG A C 1
ATOM 2896 O O . ARG A 1 370 ? -0.775 21.596 -13.288 1.00 78.88 370 ARG A O 1
ATOM 2903 N N . ASP A 1 371 ? -1.699 19.558 -13.492 1.00 80.69 371 ASP A N 1
ATOM 2904 C CA . ASP A 1 371 ? -0.556 18.823 -12.960 1.00 80.69 371 ASP A CA 1
ATOM 2905 C C . ASP A 1 371 ? 0.575 18.748 -13.998 1.00 80.69 371 ASP A C 1
ATOM 2907 O O . ASP A 1 371 ? 0.338 18.459 -15.174 1.00 80.69 371 ASP A O 1
ATOM 2911 N N . SER A 1 372 ? 1.817 18.974 -13.566 1.00 77.81 372 SER A N 1
ATOM 2912 C CA . SER A 1 372 ? 2.998 18.974 -14.440 1.00 77.81 372 SER A CA 1
ATOM 2913 C C . SER A 1 372 ? 3.266 17.618 -15.099 1.00 77.81 372 SER A C 1
ATOM 2915 O O . SER A 1 372 ? 3.892 17.566 -16.159 1.00 77.81 372 SER A O 1
ATOM 2917 N N . ARG A 1 373 ? 2.762 16.517 -14.522 1.00 81.56 373 ARG A N 1
ATOM 2918 C CA . ARG A 1 373 ? 2.868 15.164 -15.097 1.00 81.56 373 ARG A CA 1
ATOM 2919 C C . ARG A 1 373 ? 1.953 14.950 -16.307 1.00 81.56 373 ARG A C 1
ATOM 2921 O O . ARG A 1 373 ? 2.151 13.986 -17.049 1.00 81.56 373 ARG A O 1
ATOM 2928 N N . GLY A 1 374 ? 0.968 15.824 -16.521 1.00 78.75 374 GLY A N 1
ATOM 2929 C CA . GLY A 1 374 ? -0.027 15.703 -17.585 1.00 78.75 374 GLY A CA 1
ATOM 2930 C C . GLY A 1 374 ? -0.995 14.528 -17.396 1.00 78.75 374 GLY A C 1
ATOM 2931 O O . GLY A 1 374 ? -0.948 13.795 -16.412 1.00 78.75 374 GLY A O 1
ATOM 2932 N N . ILE A 1 375 ? -1.911 14.329 -18.352 1.00 78.81 375 ILE A N 1
ATOM 2933 C CA . ILE A 1 375 ? -2.906 13.247 -18.270 1.00 78.81 375 ILE A CA 1
ATOM 2934 C C . ILE A 1 375 ? -2.286 11.925 -18.758 1.00 78.81 375 ILE A C 1
ATOM 2936 O O . ILE A 1 375 ? -1.885 11.846 -19.924 1.00 78.81 375 ILE A O 1
ATOM 2940 N N . PRO A 1 376 ? -2.290 10.845 -17.951 1.00 78.75 376 PRO A N 1
ATOM 2941 C CA . PRO A 1 376 ? -1.822 9.542 -18.410 1.00 78.75 376 PRO A CA 1
ATOM 2942 C C . PRO A 1 376 ? -2.638 9.022 -19.602 1.00 78.75 376 PRO A C 1
ATOM 2944 O O . PRO A 1 376 ? -3.869 9.109 -19.618 1.00 78.75 376 PRO A O 1
ATOM 2947 N N . ALA A 1 377 ? -1.970 8.395 -20.575 1.00 70.81 377 ALA A N 1
ATOM 2948 C CA . ALA A 1 377 ? -2.617 7.861 -21.778 1.00 70.81 377 ALA A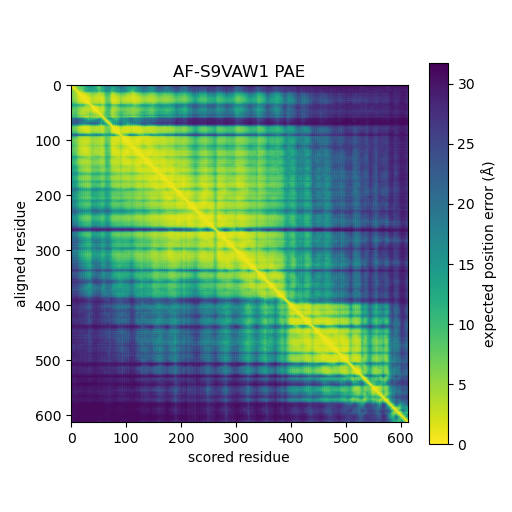 CA 1
ATOM 2949 C C . ALA A 1 377 ? -3.749 6.861 -21.464 1.00 70.81 377 ALA A C 1
ATOM 2951 O O . ALA A 1 377 ? -4.775 6.846 -22.142 1.00 70.81 377 ALA A O 1
ATOM 2952 N N . GLU A 1 378 ? -3.603 6.063 -20.401 1.00 66.38 378 GLU A N 1
ATOM 2953 C CA . GLU A 1 378 ? -4.634 5.123 -19.939 1.00 66.38 378 GLU A CA 1
ATOM 2954 C C . GLU A 1 378 ? -5.911 5.833 -19.459 1.00 66.38 378 GLU A C 1
ATOM 2956 O O . GLU A 1 378 ? -7.018 5.346 -19.700 1.00 66.38 378 GLU A O 1
ATOM 2961 N N . VAL A 1 379 ? -5.773 7.001 -18.821 1.00 70.75 379 VAL A N 1
ATOM 2962 C CA . VAL A 1 379 ? -6.905 7.830 -18.382 1.00 70.75 379 VAL A CA 1
ATOM 2963 C C . VAL A 1 379 ? -7.592 8.447 -19.595 1.00 70.75 379 VAL A C 1
ATOM 2965 O O . VAL A 1 379 ? -8.807 8.332 -19.727 1.00 70.75 379 VAL A O 1
ATOM 2968 N N . LEU A 1 380 ? -6.830 9.013 -20.540 1.00 71.00 380 LEU A N 1
ATOM 2969 C CA . LEU A 1 380 ? -7.387 9.538 -21.796 1.00 71.00 380 LEU A CA 1
ATOM 2970 C C . LEU A 1 380 ? -8.159 8.469 -22.572 1.00 71.00 380 LEU A C 1
ATOM 2972 O O . LEU A 1 380 ? -9.248 8.738 -23.076 1.00 71.00 380 LEU A O 1
ATOM 2976 N N . ARG A 1 381 ? -7.620 7.249 -22.643 1.00 66.62 381 ARG A N 1
ATOM 2977 C CA . ARG A 1 381 ? -8.278 6.114 -23.297 1.00 66.62 381 ARG A CA 1
ATOM 2978 C C . ARG A 1 381 ? -9.573 5.726 -22.589 1.00 66.62 381 ARG A C 1
ATOM 2980 O O . ARG A 1 381 ? -10.600 5.593 -23.241 1.00 66.62 381 ARG A O 1
ATOM 2987 N N . THR A 1 382 ? -9.541 5.616 -21.261 1.00 63.50 382 THR A N 1
ATOM 2988 C CA . THR A 1 382 ? -10.731 5.315 -20.446 1.00 63.50 382 THR A CA 1
ATOM 2989 C C . THR A 1 382 ? -11.816 6.374 -20.642 1.00 63.50 382 THR A C 1
ATOM 2991 O O . THR A 1 382 ? -12.973 6.035 -20.864 1.00 63.50 382 THR A O 1
ATOM 2994 N N . VAL A 1 383 ? -11.445 7.657 -20.654 1.00 66.69 383 VAL A N 1
ATOM 2995 C CA . VAL A 1 383 ? -12.376 8.771 -20.892 1.00 66.69 383 VAL A CA 1
ATOM 2996 C C . VAL A 1 383 ? -12.975 8.718 -22.301 1.00 66.69 383 VAL A C 1
ATOM 2998 O O . VAL A 1 383 ? -14.178 8.919 -22.450 1.00 66.69 383 VAL A O 1
ATOM 3001 N N . ARG A 1 384 ? -12.176 8.415 -23.334 1.00 66.50 384 ARG A N 1
ATOM 3002 C CA . ARG A 1 384 ? -12.669 8.259 -24.717 1.00 66.50 384 ARG A CA 1
ATOM 3003 C C . ARG A 1 384 ? -13.643 7.090 -24.858 1.00 66.50 384 ARG A C 1
ATOM 3005 O O . ARG A 1 384 ? -14.658 7.250 -25.531 1.00 66.50 384 ARG A O 1
ATOM 3012 N N . LEU A 1 385 ? -13.367 5.968 -24.190 1.00 61.94 385 LEU A N 1
ATOM 3013 C CA . LEU A 1 385 ? -14.254 4.801 -24.143 1.00 61.94 385 LEU A CA 1
ATOM 3014 C C . LEU A 1 385 ? -15.580 5.139 -23.439 1.00 61.94 385 LEU A C 1
ATOM 3016 O O . LEU A 1 385 ? -16.644 4.913 -24.002 1.00 61.94 385 LEU A O 1
ATOM 3020 N N . VAL A 1 386 ? -15.535 5.768 -22.257 1.00 60.00 386 VAL A N 1
ATOM 3021 C CA . VAL A 1 386 ? -16.743 6.177 -21.503 1.00 60.00 386 VAL A CA 1
ATOM 3022 C C . VAL A 1 386 ? -17.576 7.223 -22.258 1.00 60.00 386 VAL A C 1
ATOM 3024 O O . VAL A 1 386 ? -18.790 7.282 -22.097 1.00 60.00 386 VAL A O 1
ATOM 3027 N N . LYS A 1 387 ? -16.952 8.059 -23.096 1.00 60.72 387 LYS A N 1
ATOM 3028 C CA . LYS A 1 387 ? -17.649 9.040 -23.947 1.00 60.72 387 LYS A CA 1
ATOM 3029 C C . LYS A 1 387 ? -18.107 8.471 -25.298 1.00 60.72 387 LYS A C 1
ATOM 3031 O O . LYS A 1 387 ? -18.621 9.235 -26.109 1.00 60.72 387 LYS A O 1
ATOM 3036 N N . GLY A 1 388 ? -17.910 7.174 -25.554 1.00 54.88 388 GLY A N 1
ATOM 3037 C CA . GLY A 1 388 ? -18.304 6.519 -26.806 1.00 54.88 388 GLY A CA 1
ATOM 3038 C C . GLY A 1 388 ? -17.515 6.974 -28.041 1.00 54.88 388 GLY A C 1
ATOM 3039 O O . GLY A 1 388 ? -17.957 6.747 -29.165 1.00 54.88 388 GLY A O 1
ATOM 3040 N N . VAL A 1 389 ? -16.366 7.634 -27.844 1.00 53.88 389 VAL A N 1
ATOM 3041 C CA . VAL A 1 389 ? -15.480 8.130 -28.917 1.00 53.88 389 VAL A CA 1
ATOM 3042 C C . VAL A 1 389 ? -14.551 7.023 -29.419 1.00 53.88 389 VAL A C 1
ATOM 3044 O O . VAL A 1 389 ? -14.149 7.023 -30.577 1.00 53.88 389 VAL A O 1
ATOM 3047 N N . ASP A 1 390 ? -14.218 6.077 -28.545 1.00 53.84 390 ASP A N 1
ATOM 3048 C CA . ASP A 1 390 ? -13.415 4.895 -28.846 1.00 53.84 390 ASP A CA 1
ATOM 3049 C C . ASP A 1 390 ? -14.220 3.643 -28.460 1.00 53.84 390 ASP A C 1
ATOM 3051 O O . ASP A 1 390 ? -15.061 3.709 -27.560 1.00 53.84 390 ASP A O 1
ATOM 3055 N N . ARG A 1 391 ? -13.995 2.517 -29.141 1.00 52.19 391 ARG A N 1
ATOM 3056 C CA . ARG A 1 391 ? -14.661 1.226 -28.869 1.00 52.19 391 ARG A CA 1
ATOM 3057 C C . ARG A 1 391 ? -13.680 0.118 -28.484 1.00 52.19 391 ARG A C 1
ATOM 3059 O O . ARG A 1 391 ? -14.119 -0.955 -28.081 1.00 52.19 391 ARG A O 1
ATOM 3066 N N . ASP A 1 392 ? -12.373 0.357 -28.585 1.00 52.53 392 ASP A N 1
ATOM 3067 C CA . ASP A 1 392 ? -11.376 -0.706 -28.458 1.00 52.53 392 ASP A CA 1
ATOM 3068 C C . ASP A 1 392 ? -10.747 -0.766 -27.050 1.00 52.53 392 ASP A C 1
ATOM 3070 O O . ASP A 1 392 ? -9.776 -0.074 -26.716 1.00 52.53 392 ASP A O 1
ATOM 3074 N N . ALA A 1 393 ? -11.321 -1.611 -26.187 1.00 53.12 393 ALA A N 1
ATOM 3075 C CA . ALA A 1 393 ? -10.873 -1.844 -24.811 1.00 53.12 393 ALA A CA 1
ATOM 3076 C C . ALA A 1 393 ? -9.832 -2.980 -24.726 1.00 53.12 393 ALA A C 1
ATOM 3078 O O . ALA A 1 393 ? -10.005 -3.947 -23.984 1.00 53.12 393 ALA A O 1
ATOM 3079 N N . SER A 1 394 ? -8.732 -2.872 -25.475 1.00 51.59 394 SER A N 1
ATOM 3080 C CA . SER A 1 394 ? -7.762 -3.967 -25.638 1.00 51.59 394 SER A CA 1
ATOM 3081 C C . SER A 1 394 ? -6.870 -4.277 -24.418 1.00 51.59 394 SER A C 1
ATOM 3083 O O . SER A 1 394 ? -6.098 -5.235 -24.461 1.00 51.59 394 SER A O 1
ATOM 3085 N N . SER A 1 395 ? -6.966 -3.542 -23.294 1.00 57.12 395 SER A N 1
ATOM 3086 C CA . SER A 1 395 ? -6.202 -3.844 -22.065 1.00 57.12 395 SER A CA 1
ATOM 3087 C C . SER A 1 395 ? -7.073 -4.064 -20.816 1.00 57.12 395 SER A C 1
ATOM 3089 O O . SER A 1 395 ? -7.818 -3.193 -20.378 1.00 57.12 395 SER A O 1
ATOM 3091 N N . LEU A 1 396 ? -6.886 -5.219 -20.159 1.00 52.62 396 LEU A N 1
ATOM 3092 C CA . LEU A 1 396 ? -7.627 -5.674 -18.965 1.00 52.62 396 LEU A CA 1
ATOM 3093 C C . LEU A 1 396 ? -7.706 -4.655 -17.809 1.00 52.62 396 LEU A C 1
ATOM 3095 O O . LEU A 1 396 ? -8.714 -4.598 -17.105 1.00 52.62 396 LEU A O 1
ATOM 3099 N N . ARG A 1 397 ? -6.644 -3.867 -17.571 1.00 54.56 397 ARG A N 1
ATOM 3100 C CA . ARG A 1 397 ? -6.639 -2.845 -16.506 1.00 54.56 397 ARG A CA 1
ATOM 3101 C C . ARG A 1 397 ? -7.515 -1.651 -16.864 1.00 54.56 397 ARG A C 1
ATOM 3103 O O . ARG A 1 397 ? -8.247 -1.193 -15.993 1.00 54.56 397 ARG A O 1
ATOM 3110 N N . ALA A 1 398 ? -7.471 -1.190 -18.114 1.00 57.62 398 ALA A N 1
ATOM 3111 C CA . ALA A 1 398 ? -8.348 -0.124 -18.581 1.00 57.62 398 ALA A CA 1
ATOM 3112 C C . ALA A 1 398 ? -9.809 -0.594 -18.562 1.00 57.62 398 ALA A C 1
ATOM 3114 O O . ALA A 1 398 ? -10.657 0.107 -18.019 1.00 57.62 398 ALA A O 1
ATOM 3115 N N . SER A 1 399 ? -10.089 -1.822 -19.018 1.00 65.38 399 SER A N 1
ATOM 3116 C CA . SER A 1 399 ? -11.449 -2.377 -19.041 1.00 65.38 399 SER A CA 1
ATOM 3117 C C . SER A 1 399 ? -12.079 -2.450 -17.648 1.00 65.38 399 SER A C 1
ATOM 3119 O O . SER A 1 399 ? -13.247 -2.116 -17.491 1.00 65.38 399 SER A O 1
ATOM 3121 N N . LYS A 1 400 ? -11.304 -2.790 -16.606 1.00 69.25 400 LYS A N 1
ATOM 3122 C CA . LYS A 1 400 ? -11.800 -2.807 -15.220 1.00 69.25 400 LYS A CA 1
ATOM 3123 C C . LYS A 1 400 ? -12.335 -1.441 -14.781 1.00 69.25 400 LYS A C 1
ATOM 3125 O O . LYS A 1 400 ? -13.415 -1.358 -14.203 1.00 69.25 400 LYS A O 1
ATOM 3130 N N . TYR A 1 401 ? -11.573 -0.384 -15.049 1.00 63.59 401 TYR A N 1
ATOM 3131 C CA . TYR A 1 401 ? -11.974 0.976 -14.707 1.00 63.59 401 TYR A CA 1
ATOM 3132 C C . TYR A 1 401 ? -13.153 1.456 -15.558 1.00 63.59 401 TYR A C 1
ATOM 3134 O O . TYR A 1 401 ? -14.061 2.084 -15.022 1.00 63.59 401 TYR A O 1
ATOM 3142 N N . VAL A 1 402 ? -13.174 1.096 -16.845 1.00 66.19 402 VAL A N 1
ATOM 3143 C CA . VAL A 1 402 ? -14.304 1.359 -17.745 1.00 66.19 402 VAL A CA 1
ATOM 3144 C C . VAL A 1 402 ? -15.583 0.723 -17.197 1.00 66.19 402 VAL A C 1
ATOM 3146 O O . VAL A 1 402 ? -16.582 1.419 -17.049 1.00 66.19 402 VAL A O 1
ATOM 3149 N N . TRP A 1 403 ? -15.562 -0.557 -16.811 1.00 76.50 403 TRP A N 1
ATOM 3150 C CA . TRP A 1 403 ? -16.756 -1.218 -16.274 1.00 76.50 403 TRP A CA 1
ATOM 3151 C C . TRP A 1 403 ? -17.217 -0.621 -14.946 1.00 76.50 403 TRP A C 1
ATOM 3153 O O . TRP A 1 403 ? -18.418 -0.504 -14.729 1.00 76.50 403 TRP A O 1
ATOM 3163 N N . GLU A 1 404 ? -16.302 -0.216 -14.058 1.00 74.56 404 GLU A N 1
ATOM 3164 C CA . GLU A 1 404 ? -16.681 0.508 -12.835 1.00 74.56 404 GLU A CA 1
ATOM 3165 C C . GLU A 1 404 ? -17.334 1.857 -13.145 1.00 74.56 404 GLU A C 1
ATOM 3167 O O . GLU A 1 404 ? -18.320 2.205 -12.494 1.00 74.56 404 GLU A O 1
ATOM 3172 N N . GLY A 1 405 ? -16.804 2.604 -14.117 1.00 65.38 405 GLY A N 1
ATOM 3173 C CA . GLY A 1 405 ? -17.358 3.885 -14.551 1.00 65.38 405 GLY A CA 1
ATOM 3174 C C . GLY A 1 405 ? -18.757 3.736 -15.149 1.00 65.38 405 GLY A C 1
ATOM 3175 O O . GLY A 1 405 ? -19.690 4.399 -14.694 1.00 65.38 405 GLY A O 1
ATOM 3176 N N . LEU A 1 406 ? -18.924 2.813 -16.102 1.00 72.19 406 LEU A N 1
ATOM 3177 C CA . LEU A 1 406 ? -20.215 2.518 -16.734 1.00 72.19 406 LEU A CA 1
ATOM 3178 C C . LEU A 1 406 ? -21.234 1.995 -15.714 1.00 72.19 406 LEU A C 1
ATOM 3180 O O . LEU A 1 406 ? -22.368 2.460 -15.675 1.00 72.19 406 LEU A O 1
ATOM 3184 N N . SER A 1 407 ? -20.803 1.105 -14.816 1.00 77.75 407 SER A N 1
ATOM 3185 C CA . SER A 1 407 ? -21.628 0.577 -13.728 1.00 77.75 407 SER A CA 1
ATOM 3186 C C . SER A 1 407 ? -22.163 1.671 -12.809 1.00 77.75 407 SER A C 1
ATOM 3188 O O . SER A 1 407 ? -23.357 1.729 -12.539 1.00 77.75 407 SER A O 1
ATOM 3190 N N . ARG A 1 408 ? -21.308 2.597 -12.364 1.00 69.00 408 ARG A N 1
ATOM 3191 C CA . ARG A 1 408 ? -21.736 3.726 -11.521 1.00 69.00 408 ARG A CA 1
ATOM 3192 C C . ARG A 1 408 ? -22.626 4.718 -12.267 1.00 69.00 408 ARG A C 1
ATOM 3194 O O . ARG A 1 408 ? -23.436 5.387 -11.635 1.00 69.00 408 ARG A O 1
ATOM 3201 N N . GLY A 1 409 ? -22.437 4.844 -13.580 1.00 63.38 409 GLY A N 1
ATOM 3202 C CA . GLY A 1 409 ? -23.268 5.675 -14.447 1.00 63.38 409 GLY A CA 1
ATOM 3203 C C . GLY A 1 409 ? -24.620 5.057 -14.796 1.00 63.38 409 GLY A C 1
ATOM 3204 O O . GLY A 1 409 ? -25.453 5.770 -15.344 1.00 63.38 409 GLY A O 1
ATOM 3205 N N . GLY A 1 410 ? -24.834 3.772 -14.494 1.00 67.94 410 GLY A N 1
ATOM 3206 C CA . GLY A 1 410 ? -26.005 3.038 -14.965 1.00 67.94 410 GLY A CA 1
ATOM 3207 C C . GLY A 1 410 ? -26.004 2.820 -16.480 1.00 67.94 410 GLY A C 1
ATOM 3208 O O . GLY A 1 410 ? -27.065 2.647 -17.052 1.00 67.94 410 GLY A O 1
ATOM 3209 N N . ASP A 1 411 ? -24.851 2.844 -17.158 1.00 72.06 411 ASP A N 1
ATOM 3210 C CA . ASP A 1 411 ? -24.796 2.603 -18.607 1.00 72.06 411 ASP A CA 1
ATOM 3211 C C . ASP A 1 411 ? -24.692 1.102 -18.900 1.00 72.06 411 ASP A C 1
ATOM 3213 O O . ASP A 1 411 ? -23.617 0.537 -19.142 1.00 72.06 411 ASP A O 1
ATOM 3217 N N . VAL A 1 412 ? -25.845 0.443 -18.834 1.00 77.19 412 VAL A N 1
ATOM 3218 C CA . VAL A 1 412 ? -25.979 -0.992 -19.092 1.00 77.19 412 VAL A CA 1
ATOM 3219 C C . VAL A 1 412 ? -25.669 -1.323 -20.556 1.00 77.19 412 VAL A C 1
ATOM 3221 O O . VAL A 1 412 ? -25.037 -2.341 -20.838 1.00 77.19 412 VAL A O 1
ATOM 3224 N N . SER A 1 413 ? -26.044 -0.440 -21.485 1.00 72.62 413 SER A N 1
ATOM 3225 C CA . SER A 1 413 ? -25.800 -0.618 -22.922 1.00 72.62 413 SER A CA 1
ATOM 3226 C C . SER A 1 413 ? -24.306 -0.614 -23.262 1.00 72.62 413 SER A C 1
ATOM 3228 O O . SER A 1 413 ? -23.815 -1.504 -23.966 1.00 72.62 413 SER A O 1
ATOM 3230 N N . GLY A 1 414 ? -23.557 0.325 -22.677 1.00 72.06 414 GLY A N 1
ATOM 3231 C CA . GLY A 1 414 ? -22.108 0.409 -22.789 1.00 72.06 414 GLY A CA 1
ATOM 3232 C C . GLY A 1 414 ? -21.427 -0.822 -22.201 1.00 72.06 414 GLY A C 1
ATOM 3233 O O . GLY A 1 414 ? -20.511 -1.362 -22.823 1.00 72.06 414 GLY A O 1
ATOM 3234 N N . LEU A 1 415 ? -21.903 -1.328 -21.055 1.00 77.12 415 LEU A N 1
ATOM 3235 C CA . LEU A 1 415 ? -21.373 -2.560 -20.463 1.00 77.12 415 LEU A CA 1
ATOM 3236 C C . LEU A 1 415 ? -21.556 -3.758 -21.396 1.00 77.12 415 LEU A C 1
ATOM 3238 O O . LEU A 1 415 ? -20.563 -4.412 -21.707 1.00 77.12 415 LEU A O 1
ATOM 3242 N N . LEU A 1 416 ? -22.771 -3.995 -21.902 1.00 79.12 416 LEU A N 1
ATOM 3243 C CA . LEU A 1 416 ? -23.055 -5.111 -22.815 1.00 79.12 416 LEU A CA 1
ATOM 3244 C C . LEU A 1 416 ? -22.192 -5.066 -24.082 1.00 79.12 416 LEU A C 1
ATOM 3246 O O . LEU A 1 416 ? -21.718 -6.106 -24.541 1.00 79.12 416 LEU A O 1
ATOM 3250 N N . SER A 1 417 ? -21.921 -3.868 -24.608 1.00 73.12 417 SER A N 1
ATOM 3251 C CA . SER A 1 417 ? -21.028 -3.682 -25.759 1.00 73.12 417 SER A CA 1
ATOM 3252 C C . SER A 1 417 ? -19.542 -3.931 -25.449 1.00 73.12 417 SER A C 1
ATOM 3254 O O . SER A 1 417 ? -18.764 -4.218 -26.355 1.00 73.12 417 SER A O 1
ATOM 3256 N N . ALA A 1 418 ? -19.149 -3.867 -24.172 1.00 71.06 418 ALA A N 1
ATOM 3257 C CA . ALA A 1 418 ? -17.779 -4.021 -23.684 1.00 71.06 418 ALA A CA 1
ATOM 3258 C C . ALA A 1 418 ? -17.534 -5.379 -22.989 1.00 71.06 418 ALA A C 1
ATOM 3260 O O . ALA A 1 418 ? -16.667 -5.476 -22.107 1.00 71.06 418 ALA A O 1
ATOM 3261 N N . LYS A 1 419 ? -18.303 -6.418 -23.359 1.00 72.69 419 LYS A N 1
ATOM 3262 C CA . LYS A 1 419 ? -18.217 -7.773 -22.786 1.00 72.69 419 LYS A CA 1
ATOM 3263 C C . LYS A 1 419 ? -16.789 -8.326 -22.912 1.00 72.69 419 LYS A C 1
ATOM 3265 O O . LYS A 1 419 ? -16.259 -8.404 -24.020 1.00 72.69 419 LYS A O 1
ATOM 3270 N N . PRO A 1 420 ? -16.147 -8.740 -21.805 1.00 75.12 420 PRO A N 1
ATOM 3271 C CA . PRO A 1 420 ? -14.784 -9.241 -21.872 1.00 75.12 420 PRO A CA 1
ATOM 3272 C C . PRO A 1 420 ? -14.674 -10.735 -22.162 1.00 75.12 420 PRO A C 1
ATOM 3274 O O . PRO A 1 420 ? -15.504 -11.534 -21.735 1.00 75.12 420 PRO A O 1
ATOM 3277 N N . GLU A 1 421 ? -13.525 -11.127 -22.712 1.00 67.38 421 GLU A N 1
ATOM 3278 C CA . GLU A 1 421 ? -13.085 -12.529 -22.770 1.00 67.38 421 GLU A CA 1
ATOM 3279 C C . GLU A 1 421 ? -12.546 -13.053 -21.420 1.00 67.38 421 GLU A C 1
ATOM 3281 O O . GLU A 1 421 ? -12.536 -14.254 -21.154 1.00 67.38 421 GLU A O 1
ATOM 3286 N N . ARG A 1 422 ? -12.065 -12.162 -20.539 1.00 65.88 422 ARG A N 1
ATOM 3287 C CA . ARG A 1 422 ? -11.419 -12.488 -19.250 1.00 65.88 422 ARG A CA 1
ATOM 3288 C C . ARG A 1 422 ? -12.012 -11.657 -18.107 1.00 65.88 422 ARG A C 1
ATOM 3290 O O . ARG A 1 422 ? -12.509 -10.564 -18.318 1.00 65.88 422 ARG A O 1
ATOM 3297 N N . CYS A 1 423 ? -11.936 -12.142 -16.864 1.00 74.50 423 CYS A N 1
ATOM 3298 C CA . CYS A 1 423 ? -12.502 -11.460 -15.679 1.00 74.50 423 CYS A CA 1
ATOM 3299 C C . CYS A 1 423 ? -14.036 -11.267 -15.691 1.00 74.50 423 CYS A C 1
ATOM 3301 O O . CYS A 1 423 ? -14.550 -10.400 -14.985 1.00 74.50 423 CYS A O 1
ATOM 3303 N N . VAL A 1 424 ? -14.762 -12.129 -16.410 1.00 81.06 424 VAL A N 1
ATOM 3304 C CA . VAL A 1 424 ? -16.218 -12.037 -16.625 1.00 81.06 424 VAL A CA 1
ATOM 3305 C C . VAL A 1 424 ? -17.028 -11.917 -15.321 1.00 81.06 424 VAL A C 1
ATOM 3307 O O . VAL A 1 424 ? -17.933 -11.102 -15.250 1.00 81.06 424 VAL A O 1
ATOM 3310 N N . LYS A 1 425 ? -16.629 -12.594 -14.230 1.00 82.25 425 LYS A N 1
ATOM 3311 C CA . LYS A 1 425 ? -17.304 -12.472 -12.918 1.00 82.25 425 LYS A CA 1
ATOM 3312 C C . LYS A 1 425 ? -17.367 -11.032 -12.404 1.00 82.25 425 LYS A C 1
ATOM 3314 O O . LYS A 1 425 ? -18.366 -10.600 -11.843 1.00 82.25 425 LYS A O 1
ATOM 3319 N N . TYR A 1 426 ? -16.257 -10.308 -12.526 1.00 81.94 426 TYR A N 1
ATOM 3320 C CA . TYR A 1 426 ? -16.172 -8.937 -12.038 1.00 81.94 426 TYR A CA 1
ATOM 3321 C C . TYR A 1 426 ? -16.959 -7.983 -12.944 1.00 81.94 426 TYR A C 1
ATOM 3323 O O . TYR A 1 426 ? -17.619 -7.078 -12.444 1.00 81.94 426 TYR A O 1
ATOM 3331 N N . TYR A 1 427 ? -16.929 -8.227 -14.254 1.00 85.50 427 TYR A N 1
ATOM 3332 C CA . TYR A 1 427 ? -17.779 -7.532 -15.215 1.00 85.50 427 TYR A CA 1
ATOM 3333 C C . TYR A 1 427 ? -19.274 -7.733 -14.900 1.00 85.50 427 TYR A C 1
ATOM 3335 O O . TYR A 1 427 ? -20.002 -6.752 -14.800 1.00 85.50 427 TYR A O 1
ATOM 3343 N N . ASP A 1 428 ? -19.716 -8.957 -14.607 1.00 86.56 428 ASP A N 1
ATOM 3344 C CA . ASP A 1 428 ? -21.112 -9.229 -14.240 1.00 86.56 428 ASP A CA 1
ATOM 3345 C C . ASP A 1 428 ? -21.509 -8.560 -12.919 1.00 86.56 428 ASP A C 1
ATOM 3347 O O . ASP A 1 428 ? -22.613 -8.036 -12.792 1.00 86.56 428 ASP A O 1
ATOM 3351 N N . MET A 1 429 ? -20.596 -8.480 -11.944 1.00 85.12 429 MET A N 1
ATOM 3352 C CA . MET A 1 429 ? -20.827 -7.663 -10.746 1.00 85.12 429 MET A CA 1
ATOM 3353 C C . MET A 1 429 ? -21.009 -6.175 -11.079 1.00 85.12 429 MET A C 1
ATOM 3355 O O . MET A 1 429 ? -21.809 -5.502 -10.429 1.00 85.12 429 MET A O 1
ATOM 3359 N N . CYS A 1 430 ? -20.264 -5.642 -12.051 1.00 83.69 430 CYS A N 1
ATOM 3360 C CA . CYS A 1 430 ? -20.441 -4.275 -12.543 1.00 83.69 430 CYS A CA 1
ATOM 3361 C C . CYS A 1 430 ? -21.787 -4.111 -13.266 1.00 83.69 430 CYS A C 1
ATOM 3363 O O . CYS A 1 430 ? -22.478 -3.127 -13.013 1.00 83.69 430 CYS A O 1
ATOM 3365 N N . LEU A 1 431 ? -22.200 -5.082 -14.081 1.00 86.62 431 LEU A N 1
ATOM 3366 C CA . LEU A 1 431 ? -23.503 -5.091 -14.750 1.00 86.62 431 LEU A CA 1
ATOM 3367 C C . LEU A 1 431 ? -24.657 -5.082 -13.743 1.00 86.62 431 LEU A C 1
ATOM 3369 O O . LEU A 1 431 ? -25.528 -4.220 -13.815 1.00 86.62 431 LEU A O 1
ATOM 3373 N N . LEU A 1 432 ? -24.618 -5.957 -12.736 1.00 86.31 432 LEU A N 1
ATOM 3374 C CA . LEU A 1 432 ? -25.629 -5.991 -11.676 1.00 86.31 432 LEU A CA 1
ATOM 3375 C C . LEU A 1 432 ? -25.696 -4.679 -10.881 1.00 86.31 432 LEU A C 1
ATOM 3377 O O . LEU A 1 432 ? -26.778 -4.229 -10.524 1.00 86.31 432 LEU A O 1
ATOM 3381 N N . LYS A 1 433 ? -24.554 -4.034 -10.628 1.00 83.75 433 LYS A N 1
ATOM 3382 C CA . LYS A 1 433 ? -24.511 -2.703 -10.000 1.00 83.75 433 LYS A CA 1
ATOM 3383 C C . LYS A 1 433 ? -25.001 -1.585 -10.923 1.00 83.75 433 LYS A C 1
ATOM 3385 O O . LYS A 1 433 ? -25.488 -0.581 -10.432 1.00 83.75 433 LYS A O 1
ATOM 3390 N N . ALA A 1 434 ? -24.884 -1.734 -12.240 1.00 81.06 434 ALA A N 1
ATOM 3391 C CA . ALA A 1 434 ? -25.428 -0.758 -13.183 1.00 81.06 434 ALA A CA 1
ATOM 3392 C C . ALA A 1 434 ? -26.959 -0.739 -13.138 1.00 81.06 434 ALA A C 1
ATOM 3394 O O . ALA A 1 434 ? -27.574 0.326 -13.146 1.00 81.06 434 ALA A O 1
ATOM 3395 N N . LEU A 1 435 ? -27.568 -1.920 -12.995 1.00 81.75 435 LEU A N 1
ATOM 3396 C CA . LEU A 1 435 ? -29.022 -2.089 -12.942 1.00 81.75 435 LEU A CA 1
ATOM 3397 C C . LEU A 1 435 ? -29.690 -1.429 -11.731 1.00 81.75 435 LEU A C 1
ATOM 3399 O O . LEU A 1 435 ? -30.886 -1.158 -11.802 1.00 81.75 435 LEU A O 1
ATOM 3403 N N . THR A 1 436 ? -28.946 -1.123 -10.659 1.00 74.38 436 THR A N 1
ATOM 3404 C CA . THR A 1 436 ? -29.490 -0.351 -9.526 1.00 74.38 436 THR A CA 1
ATOM 3405 C C . THR A 1 436 ? -29.703 1.120 -9.860 1.00 74.38 436 THR A C 1
ATOM 3407 O O . THR A 1 436 ? -30.439 1.806 -9.158 1.00 74.38 436 THR A O 1
ATOM 3410 N N . VAL A 1 437 ? -28.999 1.627 -10.875 1.00 68.44 437 VAL A N 1
ATOM 3411 C CA . VAL A 1 437 ? -29.000 3.044 -11.263 1.00 68.44 437 VAL A CA 1
ATOM 3412 C C . VAL A 1 437 ? -29.805 3.261 -12.545 1.00 68.44 437 VAL A C 1
ATOM 3414 O O . VAL A 1 437 ? -30.427 4.310 -12.700 1.00 68.44 437 VAL A O 1
ATOM 3417 N N . ASP A 1 438 ? -29.813 2.281 -13.452 1.00 65.69 438 ASP A N 1
ATOM 3418 C CA . ASP A 1 438 ? -30.421 2.415 -14.776 1.00 65.69 438 ASP A CA 1
ATOM 3419 C C . ASP A 1 438 ? -31.945 2.191 -14.788 1.00 65.69 438 ASP A C 1
ATOM 3421 O O . ASP A 1 438 ? -32.463 1.128 -14.411 1.00 65.69 438 ASP A O 1
ATOM 3425 N N . THR A 1 439 ? -32.662 3.191 -15.300 1.00 55.53 439 THR A N 1
ATOM 3426 C CA . THR A 1 439 ? -34.117 3.199 -15.493 1.00 55.53 439 THR A CA 1
ATOM 3427 C C . THR A 1 439 ? -34.551 2.864 -16.926 1.00 55.53 439 THR A C 1
ATOM 3429 O O . THR A 1 439 ? -35.756 2.759 -17.155 1.00 55.53 439 THR A O 1
ATOM 3432 N N . GLY A 1 440 ? -33.622 2.680 -17.877 1.00 57.19 440 GLY A N 1
ATOM 3433 C CA . GLY A 1 440 ? -33.924 2.576 -19.314 1.00 57.19 440 GLY A CA 1
ATOM 3434 C C . GLY A 1 440 ? -33.254 1.435 -20.093 1.00 57.19 440 GLY A C 1
ATOM 3435 O O . GLY A 1 440 ? -33.351 1.432 -21.319 1.00 57.19 440 GLY A O 1
ATOM 3436 N N . ALA A 1 441 ? -32.581 0.487 -19.432 1.00 65.06 441 ALA A N 1
ATOM 3437 C CA . ALA A 1 441 ? -31.942 -0.655 -20.095 1.00 65.06 441 ALA A CA 1
ATOM 3438 C C . ALA A 1 441 ? -32.927 -1.530 -20.897 1.00 65.06 441 ALA A C 1
ATOM 3440 O O . ALA A 1 441 ? -34.072 -1.732 -20.490 1.00 65.06 441 ALA A O 1
ATOM 3441 N N . ASP A 1 442 ? -32.446 -2.145 -21.987 1.00 74.69 442 ASP A N 1
ATOM 3442 C CA . ASP A 1 442 ? -33.134 -3.282 -22.608 1.00 74.69 442 ASP A CA 1
ATOM 3443 C C . ASP A 1 442 ? -33.011 -4.516 -21.704 1.00 74.69 442 ASP A C 1
ATOM 3445 O O . ASP A 1 442 ? -32.077 -5.318 -21.803 1.00 74.69 442 ASP A O 1
ATOM 3449 N N . ASP A 1 443 ? -33.991 -4.643 -20.817 1.00 78.69 443 ASP A N 1
ATOM 3450 C CA . ASP A 1 443 ? -34.156 -5.714 -19.841 1.00 78.69 443 ASP A CA 1
ATOM 3451 C C . ASP A 1 443 ? -34.010 -7.128 -20.444 1.00 78.69 443 ASP A C 1
ATOM 3453 O O . ASP A 1 443 ? -33.559 -8.048 -19.758 1.00 78.69 443 ASP A O 1
ATOM 3457 N N . SER A 1 444 ? -34.329 -7.320 -21.731 1.00 80.75 444 SER A N 1
ATOM 3458 C CA . SER A 1 444 ? -34.272 -8.633 -22.385 1.00 80.75 444 SER A CA 1
ATOM 3459 C C . SER A 1 444 ? -32.837 -9.102 -22.663 1.00 80.75 444 SER A C 1
ATOM 3461 O O . SER A 1 444 ? -32.479 -10.239 -22.342 1.00 80.75 444 SER A O 1
ATOM 3463 N N . SER A 1 445 ? -31.993 -8.211 -23.189 1.00 82.75 445 SER A N 1
ATOM 3464 C CA . SER A 1 445 ? -30.581 -8.481 -23.486 1.00 82.75 445 SER A CA 1
ATOM 3465 C C . SER A 1 445 ? -29.755 -8.735 -22.221 1.00 82.75 445 SER A C 1
ATOM 3467 O O . SER A 1 445 ? -28.931 -9.652 -22.168 1.00 82.75 445 SER A O 1
ATOM 3469 N N . VAL A 1 446 ? -30.034 -7.968 -21.166 1.00 85.44 446 VAL A N 1
ATOM 3470 C CA . VAL A 1 446 ? -29.402 -8.104 -19.849 1.00 85.44 446 VAL A CA 1
ATOM 3471 C C . VAL A 1 446 ? -29.771 -9.433 -19.214 1.00 85.44 446 VAL A C 1
ATOM 3473 O O . VAL A 1 446 ? -28.892 -10.152 -18.734 1.00 85.44 446 VAL A O 1
ATOM 3476 N N . LEU A 1 447 ? -31.065 -9.766 -19.214 1.00 86.69 447 LEU A N 1
ATOM 3477 C CA . LEU A 1 447 ? -31.549 -11.020 -18.660 1.00 86.69 447 LEU A CA 1
ATOM 3478 C C . LEU A 1 447 ? -30.927 -12.209 -19.397 1.00 86.69 447 LEU A C 1
ATOM 3480 O O . LEU A 1 447 ? -30.429 -13.115 -18.737 1.00 86.69 447 LEU A O 1
ATOM 3484 N N . ALA A 1 448 ? -30.883 -12.187 -20.732 1.00 87.25 448 ALA A N 1
ATOM 3485 C CA . ALA A 1 448 ? -30.254 -13.247 -21.521 1.00 87.25 448 ALA A CA 1
ATOM 3486 C C . ALA A 1 448 ? -28.781 -13.460 -21.129 1.00 87.25 448 ALA A C 1
ATOM 3488 O O . ALA A 1 448 ? -28.387 -14.589 -20.845 1.00 87.25 448 ALA A O 1
ATOM 3489 N N . HIS A 1 449 ? -27.994 -12.384 -21.015 1.00 88.19 449 HIS A N 1
ATOM 3490 C CA . HIS A 1 449 ? -26.593 -12.471 -20.583 1.00 88.19 449 HIS A CA 1
ATOM 3491 C C . HIS A 1 449 ? -26.455 -13.014 -19.154 1.00 88.19 449 HIS A C 1
ATOM 3493 O O . HIS A 1 449 ? -25.638 -13.898 -18.909 1.00 88.19 449 HIS A O 1
ATOM 3499 N N . LEU A 1 450 ? -27.264 -12.537 -18.202 1.00 87.75 450 LEU A N 1
ATOM 3500 C CA . LEU A 1 450 ? -27.206 -13.014 -16.814 1.00 87.75 450 LEU A CA 1
ATOM 3501 C C . LEU A 1 450 ? -27.638 -14.483 -16.682 1.00 87.75 450 LEU A C 1
ATOM 3503 O O . LEU A 1 450 ? -27.131 -15.184 -15.807 1.00 87.75 450 LEU A O 1
ATOM 3507 N N . MET A 1 451 ? -28.514 -14.979 -17.557 1.00 87.38 451 MET A N 1
ATOM 3508 C CA . MET A 1 451 ? -28.900 -16.396 -17.595 1.00 87.38 451 MET A CA 1
ATOM 3509 C C . MET A 1 451 ? -27.771 -17.316 -18.095 1.00 87.38 451 MET A C 1
ATOM 3511 O O . MET A 1 451 ? -27.800 -18.510 -17.808 1.00 87.38 451 MET A O 1
ATOM 3515 N N . GLU A 1 452 ? -26.749 -16.781 -18.773 1.00 86.06 452 GLU A N 1
ATOM 3516 C CA . GLU A 1 452 ? -25.526 -17.503 -19.167 1.00 86.06 452 GLU A CA 1
ATOM 3517 C C . GLU A 1 452 ? -24.461 -17.543 -18.052 1.00 86.06 452 GLU A C 1
ATOM 3519 O O . GLU A 1 452 ? -23.333 -17.999 -18.275 1.00 86.06 452 GLU A O 1
ATOM 3524 N N . THR A 1 453 ? -24.787 -17.068 -16.843 1.00 84.12 453 THR A N 1
ATOM 3525 C CA . THR A 1 453 ? -23.841 -17.014 -15.722 1.00 84.12 453 THR A CA 1
ATOM 3526 C C . THR A 1 453 ? -23.249 -18.403 -15.420 1.00 84.12 453 THR A C 1
ATOM 3528 O O . THR A 1 453 ? -23.985 -19.336 -15.092 1.00 84.12 453 THR A O 1
ATOM 3531 N N . PRO A 1 454 ? -21.910 -18.566 -15.424 1.00 84.56 454 PRO A N 1
ATOM 3532 C CA . PRO A 1 454 ? -21.256 -19.812 -15.044 1.00 84.56 454 PRO A CA 1
ATOM 3533 C C . PRO A 1 454 ? -21.621 -20.267 -13.627 1.00 84.56 454 PRO A C 1
ATOM 3535 O O . PRO A 1 454 ? -21.491 -19.514 -12.660 1.00 84.56 454 PRO A O 1
ATOM 3538 N N . SER A 1 455 ? -21.939 -21.553 -13.476 1.00 81.69 455 SER A N 1
ATOM 3539 C CA . SER A 1 455 ? -22.425 -22.155 -12.221 1.00 81.69 455 SER A CA 1
ATOM 3540 C C . SER A 1 455 ? -21.500 -21.927 -11.022 1.00 81.69 455 SER A C 1
ATOM 3542 O O . SER A 1 455 ? -21.965 -21.703 -9.909 1.00 81.69 455 SER A O 1
ATOM 3544 N N . LYS A 1 456 ? -20.180 -21.894 -11.257 1.00 84.62 456 LYS A N 1
ATOM 3545 C CA . LYS A 1 456 ? -19.159 -21.621 -10.231 1.00 84.62 456 LYS A CA 1
ATOM 3546 C C . LYS A 1 456 ? -19.309 -20.251 -9.553 1.00 84.62 456 LYS A C 1
ATOM 3548 O O . LYS A 1 456 ? -18.748 -20.030 -8.486 1.00 84.62 456 LYS A O 1
ATOM 3553 N N . TRP A 1 457 ? -19.997 -19.284 -10.168 1.00 85.62 457 TRP A N 1
ATOM 3554 C CA . TRP A 1 457 ? -20.229 -17.970 -9.547 1.00 85.62 457 TRP A CA 1
ATOM 3555 C C . TRP A 1 457 ? -21.412 -17.981 -8.593 1.00 85.62 457 TRP A C 1
ATOM 3557 O O . TRP A 1 457 ? -21.426 -17.188 -7.658 1.00 85.62 457 TRP A O 1
ATOM 3567 N N . LEU A 1 458 ? -22.335 -18.926 -8.761 1.00 85.38 458 LEU A N 1
ATOM 3568 C CA . LEU A 1 458 ? -23.468 -19.126 -7.861 1.00 85.38 458 LEU A CA 1
ATOM 3569 C C . LEU A 1 458 ? -23.063 -19.798 -6.540 1.00 85.38 458 LEU A C 1
ATOM 3571 O O . LEU A 1 458 ? -23.889 -19.970 -5.647 1.00 85.38 458 LEU A O 1
ATOM 3575 N N . GLU A 1 459 ? -21.793 -20.179 -6.394 1.00 84.31 459 GLU A N 1
ATOM 3576 C CA . GLU A 1 459 ? -21.182 -20.551 -5.112 1.00 84.31 459 GLU A CA 1
ATOM 3577 C C . GLU A 1 459 ? -20.809 -19.317 -4.270 1.00 84.31 459 GLU A C 1
ATOM 3579 O O . GLU A 1 459 ? -20.699 -19.412 -3.046 1.00 84.31 459 GLU A O 1
ATOM 3584 N N . ASP A 1 460 ? -20.635 -18.149 -4.902 1.00 84.69 460 ASP A N 1
ATOM 3585 C CA . ASP A 1 460 ? -20.297 -16.902 -4.218 1.00 84.69 460 ASP A CA 1
ATOM 3586 C C . ASP A 1 460 ? -21.554 -16.209 -3.685 1.00 84.69 460 ASP A C 1
ATOM 3588 O O . ASP A 1 460 ? -22.406 -15.734 -4.438 1.00 84.69 460 ASP A O 1
ATOM 3592 N N . ARG A 1 461 ? -21.641 -16.116 -2.359 1.00 82.94 461 ARG A N 1
ATOM 3593 C CA . ARG A 1 461 ? -22.782 -15.534 -1.646 1.00 82.94 461 ARG A CA 1
ATOM 3594 C C . ARG A 1 461 ? -23.019 -14.069 -1.991 1.00 82.94 461 ARG A C 1
ATOM 3596 O O . ARG A 1 461 ? -24.172 -13.681 -2.143 1.00 82.94 461 ARG A O 1
ATOM 3603 N N . ASP A 1 462 ? -21.962 -13.274 -2.133 1.00 81.19 462 ASP A N 1
ATOM 3604 C CA . ASP A 1 462 ? -22.092 -11.835 -2.389 1.00 81.19 462 ASP A CA 1
ATOM 3605 C C . ASP A 1 462 ? -22.631 -11.591 -3.804 1.00 81.19 462 ASP A C 1
ATOM 3607 O O . ASP A 1 462 ? -23.412 -10.669 -4.041 1.00 81.19 462 ASP A O 1
ATOM 3611 N N . PHE A 1 463 ? -22.247 -12.460 -4.744 1.00 87.31 463 PHE A N 1
ATOM 3612 C CA . PHE A 1 463 ? -22.758 -12.432 -6.108 1.00 87.31 463 PHE A CA 1
ATOM 3613 C C . PHE A 1 463 ? -24.240 -12.822 -6.163 1.00 87.31 463 PHE A C 1
ATOM 3615 O O . PHE A 1 463 ? -25.041 -12.077 -6.724 1.00 87.31 463 PHE A O 1
ATOM 3622 N N . VAL A 1 464 ? -24.623 -13.951 -5.549 1.00 87.56 464 VAL A N 1
ATOM 3623 C CA . VAL A 1 464 ? -26.021 -14.425 -5.540 1.00 87.56 464 VAL A CA 1
ATOM 3624 C C . VAL A 1 464 ? -26.943 -13.444 -4.809 1.00 87.56 464 VAL A C 1
ATOM 3626 O O . VAL A 1 464 ? -28.075 -13.234 -5.240 1.00 87.56 464 VAL A O 1
ATOM 3629 N N . GLU A 1 465 ? -26.464 -12.796 -3.745 1.00 86.38 465 GLU A N 1
ATOM 3630 C CA . GLU A 1 465 ? -27.215 -11.755 -3.041 1.00 86.38 465 GLU A CA 1
ATOM 3631 C C . GLU A 1 465 ? -27.542 -10.565 -3.948 1.00 86.38 465 GLU A C 1
ATOM 3633 O O . GLU A 1 465 ? -28.704 -10.163 -4.047 1.00 86.38 465 GLU A O 1
ATOM 3638 N N . LEU A 1 466 ? -26.531 -10.018 -4.627 1.00 85.56 466 LEU A N 1
ATOM 3639 C CA . LEU A 1 466 ? -26.710 -8.889 -5.536 1.00 85.56 466 LEU A CA 1
ATOM 3640 C C . LEU A 1 466 ? -27.626 -9.268 -6.708 1.00 85.56 466 LEU A C 1
ATOM 3642 O O . LEU A 1 466 ? -28.515 -8.501 -7.076 1.00 85.56 466 LEU A O 1
ATOM 3646 N N . LEU A 1 467 ? -27.450 -10.475 -7.245 1.00 89.31 467 LEU A N 1
ATOM 3647 C CA . LEU A 1 467 ? -28.279 -11.045 -8.302 1.00 89.31 467 LEU A CA 1
ATOM 3648 C C . LEU A 1 467 ? -29.749 -11.137 -7.874 1.00 89.31 467 LEU A C 1
ATOM 3650 O O . LEU A 1 467 ? -30.630 -10.669 -8.591 1.00 89.31 467 LEU A O 1
ATOM 3654 N N . PHE A 1 468 ? -30.018 -11.655 -6.672 1.00 87.56 468 PHE A N 1
ATOM 3655 C CA . PHE A 1 468 ? -31.364 -11.712 -6.104 1.00 87.56 468 PHE A CA 1
ATOM 3656 C C . PHE A 1 468 ? -31.989 -10.321 -5.954 1.00 87.56 468 PHE A C 1
ATOM 3658 O O . PHE A 1 468 ? -33.149 -10.131 -6.320 1.00 87.56 468 PHE A O 1
ATOM 3665 N N . GLN A 1 469 ? -31.233 -9.339 -5.454 1.00 84.56 469 GLN A N 1
ATOM 3666 C CA . GLN A 1 469 ? -31.715 -7.962 -5.302 1.00 84.56 469 GLN A CA 1
ATOM 3667 C C . GLN A 1 469 ? -32.123 -7.351 -6.648 1.00 84.56 469 GLN A C 1
ATOM 3669 O O . GLN A 1 469 ? -33.222 -6.803 -6.750 1.00 84.56 469 GLN A O 1
ATOM 3674 N N . GLN A 1 470 ? -31.296 -7.507 -7.688 1.00 86.56 470 GLN A N 1
ATOM 3675 C CA . GLN A 1 470 ? -31.595 -6.956 -9.014 1.00 86.56 470 GLN A CA 1
ATOM 3676 C C . GLN A 1 470 ? -32.774 -7.661 -9.683 1.00 86.56 470 GLN A C 1
ATOM 3678 O O . GLN A 1 470 ? -33.699 -7.004 -10.155 1.00 86.56 470 GLN A O 1
ATOM 3683 N N . PHE A 1 471 ? -32.799 -8.997 -9.666 1.00 88.69 471 PHE A N 1
ATOM 3684 C CA . PHE A 1 471 ? -33.903 -9.765 -10.246 1.00 88.69 471 PHE A CA 1
ATOM 3685 C C . PHE A 1 471 ? -35.222 -9.481 -9.524 1.00 88.69 471 PHE A C 1
ATOM 3687 O O . PHE A 1 471 ? -36.272 -9.430 -10.159 1.00 88.69 471 PHE A O 1
ATOM 3694 N N . ARG A 1 472 ? -35.191 -9.250 -8.208 1.00 84.06 472 ARG A N 1
ATOM 3695 C CA . ARG A 1 472 ? -36.366 -8.792 -7.463 1.00 84.06 472 ARG A CA 1
ATOM 3696 C C . ARG A 1 472 ? -36.810 -7.402 -7.917 1.00 84.06 472 ARG A C 1
ATOM 3698 O O . ARG A 1 472 ? -37.995 -7.230 -8.189 1.00 84.06 472 ARG A O 1
ATOM 3705 N N . ALA A 1 473 ? -35.895 -6.435 -7.983 1.00 80.69 473 ALA A N 1
ATOM 3706 C CA . ALA A 1 473 ? -36.206 -5.053 -8.354 1.00 80.69 473 ALA A CA 1
ATOM 3707 C C . ALA A 1 473 ? -36.781 -4.943 -9.776 1.00 80.69 473 ALA A C 1
ATOM 3709 O O . ALA A 1 473 ? -37.711 -4.174 -10.004 1.00 80.69 473 ALA A O 1
ATOM 3710 N N . LYS A 1 474 ? -36.278 -5.761 -10.707 1.00 81.50 474 LYS A N 1
ATOM 3711 C CA . LYS A 1 474 ? -36.715 -5.809 -12.112 1.00 81.50 474 LYS A CA 1
ATOM 3712 C C . LYS A 1 474 ? -37.884 -6.775 -12.375 1.00 81.50 474 LYS A C 1
ATOM 3714 O O . LYS A 1 474 ? -38.352 -6.886 -13.501 1.00 81.50 474 LYS A O 1
ATOM 3719 N N . GLY A 1 475 ? -38.376 -7.487 -11.357 1.00 82.94 475 GLY A N 1
ATOM 3720 C CA . GLY A 1 475 ? -39.500 -8.423 -11.500 1.00 82.94 475 GLY A CA 1
ATOM 3721 C C . GLY A 1 475 ? -39.161 -9.753 -12.194 1.00 82.94 475 GLY A C 1
ATOM 3722 O O . GLY A 1 475 ? -40.060 -10.489 -12.592 1.00 82.94 475 GLY A O 1
ATOM 3723 N N . TRP A 1 476 ? -37.882 -10.116 -12.300 1.00 90.25 476 TRP A N 1
ATOM 3724 C CA . TRP A 1 476 ? -37.390 -11.331 -12.964 1.00 90.25 476 TRP A CA 1
ATOM 3725 C C . TRP A 1 476 ? -37.295 -12.558 -12.046 1.00 90.25 476 TRP A C 1
ATOM 3727 O O . TRP A 1 476 ? -36.638 -13.544 -12.380 1.00 90.25 476 TRP A O 1
ATOM 3737 N N . LEU A 1 477 ? -37.957 -12.548 -10.887 1.00 87.81 477 LEU A N 1
ATOM 3738 C CA . LEU A 1 477 ? -37.942 -13.669 -9.935 1.00 87.81 477 LEU A CA 1
ATOM 3739 C C . LEU A 1 477 ? -38.237 -15.054 -10.564 1.00 87.81 477 LEU A C 1
ATOM 3741 O O . LEU A 1 477 ? -37.586 -16.016 -10.154 1.00 87.81 477 LEU A O 1
ATOM 3745 N N . PRO A 1 478 ? -39.134 -15.216 -11.565 1.00 90.31 478 PRO A N 1
ATOM 3746 C CA . PRO A 1 478 ? -39.313 -16.505 -12.242 1.00 90.31 478 PRO A CA 1
ATOM 3747 C C . PRO A 1 478 ? -38.056 -16.999 -12.974 1.00 90.31 478 PRO A C 1
ATOM 3749 O O . PRO A 1 478 ? -37.735 -18.187 -12.915 1.00 90.31 478 PRO A O 1
ATOM 3752 N N . ALA A 1 479 ? -37.320 -16.093 -13.624 1.00 89.94 479 ALA A N 1
ATOM 3753 C CA . ALA A 1 479 ? -36.067 -16.418 -14.299 1.00 89.94 479 ALA A CA 1
ATOM 3754 C C . ALA A 1 479 ? -34.972 -16.772 -13.282 1.00 89.94 479 ALA A C 1
ATOM 3756 O O . ALA A 1 479 ? -34.276 -17.774 -13.455 1.00 89.94 479 ALA A O 1
ATOM 3757 N N . LEU A 1 480 ? -34.906 -16.034 -12.164 1.00 89.88 480 LEU A N 1
ATOM 3758 C CA . LEU A 1 480 ? -34.006 -16.350 -11.052 1.00 89.88 480 LEU A CA 1
ATOM 3759 C C . LEU A 1 480 ? -34.265 -17.756 -10.501 1.00 89.88 480 LEU A C 1
ATOM 3761 O O . LEU A 1 480 ? -33.324 -18.522 -10.317 1.00 89.88 480 LEU A O 1
ATOM 3765 N N . HIS A 1 481 ? -35.533 -18.117 -10.280 1.00 90.81 481 HIS A N 1
ATOM 3766 C CA . HIS A 1 481 ? -35.913 -19.455 -9.822 1.00 90.81 481 HIS A CA 1
ATOM 3767 C C . HIS A 1 481 ? -35.449 -20.541 -10.802 1.00 90.81 481 HIS A C 1
ATOM 3769 O O . HIS A 1 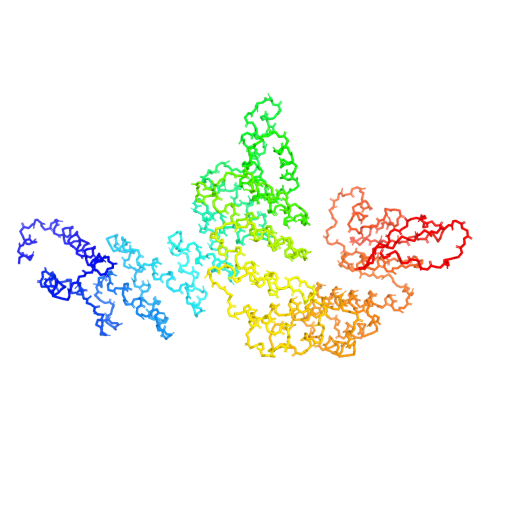481 ? -34.865 -21.544 -10.393 1.00 90.81 481 HIS A O 1
ATOM 3775 N N . SER A 1 482 ? -35.668 -20.335 -12.105 1.00 90.31 482 SER A N 1
ATOM 3776 C CA . SER A 1 482 ? -35.222 -21.280 -13.135 1.00 90.31 482 SER A CA 1
ATOM 3777 C C . SER A 1 482 ? -33.704 -21.470 -13.115 1.00 90.31 482 SER A C 1
ATOM 3779 O O . SER A 1 482 ? -33.232 -22.604 -13.157 1.00 90.31 482 SER A O 1
ATOM 3781 N N . MET A 1 483 ? -32.946 -20.378 -13.016 1.00 90.25 483 MET A N 1
ATOM 3782 C CA . MET A 1 483 ? -31.485 -20.404 -12.998 1.00 90.25 483 MET A CA 1
ATOM 3783 C C . MET A 1 483 ? -30.937 -21.066 -11.727 1.00 90.25 483 MET A C 1
ATOM 3785 O O . MET A 1 483 ? -30.111 -21.970 -11.812 1.00 90.25 483 MET A O 1
ATOM 3789 N N . LEU A 1 484 ? -31.416 -20.686 -10.537 1.00 89.44 484 LEU A N 1
ATOM 3790 C CA . LEU A 1 484 ? -30.911 -21.248 -9.278 1.00 89.44 484 LEU A CA 1
ATOM 3791 C C . LEU A 1 484 ? -31.245 -22.742 -9.131 1.00 89.44 484 LEU A C 1
ATOM 3793 O O . LEU A 1 484 ? -30.416 -23.511 -8.640 1.00 89.44 484 LEU A O 1
ATOM 3797 N N . ARG A 1 485 ? -32.413 -23.187 -9.619 1.00 87.69 485 ARG A N 1
ATOM 3798 C CA . ARG A 1 485 ? -32.826 -24.601 -9.587 1.00 87.69 485 ARG A CA 1
ATOM 3799 C C . ARG A 1 485 ? -31.911 -25.520 -10.403 1.00 87.69 485 ARG A C 1
ATOM 3801 O O . ARG A 1 485 ? -31.783 -26.697 -10.066 1.00 87.69 485 ARG A O 1
ATOM 3808 N N . GLN A 1 486 ? -31.270 -25.007 -11.451 1.00 85.81 486 GLN A N 1
ATOM 3809 C CA . GLN A 1 486 ? -30.320 -25.773 -12.265 1.00 85.81 486 GLN A CA 1
ATOM 3810 C C . GLN A 1 486 ? -29.002 -26.066 -11.523 1.00 85.81 486 GLN A C 1
ATOM 3812 O O . GLN A 1 486 ? -28.195 -26.864 -11.999 1.00 85.81 486 GLN A O 1
ATOM 3817 N N . HIS A 1 487 ? -28.796 -25.483 -10.334 1.00 81.56 487 HIS A N 1
ATOM 3818 C CA . HIS A 1 487 ? -27.547 -25.581 -9.575 1.00 81.56 487 HIS A CA 1
ATOM 3819 C C . HIS A 1 487 ? -27.752 -26.064 -8.127 1.00 81.56 487 HIS A C 1
ATOM 3821 O O . HIS A 1 487 ? -27.428 -25.353 -7.173 1.00 81.56 487 HIS A O 1
ATOM 3827 N N . PRO A 1 488 ? -28.228 -27.311 -7.932 1.00 74.62 488 PRO A N 1
ATOM 3828 C CA . PRO A 1 488 ? -28.559 -27.857 -6.614 1.00 74.62 488 PRO A CA 1
ATOM 3829 C C . PRO A 1 488 ? -27.339 -28.185 -5.737 1.00 74.62 488 PRO A C 1
ATOM 3831 O O . PRO A 1 488 ? -27.516 -28.638 -4.612 1.00 74.62 488 PRO A O 1
ATOM 3834 N N . SER A 1 489 ? -26.108 -28.007 -6.227 1.00 77.81 489 SER A N 1
ATOM 3835 C CA . SER A 1 489 ? -24.872 -28.270 -5.476 1.00 77.81 489 SER A CA 1
ATOM 3836 C C . SER A 1 489 ? -24.384 -27.075 -4.647 1.00 77.81 489 SER A C 1
ATOM 3838 O O . SER A 1 489 ? -23.617 -27.268 -3.705 1.00 77.81 489 SER A O 1
ATOM 3840 N N . SER A 1 490 ? -24.820 -25.847 -4.955 1.00 83.88 490 SER A N 1
ATOM 3841 C CA . SER A 1 490 ? -24.411 -24.648 -4.213 1.00 83.88 490 SER A CA 1
ATOM 3842 C C . SER A 1 490 ? -25.368 -24.358 -3.058 1.00 83.88 490 SER A C 1
ATOM 3844 O O . SER A 1 490 ? -26.541 -24.053 -3.267 1.00 83.88 490 SER A O 1
ATOM 3846 N N . GLN A 1 491 ? -24.849 -24.351 -1.826 1.00 83.62 491 GLN A N 1
ATOM 3847 C CA . GLN A 1 491 ? -25.633 -23.981 -0.642 1.00 83.62 491 GLN A CA 1
ATOM 3848 C C . GLN A 1 491 ? -26.223 -22.563 -0.752 1.00 83.62 491 GLN A C 1
ATOM 3850 O O . GLN A 1 491 ? -27.355 -22.340 -0.329 1.00 83.62 491 GLN A O 1
ATOM 3855 N N . ALA A 1 492 ? -25.480 -21.615 -1.337 1.00 83.00 492 ALA A N 1
ATOM 3856 C CA . ALA A 1 492 ? -25.967 -20.254 -1.556 1.00 83.00 492 ALA A CA 1
ATOM 3857 C C . ALA A 1 492 ? -27.125 -20.238 -2.568 1.00 83.00 492 ALA A C 1
ATOM 3859 O O . ALA A 1 492 ? -28.162 -19.633 -2.299 1.00 83.00 492 ALA A O 1
ATOM 3860 N N . ALA A 1 493 ? -26.990 -20.963 -3.684 1.00 86.06 493 ALA A N 1
ATOM 3861 C CA . ALA A 1 493 ? -28.041 -21.057 -4.695 1.00 86.06 493 ALA A CA 1
ATOM 3862 C C . ALA A 1 493 ? -29.321 -21.703 -4.141 1.00 86.06 493 ALA A C 1
ATOM 3864 O O . ALA A 1 493 ? -30.405 -21.178 -4.372 1.00 86.06 493 ALA A O 1
ATOM 3865 N N . ILE A 1 494 ? -29.207 -22.775 -3.345 1.00 85.56 494 ILE A N 1
ATOM 3866 C CA . ILE A 1 494 ? -30.355 -23.437 -2.696 1.00 85.56 494 ILE A CA 1
ATOM 3867 C C . ILE A 1 494 ? -31.103 -22.472 -1.766 1.00 85.56 494 ILE A C 1
ATOM 3869 O O . ILE A 1 494 ? -32.335 -22.438 -1.758 1.00 85.56 494 ILE A O 1
ATOM 3873 N N . GLU A 1 495 ? -30.382 -21.707 -0.943 1.00 84.81 495 GLU A N 1
ATOM 3874 C CA . GLU A 1 495 ? -31.002 -20.793 0.022 1.00 84.81 495 GLU A CA 1
ATOM 3875 C C . GLU A 1 495 ? -31.707 -19.619 -0.666 1.00 84.81 495 GLU A C 1
ATOM 3877 O O . GLU A 1 495 ? -32.846 -19.298 -0.314 1.00 84.81 495 GLU A O 1
ATOM 3882 N N . TYR A 1 496 ? -31.092 -19.033 -1.696 1.00 86.44 496 TYR A N 1
ATOM 3883 C CA . TYR A 1 496 ? -31.723 -17.976 -2.487 1.00 86.44 496 TYR A CA 1
ATOM 3884 C C . TYR A 1 496 ? -32.834 -18.497 -3.416 1.00 86.44 496 TYR A C 1
ATOM 3886 O O . TYR A 1 496 ? -33.798 -17.769 -3.655 1.00 86.44 496 TYR A O 1
ATOM 3894 N N . ASP A 1 497 ? -32.786 -19.752 -3.877 1.00 87.94 497 ASP A N 1
ATOM 3895 C CA . ASP A 1 497 ? -33.886 -20.385 -4.622 1.00 87.94 497 ASP A CA 1
ATOM 3896 C C . ASP A 1 497 ? -35.131 -20.527 -3.741 1.00 87.94 497 ASP A C 1
ATOM 3898 O O . ASP A 1 497 ? -36.230 -20.123 -4.121 1.00 87.94 497 ASP A O 1
ATOM 3902 N N . ARG A 1 498 ? -34.951 -21.012 -2.506 1.00 81.06 498 ARG A N 1
ATOM 3903 C CA . ARG A 1 498 ? -36.027 -21.102 -1.506 1.00 81.06 498 ARG A CA 1
ATOM 3904 C C . ARG A 1 498 ? -36.636 -19.736 -1.205 1.00 81.06 498 ARG A C 1
ATOM 3906 O O . ARG A 1 498 ? -37.860 -19.617 -1.162 1.00 81.06 498 ARG A O 1
ATOM 3913 N N . LEU A 1 499 ? -35.797 -18.711 -1.041 1.00 81.88 499 LEU A N 1
ATOM 3914 C CA . LEU A 1 499 ? -36.241 -17.330 -0.848 1.00 81.88 499 LEU A CA 1
ATOM 3915 C C . LEU A 1 499 ? -37.043 -16.819 -2.059 1.00 81.88 499 LEU A C 1
ATOM 3917 O O . LEU A 1 499 ? -38.117 -16.241 -1.893 1.00 81.88 499 LEU A O 1
ATOM 3921 N N . THR A 1 500 ? -36.564 -17.084 -3.273 1.00 85.38 500 THR A N 1
ATOM 3922 C CA . THR A 1 500 ? -37.229 -16.711 -4.532 1.00 85.38 500 THR A CA 1
ATOM 3923 C C . THR A 1 500 ? -38.587 -17.405 -4.670 1.00 85.38 500 THR A C 1
ATOM 3925 O O . THR A 1 500 ? -39.598 -16.757 -4.943 1.00 85.38 500 THR A O 1
ATOM 3928 N N . LEU A 1 501 ? -38.649 -18.710 -4.397 1.00 82.06 501 LEU A N 1
ATOM 3929 C CA . LEU A 1 501 ? -39.884 -19.498 -4.381 1.00 82.06 501 LEU A CA 1
ATOM 3930 C C . LEU A 1 501 ? -40.895 -18.988 -3.356 1.00 82.06 501 LEU A C 1
ATOM 3932 O O . LEU A 1 501 ? -42.092 -18.944 -3.646 1.00 82.06 501 LEU A O 1
ATOM 3936 N N . MET A 1 502 ? -40.428 -18.608 -2.168 1.00 75.56 502 MET A N 1
ATOM 3937 C CA . MET A 1 502 ? -41.270 -18.031 -1.123 1.00 75.56 502 MET A CA 1
ATOM 3938 C C . MET A 1 502 ? -41.924 -16.732 -1.603 1.00 75.56 502 MET A C 1
ATOM 3940 O O . MET A 1 502 ? -43.129 -16.552 -1.426 1.00 75.56 502 MET A O 1
ATOM 3944 N N . MET A 1 503 ? -41.156 -15.866 -2.271 1.00 76.69 503 MET A N 1
ATOM 3945 C CA . MET A 1 503 ? -41.677 -14.629 -2.854 1.00 76.69 503 MET A CA 1
ATOM 3946 C C . MET A 1 503 ? -42.667 -14.880 -3.997 1.00 76.69 503 MET A C 1
ATOM 3948 O O . MET A 1 503 ? -43.678 -14.190 -4.079 1.00 76.69 503 MET A O 1
ATOM 3952 N N . LEU A 1 504 ? -42.412 -15.877 -4.848 1.00 79.31 504 LEU A N 1
ATOM 3953 C CA . LEU A 1 504 ? -43.290 -16.213 -5.972 1.00 79.31 504 LEU A CA 1
ATOM 3954 C C . LEU A 1 504 ? -44.606 -16.874 -5.539 1.00 79.31 504 LEU A C 1
ATOM 3956 O O . LEU A 1 504 ? -45.634 -16.666 -6.178 1.00 79.31 504 LEU A O 1
ATOM 3960 N N . ARG A 1 505 ? -44.591 -17.710 -4.492 1.00 72.38 505 ARG A N 1
ATOM 3961 C CA . ARG A 1 505 ? -45.737 -18.570 -4.137 1.00 72.38 505 ARG A CA 1
ATOM 3962 C C . ARG A 1 505 ? -46.604 -18.042 -2.995 1.00 72.38 505 ARG A C 1
ATOM 3964 O O . ARG A 1 505 ? -47.664 -18.621 -2.773 1.00 72.38 505 ARG A O 1
ATOM 3971 N N . ALA A 1 506 ? -46.180 -17.001 -2.269 1.00 56.66 506 ALA A N 1
ATOM 3972 C CA . ALA A 1 506 ? -46.859 -16.350 -1.129 1.00 56.66 506 ALA A CA 1
ATOM 3973 C C . ALA A 1 506 ? -47.304 -17.260 0.049 1.00 56.66 506 ALA A C 1
ATOM 3975 O O . ALA A 1 506 ? -47.619 -16.763 1.128 1.00 56.66 506 ALA A O 1
ATOM 3976 N N . ARG A 1 507 ? -47.320 -18.589 -0.114 1.00 55.59 507 ARG A N 1
ATOM 3977 C CA . ARG A 1 507 ? -47.707 -19.596 0.877 1.00 55.59 507 ARG A CA 1
ATOM 3978 C C . ARG A 1 507 ? -46.733 -20.761 0.828 1.00 55.59 507 ARG A C 1
ATOM 3980 O O . ARG A 1 507 ? -46.803 -21.620 -0.050 1.00 55.59 507 ARG A O 1
ATOM 3987 N N . THR A 1 508 ? -45.852 -20.828 1.813 1.00 54.19 508 THR A N 1
ATOM 3988 C CA . THR A 1 508 ? -44.966 -21.975 2.014 1.00 54.19 508 THR A CA 1
ATOM 3989 C C . THR A 1 508 ? -45.423 -22.716 3.260 1.00 54.19 508 THR A C 1
ATOM 3991 O O . THR A 1 508 ? -45.333 -22.195 4.365 1.00 54.19 508 THR A O 1
ATOM 3994 N N . LYS A 1 509 ? -45.969 -23.926 3.077 1.00 50.75 509 LYS A N 1
ATOM 3995 C CA . LYS A 1 509 ? -46.508 -24.758 4.171 1.00 50.75 509 LYS A CA 1
ATOM 3996 C C . LYS A 1 509 ? -45.426 -25.448 5.012 1.00 50.75 509 LYS A C 1
ATOM 3998 O O . LYS A 1 509 ? -45.751 -26.031 6.037 1.00 50.75 509 LYS A O 1
ATOM 4003 N N . GLN A 1 510 ? -44.170 -25.428 4.567 1.00 57.00 510 GLN A N 1
ATOM 4004 C CA . GLN A 1 510 ? -43.057 -26.096 5.238 1.00 57.00 510 GLN A CA 1
ATOM 4005 C C . GLN A 1 510 ? -42.088 -25.073 5.840 1.00 57.00 510 GLN A C 1
ATOM 4007 O O . GLN A 1 510 ? -41.817 -24.058 5.190 1.00 57.00 510 GLN A O 1
ATOM 4012 N N . PRO A 1 511 ? -41.545 -25.343 7.042 1.00 58.59 511 PRO A N 1
ATOM 4013 C CA . PRO A 1 511 ? -40.505 -24.513 7.628 1.00 58.59 511 PRO A CA 1
ATOM 4014 C C . PRO A 1 511 ? -39.260 -24.531 6.738 1.00 58.59 511 PRO A C 1
ATOM 4016 O O . PRO A 1 511 ? -38.791 -25.591 6.316 1.00 58.59 511 PRO A O 1
ATOM 4019 N N . MET A 1 512 ? -38.726 -23.348 6.439 1.00 64.19 512 MET A N 1
ATOM 4020 C CA . MET A 1 512 ? -37.517 -23.208 5.628 1.00 64.19 512 MET A CA 1
ATOM 4021 C C . MET A 1 512 ? -36.284 -23.131 6.523 1.00 64.19 512 MET A C 1
ATOM 4023 O O . MET A 1 512 ? -36.257 -22.377 7.496 1.00 64.19 512 MET A O 1
ATOM 4027 N N . LEU A 1 513 ? -35.260 -23.912 6.173 1.00 65.00 513 LEU A N 1
ATOM 4028 C CA . LEU A 1 513 ? -33.954 -23.873 6.821 1.00 65.00 513 LEU A CA 1
ATOM 4029 C C . LEU A 1 513 ? -33.028 -22.924 6.054 1.00 65.00 513 LEU A C 1
ATOM 4031 O O . LEU A 1 513 ? -32.736 -23.180 4.879 1.00 65.00 513 LEU A O 1
ATOM 4035 N N . PHE A 1 514 ? -32.543 -21.892 6.744 1.00 69.44 514 PHE A N 1
ATOM 4036 C CA . PHE A 1 514 ? -31.503 -20.979 6.267 1.00 69.44 514 PHE A CA 1
ATOM 4037 C C . PHE A 1 514 ? -30.248 -21.126 7.135 1.00 69.44 514 PHE A C 1
ATOM 4039 O O . PHE A 1 514 ? -30.334 -21.244 8.363 1.00 69.44 514 PHE A O 1
ATOM 4046 N N . THR A 1 515 ? -29.074 -21.143 6.505 1.00 67.69 515 THR A N 1
ATOM 4047 C CA . THR A 1 515 ? -27.781 -21.155 7.208 1.00 67.69 515 THR A CA 1
ATOM 4048 C C . THR A 1 515 ? -27.045 -19.826 7.072 1.00 67.69 515 THR A C 1
ATOM 4050 O O . THR A 1 515 ? -26.177 -19.535 7.895 1.00 67.69 515 THR A O 1
ATOM 4053 N N . ASP A 1 516 ? -27.407 -18.994 6.089 1.00 67.75 516 ASP A N 1
ATOM 4054 C CA . ASP A 1 516 ? -26.935 -17.618 5.966 1.00 67.75 516 ASP A CA 1
ATOM 4055 C C . ASP A 1 516 ? -27.915 -16.622 6.602 1.00 67.75 516 ASP A C 1
ATOM 4057 O O . ASP A 1 516 ? -29.112 -16.575 6.299 1.00 67.75 516 ASP A O 1
ATOM 4061 N N . ILE A 1 517 ? -27.382 -15.770 7.474 1.00 67.69 517 ILE A N 1
ATOM 4062 C CA . ILE A 1 517 ? -28.155 -14.736 8.149 1.00 67.69 517 ILE A CA 1
ATOM 4063 C C . ILE A 1 517 ? -28.685 -13.655 7.204 1.00 67.69 517 ILE A C 1
ATOM 4065 O O . ILE A 1 517 ? -29.742 -13.079 7.463 1.00 67.69 517 ILE A O 1
ATOM 4069 N N . ARG A 1 518 ? -27.994 -13.389 6.093 1.00 70.12 518 ARG A N 1
ATOM 4070 C CA . ARG A 1 518 ? -28.398 -12.389 5.097 1.00 70.12 518 ARG A CA 1
ATOM 4071 C C . ARG A 1 518 ? -29.641 -12.836 4.343 1.00 70.12 518 ARG A C 1
ATOM 4073 O O . ARG A 1 518 ? -30.589 -12.063 4.213 1.00 70.12 518 ARG A O 1
ATOM 4080 N N . VAL A 1 519 ? -29.683 -14.109 3.945 1.00 71.19 519 VAL A N 1
ATOM 4081 C CA . VAL A 1 519 ? -30.868 -14.727 3.328 1.00 71.19 519 VAL A CA 1
ATOM 4082 C C . VAL A 1 519 ? -32.039 -14.675 4.296 1.00 71.19 519 VAL A C 1
ATOM 4084 O O . VAL A 1 519 ? -33.140 -14.278 3.919 1.00 71.19 519 VAL A O 1
ATOM 4087 N N . ALA A 1 520 ? -31.798 -15.009 5.562 1.00 66.38 520 ALA A N 1
ATOM 4088 C CA . ALA A 1 520 ? -32.845 -14.981 6.566 1.00 66.38 520 ALA A CA 1
ATOM 4089 C C . ALA A 1 520 ? -33.362 -13.563 6.854 1.00 66.38 520 ALA A C 1
ATOM 4091 O O . ALA A 1 520 ? -34.569 -13.370 7.005 1.00 66.38 520 ALA A O 1
ATOM 4092 N N . LYS A 1 521 ? -32.481 -12.555 6.866 1.00 68.75 521 LYS A N 1
ATOM 4093 C CA . LYS A 1 521 ? -32.872 -11.142 6.951 1.00 68.75 521 LYS A CA 1
ATOM 4094 C C . LYS A 1 521 ? -33.780 -10.754 5.780 1.00 68.75 521 LYS A C 1
ATOM 4096 O O . LYS A 1 521 ? -34.854 -10.200 6.010 1.00 68.75 521 LYS A O 1
ATOM 4101 N N . HIS A 1 522 ? -33.404 -11.094 4.543 1.00 69.94 522 HIS A N 1
ATOM 4102 C CA . HIS A 1 522 ? -34.242 -10.835 3.364 1.00 69.94 522 HIS A CA 1
ATOM 4103 C C . HIS A 1 522 ? -35.574 -11.584 3.427 1.00 69.94 522 HIS A C 1
ATOM 4105 O O . HIS A 1 522 ? -36.613 -10.990 3.136 1.00 69.94 522 HIS A O 1
ATOM 4111 N N . ALA A 1 523 ? -35.574 -12.844 3.868 1.00 67.50 523 ALA A N 1
ATOM 4112 C CA . ALA A 1 523 ? -36.792 -13.629 4.045 1.00 67.50 523 ALA A CA 1
ATOM 4113 C C . ALA A 1 523 ? -37.763 -12.935 5.007 1.00 67.50 523 ALA A C 1
ATOM 4115 O O . ALA A 1 523 ? -38.928 -12.718 4.673 1.00 67.50 523 ALA A O 1
ATOM 4116 N N . LEU A 1 524 ? -37.265 -12.505 6.166 1.00 64.38 524 LEU A N 1
ATOM 4117 C CA . LEU A 1 524 ? -38.063 -11.835 7.189 1.00 64.38 524 LEU A CA 1
ATOM 4118 C C . LEU A 1 524 ? -38.623 -10.492 6.711 1.00 64.38 524 LEU A C 1
ATOM 4120 O O . LEU A 1 524 ? -39.788 -10.203 6.986 1.00 64.38 524 LEU A O 1
ATOM 4124 N N . LEU A 1 525 ? -37.836 -9.704 5.971 1.00 63.97 525 LEU A N 1
ATOM 4125 C CA . LEU A 1 525 ? -38.275 -8.426 5.398 1.00 63.97 525 LEU A CA 1
ATOM 4126 C C . LEU A 1 525 ? -39.340 -8.601 4.305 1.00 63.97 525 LEU A C 1
ATOM 4128 O O . LEU A 1 525 ? -40.240 -7.771 4.188 1.00 63.97 525 LEU A O 1
ATOM 4132 N N . CYS A 1 526 ? -39.274 -9.675 3.517 1.00 61.16 526 CYS A N 1
ATOM 4133 C CA . CYS A 1 526 ? -40.203 -9.899 2.405 1.00 61.16 526 CYS A CA 1
ATOM 4134 C C . CYS A 1 526 ? -41.547 -10.511 2.839 1.00 61.16 526 CYS A C 1
ATOM 4136 O O . CYS A 1 526 ? -42.540 -10.378 2.124 1.00 61.16 526 CYS A O 1
ATOM 4138 N N . CYS A 1 527 ? -41.623 -11.147 4.009 1.00 59.34 527 CYS A N 1
ATOM 4139 C CA . CYS A 1 527 ? -42.838 -11.818 4.475 1.00 59.34 527 CYS A CA 1
ATOM 4140 C C . CYS A 1 527 ? -43.849 -10.845 5.093 1.00 59.34 527 CYS A C 1
ATOM 4142 O O . CYS A 1 527 ? -43.641 -10.349 6.198 1.00 59.34 527 CYS A O 1
ATOM 4144 N N . HIS A 1 528 ? -44.966 -10.614 4.397 1.00 52.31 528 HIS A N 1
ATOM 4145 C CA . HIS A 1 528 ? -46.043 -9.711 4.831 1.00 52.31 528 HIS A CA 1
ATOM 4146 C C . HIS A 1 528 ? -47.305 -10.439 5.345 1.00 52.31 528 HIS A C 1
ATOM 4148 O O . HIS A 1 528 ? -48.270 -9.778 5.717 1.00 52.31 528 HIS A O 1
ATOM 4154 N N . GLN A 1 529 ? -47.331 -11.779 5.382 1.00 44.16 529 GLN A N 1
ATOM 4155 C CA . GLN A 1 529 ? -48.504 -12.565 5.805 1.00 44.16 529 GLN A CA 1
ATOM 4156 C C . GLN A 1 529 ? -48.162 -13.663 6.829 1.00 44.16 529 GLN A C 1
ATOM 4158 O O . GLN A 1 529 ? -47.014 -14.085 6.947 1.00 44.16 529 GLN A O 1
ATOM 4163 N N . ASN A 1 530 ? -49.195 -14.060 7.586 1.00 44.62 530 ASN A N 1
ATOM 4164 C CA . ASN A 1 530 ? -49.188 -14.821 8.840 1.00 44.62 530 ASN A CA 1
ATOM 4165 C C . ASN A 1 530 ? -48.208 -16.005 8.930 1.00 44.62 530 ASN A C 1
ATOM 4167 O O . ASN A 1 530 ? -48.178 -16.881 8.070 1.00 44.62 530 ASN A O 1
ATOM 4171 N N . THR A 1 531 ? -47.504 -16.036 10.070 1.00 48.69 531 THR A N 1
ATOM 4172 C CA . THR A 1 531 ? -46.814 -17.178 10.693 1.00 48.69 531 THR A CA 1
ATOM 4173 C C . THR A 1 531 ? -45.997 -18.053 9.747 1.00 48.69 531 THR A C 1
ATOM 4175 O O . THR A 1 531 ? -46.389 -19.170 9.417 1.00 48.69 531 THR A O 1
ATOM 4178 N N . LEU A 1 532 ? -44.814 -17.569 9.372 1.00 50.66 532 LEU A N 1
ATOM 4179 C CA . LEU A 1 532 ? -43.762 -18.422 8.826 1.00 50.66 532 LEU A CA 1
ATOM 4180 C C . LEU A 1 532 ? -42.817 -18.835 9.952 1.00 50.66 532 LEU A C 1
ATOM 4182 O O . LEU A 1 532 ? -42.354 -17.996 10.729 1.00 50.66 532 LEU A O 1
ATOM 4186 N N . GLU A 1 533 ? -42.573 -20.141 10.050 1.00 51.84 533 GLU A N 1
ATOM 4187 C CA . GLU A 1 533 ? -41.543 -20.702 10.917 1.00 51.84 533 GLU A CA 1
ATOM 4188 C C . GLU A 1 533 ? -40.243 -20.830 10.124 1.00 51.84 533 GLU A C 1
ATOM 4190 O O . GLU A 1 533 ? -40.168 -21.547 9.122 1.00 51.84 533 GLU A O 1
ATOM 4195 N N . PHE A 1 534 ? -39.208 -20.140 10.590 1.00 56.25 534 PHE A N 1
ATOM 4196 C CA . PHE A 1 534 ? -37.867 -20.230 10.030 1.00 56.25 534 PHE A CA 1
ATOM 4197 C C . PHE A 1 534 ? -36.975 -21.018 10.977 1.00 56.25 534 PHE A C 1
ATOM 4199 O O . PHE A 1 534 ? -36.954 -20.748 12.180 1.00 56.25 534 PHE A O 1
ATOM 4206 N N . LEU A 1 535 ? -36.232 -21.977 10.434 1.00 52.56 535 LEU A N 1
ATOM 4207 C CA . LEU A 1 535 ? -35.221 -22.730 11.164 1.00 52.56 535 LEU A CA 1
ATOM 4208 C C . LEU A 1 535 ? -33.846 -22.152 10.814 1.00 52.56 535 LEU A C 1
ATOM 4210 O O . LEU A 1 535 ? -33.494 -22.039 9.640 1.00 52.56 535 LEU A O 1
ATOM 4214 N N . PHE A 1 536 ? -33.064 -21.791 11.828 1.00 58.12 536 PHE A N 1
ATOM 4215 C CA . PHE A 1 536 ? -31.714 -21.257 11.672 1.00 58.12 536 PHE A CA 1
ATOM 4216 C C . PHE A 1 536 ? -30.725 -22.215 12.298 1.00 58.12 536 PHE A C 1
ATOM 4218 O O . PHE A 1 536 ? -30.764 -22.433 13.507 1.00 58.12 536 PHE A O 1
ATOM 4225 N N . LYS A 1 537 ? -29.780 -22.723 11.514 1.00 52.31 537 LYS A N 1
ATOM 4226 C CA . LYS A 1 537 ? -28.648 -23.473 12.061 1.00 52.31 537 LYS A CA 1
ATOM 4227 C C . LYS A 1 537 ? -27.456 -22.534 12.209 1.00 52.31 537 LYS A C 1
ATOM 4229 O O . LYS A 1 537 ? -26.626 -22.432 11.308 1.00 52.31 537 LYS A O 1
ATOM 4234 N N . MET A 1 538 ? -27.382 -21.815 13.329 1.00 52.41 538 MET A N 1
ATOM 4235 C CA . MET A 1 538 ? -26.238 -20.943 13.608 1.00 52.41 538 MET A CA 1
ATOM 4236 C C . MET A 1 538 ? -25.100 -21.761 14.221 1.00 52.41 538 MET A C 1
ATOM 4238 O O . MET A 1 538 ? -25.216 -22.248 15.340 1.00 52.41 538 MET A O 1
ATOM 4242 N N . LYS A 1 539 ? -23.969 -21.879 13.512 1.00 44.78 539 LYS A N 1
ATOM 4243 C CA . LYS A 1 539 ? -22.742 -22.508 14.048 1.00 44.78 539 LYS A CA 1
ATOM 4244 C C . LYS A 1 539 ? -22.113 -21.726 15.217 1.00 44.78 539 LYS A C 1
ATOM 4246 O O . LYS A 1 539 ? -21.192 -22.232 15.843 1.00 44.78 539 LYS A O 1
ATOM 4251 N N . GLN A 1 540 ? -22.582 -20.509 15.494 1.00 43.81 540 GLN A N 1
ATOM 4252 C CA . GLN A 1 540 ? -22.044 -19.613 16.517 1.00 43.81 540 GLN A CA 1
ATOM 4253 C C . GLN A 1 540 ? -23.180 -18.866 17.230 1.00 43.81 540 GLN A C 1
ATOM 4255 O O . GLN A 1 540 ? -23.349 -17.663 17.066 1.00 43.81 540 GLN A O 1
ATOM 4260 N N . LEU A 1 541 ? -23.991 -19.561 18.027 1.00 45.28 541 LEU A N 1
ATOM 4261 C CA . LEU A 1 541 ? -24.529 -18.888 19.210 1.00 45.28 541 LEU A CA 1
ATOM 4262 C C . LEU A 1 541 ? -23.426 -18.938 20.259 1.00 45.28 541 LEU A C 1
ATOM 4264 O O . LEU A 1 541 ? -22.966 -20.041 20.558 1.00 45.28 541 LEU A O 1
ATOM 4268 N N . PRO A 1 542 ? -22.995 -17.802 20.827 1.00 43.47 542 PRO A N 1
ATOM 4269 C CA . PRO A 1 542 ? -22.173 -17.846 22.019 1.00 43.47 542 PRO A CA 1
ATOM 4270 C C . PRO A 1 542 ? -22.983 -18.594 23.079 1.00 43.47 542 PRO A C 1
ATOM 4272 O O . PRO A 1 542 ? -24.048 -18.139 23.511 1.00 43.47 542 PRO A O 1
ATOM 4275 N N . THR A 1 543 ? -22.522 -19.786 23.442 1.00 40.81 543 THR A N 1
ATOM 4276 C CA . THR A 1 543 ? -23.060 -20.558 24.558 1.00 40.81 543 THR A CA 1
ATOM 4277 C C . THR A 1 543 ? -22.955 -19.678 25.801 1.00 40.81 543 THR A C 1
ATOM 4279 O O . THR A 1 543 ? -21.855 -19.456 26.297 1.00 40.81 543 THR A O 1
ATOM 4282 N N . GLY A 1 544 ? -24.073 -19.103 26.255 1.00 45.09 544 GLY A N 1
ATOM 4283 C CA . GLY A 1 544 ? -24.100 -18.237 27.441 1.00 45.09 544 GLY A CA 1
ATOM 4284 C C . GLY A 1 544 ? -24.846 -16.906 27.317 1.00 45.09 544 GLY A C 1
ATOM 4285 O O . GLY A 1 544 ? -24.990 -16.216 28.326 1.00 45.09 544 GLY A O 1
ATOM 4286 N N . VAL A 1 545 ? -25.377 -16.521 26.148 1.00 44.50 545 VAL A N 1
ATOM 4287 C CA . VAL A 1 545 ? -26.207 -15.301 26.066 1.00 44.50 545 VAL A CA 1
ATOM 4288 C C . VAL A 1 545 ? -27.585 -15.576 26.676 1.00 44.50 545 VAL A C 1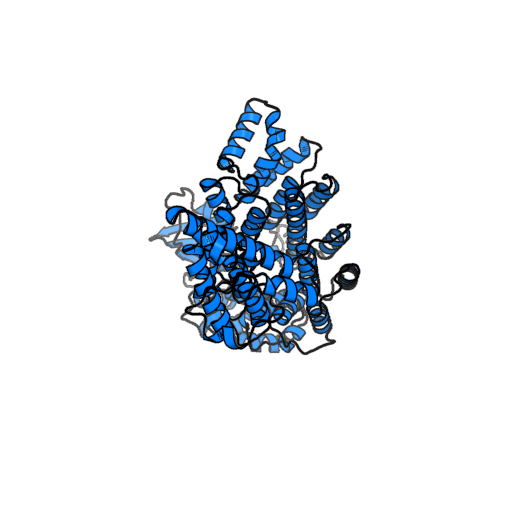
ATOM 4290 O O . VAL A 1 545 ? -28.455 -16.147 26.019 1.00 44.50 545 VAL A O 1
ATOM 4293 N N . LYS A 1 546 ? -27.787 -15.130 27.926 1.00 45.66 546 LYS A N 1
ATOM 4294 C CA . LYS A 1 546 ? -29.055 -15.208 28.686 1.00 45.66 546 LYS A CA 1
ATOM 4295 C C . LYS A 1 546 ? -30.260 -14.565 27.981 1.00 45.66 546 LYS A C 1
ATOM 4297 O O . LYS A 1 546 ? -31.383 -14.758 28.428 1.00 45.66 546 LYS A O 1
ATOM 4302 N N . ASP A 1 547 ? -30.044 -13.836 26.885 1.00 58.38 547 ASP A N 1
ATOM 4303 C CA . ASP A 1 547 ? -31.098 -13.122 26.171 1.00 58.38 547 ASP A CA 1
ATOM 4304 C C . ASP A 1 547 ? -30.942 -13.229 24.640 1.00 58.38 547 ASP A C 1
ATOM 4306 O O . ASP A 1 547 ? -30.706 -12.256 23.918 1.00 58.38 547 ASP A O 1
ATOM 4310 N N . SER A 1 548 ? -31.035 -14.459 24.120 1.00 59.19 548 SER A N 1
ATOM 4311 C CA . SER A 1 548 ? -30.840 -14.775 22.693 1.00 59.19 548 SER A CA 1
ATOM 4312 C C . SER A 1 548 ? -31.765 -13.973 21.761 1.00 59.19 548 SER A C 1
ATOM 4314 O O . SER A 1 548 ? -31.406 -13.723 20.613 1.00 59.19 548 SER A O 1
ATOM 4316 N N . ARG A 1 549 ? -32.923 -13.502 22.254 1.00 59.66 549 ARG A N 1
ATOM 4317 C CA . ARG A 1 549 ? -33.863 -12.633 21.516 1.00 59.66 549 ARG A CA 1
ATOM 4318 C C . ARG A 1 549 ? -33.300 -11.240 21.250 1.00 59.66 549 ARG A C 1
ATOM 4320 O O . ARG A 1 549 ? -33.495 -10.704 20.165 1.00 59.66 549 ARG A O 1
ATOM 4327 N N . THR A 1 550 ? -32.596 -10.665 22.219 1.00 62.84 550 THR A N 1
ATOM 4328 C CA . THR A 1 550 ? -31.976 -9.338 22.125 1.00 62.84 550 THR A CA 1
ATOM 4329 C C . THR A 1 550 ? -30.845 -9.326 21.112 1.00 62.84 550 THR A C 1
ATOM 4331 O O . THR A 1 550 ? -30.790 -8.464 20.238 1.00 62.84 550 THR A O 1
ATOM 4334 N N . HIS A 1 551 ? -29.974 -10.329 21.195 1.00 62.56 551 HIS A N 1
ATOM 4335 C CA . HIS A 1 551 ? -28.876 -10.488 20.255 1.00 62.56 551 HIS A CA 1
ATOM 4336 C C . HIS A 1 551 ? -29.396 -10.707 18.826 1.00 62.56 551 HIS A C 1
ATOM 4338 O O . HIS A 1 551 ? -28.967 -10.011 17.913 1.00 62.56 551 HIS A O 1
ATOM 4344 N N . LEU A 1 552 ? -30.391 -11.583 18.643 1.00 59.34 552 LEU A N 1
ATOM 4345 C CA . LEU A 1 552 ? -31.040 -11.812 17.346 1.00 59.34 552 LEU A CA 1
ATOM 4346 C C . LEU A 1 552 ? -31.764 -10.577 16.804 1.00 59.34 552 LEU A C 1
ATOM 4348 O O . LEU A 1 552 ? -31.700 -10.314 15.609 1.00 59.34 552 LEU A O 1
ATOM 4352 N N . SER A 1 553 ? -32.426 -9.809 17.667 1.00 63.16 553 SER A N 1
ATOM 4353 C CA . SER A 1 553 ? -33.088 -8.556 17.300 1.00 63.16 553 SER A CA 1
ATOM 4354 C C . SER A 1 553 ? -32.100 -7.541 16.725 1.00 63.16 553 SER A C 1
ATOM 4356 O O . SER A 1 553 ? -32.349 -7.003 15.648 1.00 63.16 553 SER A O 1
ATOM 4358 N N . ASN A 1 554 ? -30.946 -7.359 17.374 1.00 62.66 554 ASN A N 1
ATOM 4359 C CA . ASN A 1 554 ? -29.885 -6.470 16.893 1.00 62.66 554 ASN A CA 1
ATOM 4360 C C . ASN A 1 554 ? -29.236 -6.993 15.602 1.00 62.66 554 ASN A C 1
ATOM 4362 O O . ASN A 1 554 ? -28.982 -6.229 14.677 1.00 62.66 554 ASN A O 1
ATOM 4366 N N . LEU A 1 555 ? -28.992 -8.301 15.534 1.00 58.31 555 LEU A N 1
ATOM 4367 C CA . LEU A 1 555 ? -28.326 -8.965 14.413 1.00 58.31 555 LEU A CA 1
ATOM 4368 C C . LEU A 1 555 ? -29.195 -8.977 13.138 1.00 58.31 555 LEU A C 1
ATOM 4370 O O . LEU A 1 555 ? -28.681 -8.829 12.031 1.00 58.31 555 LEU A O 1
ATOM 4374 N N . LEU A 1 556 ? -30.515 -9.132 13.287 1.00 56.88 556 LEU A N 1
ATOM 4375 C CA . LEU A 1 556 ? -31.484 -9.166 12.184 1.00 56.88 556 LEU A CA 1
ATOM 4376 C C . LEU A 1 556 ? -32.101 -7.791 11.883 1.00 56.88 556 LEU A C 1
ATOM 4378 O O . LEU A 1 556 ? -32.658 -7.603 10.801 1.00 56.88 556 LEU A O 1
ATOM 4382 N N . GLY A 1 557 ? -32.000 -6.832 12.809 1.00 58.31 557 GLY A N 1
ATOM 4383 C CA . GLY A 1 557 ? -32.628 -5.512 12.702 1.00 58.31 557 GLY A CA 1
ATOM 4384 C C . GLY A 1 557 ? -34.154 -5.556 12.832 1.00 58.31 557 GLY A C 1
ATOM 4385 O O . GLY A 1 557 ? -34.850 -4.834 12.124 1.00 58.31 557 GLY A O 1
ATOM 4386 N N . ILE A 1 558 ? -34.685 -6.439 13.684 1.00 59.09 558 ILE A N 1
ATOM 4387 C CA . ILE A 1 558 ? -36.128 -6.685 13.846 1.00 59.09 558 ILE A CA 1
ATOM 4388 C C . ILE A 1 558 ? -36.508 -6.519 15.314 1.00 59.09 558 ILE A C 1
ATOM 4390 O O . ILE A 1 558 ? -35.771 -6.968 16.188 1.00 59.09 558 ILE A O 1
ATOM 4394 N N . GLU A 1 559 ? -37.662 -5.915 15.608 1.00 59.06 559 GLU A N 1
ATOM 4395 C CA . GLU A 1 559 ? -38.121 -5.732 16.988 1.00 59.06 559 GLU A CA 1
ATOM 4396 C C . GLU A 1 559 ? -38.238 -7.065 17.747 1.00 59.06 559 GLU A C 1
ATOM 4398 O O . GLU A 1 559 ? -38.830 -8.030 17.260 1.00 59.06 559 GLU A O 1
ATOM 4403 N N . ARG A 1 560 ? -37.735 -7.097 18.992 1.00 59.56 560 ARG A N 1
ATOM 4404 C CA . ARG A 1 560 ? -37.740 -8.290 19.868 1.00 59.56 560 ARG A CA 1
ATOM 4405 C C . ARG A 1 560 ? -39.115 -8.954 19.991 1.00 59.56 560 ARG A C 1
ATOM 4407 O O . ARG A 1 560 ? -39.190 -10.169 20.150 1.00 59.56 560 ARG A O 1
ATOM 4414 N N . LYS A 1 561 ? -40.196 -8.170 19.903 1.00 57.78 561 LYS A N 1
ATOM 4415 C CA . LYS A 1 561 ? -41.584 -8.647 20.012 1.00 57.78 561 LYS A CA 1
ATOM 4416 C C . LYS A 1 561 ? -42.020 -9.545 18.845 1.00 57.78 561 LYS A C 1
ATOM 4418 O O . LYS A 1 561 ? -43.015 -10.247 18.969 1.00 57.78 561 LYS A O 1
ATOM 4423 N N . TRP A 1 562 ? -41.277 -9.551 17.736 1.00 55.38 562 TRP A N 1
ATOM 4424 C CA . TRP A 1 562 ? -41.538 -10.380 16.551 1.00 55.38 562 TRP A CA 1
ATOM 4425 C C . TRP A 1 562 ? -40.648 -11.626 16.475 1.00 55.38 562 TRP A C 1
ATOM 4427 O O . TRP A 1 562 ? -40.595 -12.272 15.431 1.00 55.38 562 TRP A O 1
ATOM 4437 N N . ILE A 1 563 ? -39.924 -11.948 17.554 1.00 55.78 563 ILE A N 1
ATOM 4438 C CA . ILE A 1 563 ? -38.974 -13.060 17.608 1.00 55.78 563 ILE A CA 1
ATOM 4439 C C . ILE A 1 563 ? -39.361 -13.990 18.764 1.00 55.78 563 ILE A C 1
ATOM 4441 O O . ILE A 1 563 ? -38.975 -13.776 19.916 1.00 55.78 563 ILE A O 1
ATOM 4445 N N . SER A 1 564 ? -40.084 -15.072 18.471 1.00 56.66 564 SER A N 1
ATOM 4446 C CA . SER A 1 564 ? -40.109 -16.229 19.375 1.00 56.66 564 SER A CA 1
ATOM 4447 C C . SER A 1 564 ? -38.871 -17.078 19.108 1.00 56.66 564 SER A C 1
ATOM 4449 O O . SER A 1 564 ? -38.625 -17.384 17.950 1.00 56.66 564 SER A O 1
ATOM 4451 N N . VAL A 1 565 ? -38.125 -17.478 20.139 1.00 54.47 565 VAL A N 1
ATOM 4452 C CA . VAL A 1 565 ? -36.989 -18.406 20.009 1.00 54.47 565 VAL A CA 1
ATOM 4453 C C . VAL A 1 565 ? -37.352 -19.710 20.699 1.00 54.47 565 VAL A C 1
ATOM 4455 O O . VAL A 1 565 ? -37.599 -19.705 21.904 1.00 54.47 565 VAL A O 1
ATOM 4458 N N . VAL A 1 566 ? -37.349 -20.809 19.947 1.00 54.56 566 VAL A N 1
ATOM 4459 C CA . VAL A 1 566 ? -37.282 -22.167 20.502 1.00 54.56 566 VAL A CA 1
ATOM 4460 C C . VAL A 1 566 ? -35.957 -22.753 20.036 1.00 54.56 566 VAL A C 1
ATOM 4462 O O . VAL A 1 566 ? -35.737 -22.885 18.834 1.00 54.56 566 VAL A O 1
ATOM 4465 N N . SER A 1 567 ? -35.052 -23.013 20.980 1.00 51.06 567 SER A N 1
ATOM 4466 C CA . SER A 1 567 ? -33.786 -23.697 20.716 1.00 51.06 567 SER A CA 1
ATOM 4467 C C . SER A 1 567 ? -33.990 -25.187 20.963 1.00 51.06 567 SER A C 1
ATOM 4469 O O . SER A 1 567 ? -34.221 -25.590 22.101 1.00 51.06 567 SER A O 1
ATOM 4471 N N . GLN A 1 568 ? -33.919 -25.992 19.907 1.00 50.16 568 GLN A N 1
ATOM 4472 C CA . GLN A 1 568 ? -33.770 -27.447 19.987 1.00 50.16 568 GLN A CA 1
ATOM 4473 C C . GLN A 1 568 ? -32.614 -27.831 19.058 1.00 50.16 568 GLN A C 1
ATOM 4475 O O . GLN A 1 568 ? -32.558 -27.374 17.917 1.00 50.16 568 GLN A O 1
ATOM 4480 N N . ASP A 1 569 ? -31.649 -28.596 19.569 1.00 50.41 569 ASP A N 1
ATOM 4481 C CA . ASP A 1 569 ? -30.529 -29.170 18.805 1.00 50.41 569 ASP A CA 1
ATOM 4482 C C . ASP A 1 569 ? -29.685 -28.167 17.986 1.00 50.41 569 ASP A C 1
ATOM 4484 O O . ASP A 1 569 ? -29.254 -28.440 16.864 1.00 50.41 569 ASP A O 1
ATOM 4488 N N . GLY A 1 570 ? -29.443 -26.970 18.535 1.00 47.56 570 GLY A N 1
ATOM 4489 C CA . GLY A 1 570 ? -28.637 -25.933 17.871 1.00 47.56 570 GLY A CA 1
ATOM 4490 C C . GLY A 1 570 ? -29.333 -25.259 16.681 1.00 47.56 570 GLY A C 1
ATOM 4491 O O . GLY A 1 570 ? -28.688 -24.542 15.909 1.00 47.56 570 GLY A O 1
ATOM 4492 N N . VAL A 1 571 ? -30.644 -25.474 16.532 1.00 48.84 571 VAL A N 1
ATOM 4493 C CA . VAL A 1 571 ? -31.495 -24.802 15.553 1.00 48.84 571 VAL A CA 1
ATOM 4494 C C . VAL A 1 571 ? -32.385 -23.793 16.276 1.00 48.84 571 VAL A C 1
ATOM 4496 O O . VAL A 1 571 ? -33.168 -24.157 17.152 1.00 48.84 571 VAL A O 1
ATOM 4499 N N . LEU A 1 572 ? -32.277 -22.513 15.915 1.00 53.09 572 LEU A N 1
ATOM 4500 C CA . LEU A 1 572 ? -33.207 -21.492 16.396 1.00 53.09 572 LEU A CA 1
ATOM 4501 C C . LEU A 1 572 ? -34.445 -21.512 15.513 1.00 53.09 572 LEU A C 1
ATOM 4503 O O . LEU A 1 572 ? -34.339 -21.368 14.297 1.00 53.09 572 LEU A O 1
ATOM 4507 N N . ARG A 1 573 ? -35.622 -21.634 16.116 1.00 54.56 573 ARG A N 1
ATOM 4508 C CA . ARG A 1 573 ? -36.885 -21.360 15.430 1.00 54.56 573 ARG A CA 1
ATOM 4509 C C . ARG A 1 573 ? -37.250 -19.893 15.632 1.00 54.56 573 ARG A C 1
ATOM 4511 O O . ARG A 1 573 ? -37.379 -19.504 16.787 1.00 54.56 573 ARG A O 1
ATOM 4518 N N . VAL A 1 574 ? -37.423 -19.108 14.563 1.00 53.81 574 VAL A N 1
ATOM 4519 C CA . VAL A 1 574 ? -37.969 -17.734 14.627 1.00 53.81 574 VAL A CA 1
ATOM 4520 C C . VAL A 1 574 ? -39.342 -17.706 13.971 1.00 53.81 574 VAL A C 1
ATOM 4522 O O . VAL A 1 574 ? -39.490 -18.118 12.821 1.00 53.81 574 VAL A O 1
ATOM 4525 N N . LYS A 1 575 ? -40.337 -17.2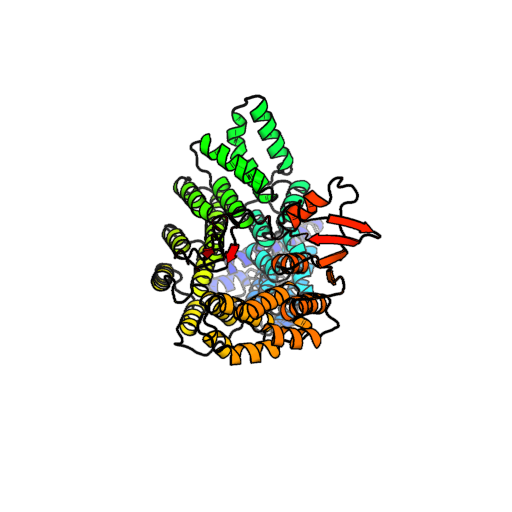02 14.703 1.00 55.44 575 LYS A N 1
ATOM 4526 C CA . LYS A 1 575 ? -41.704 -16.994 14.220 1.00 55.44 575 LYS A CA 1
ATOM 4527 C C . LYS A 1 575 ? -42.023 -15.504 14.257 1.00 55.44 575 LYS A C 1
ATOM 4529 O O . LYS A 1 575 ? -41.899 -14.885 15.313 1.00 55.44 575 LYS A O 1
ATOM 4534 N N . ARG A 1 576 ? -42.450 -14.947 13.119 1.00 50.50 576 ARG A N 1
ATOM 4535 C CA . ARG A 1 576 ? -42.975 -13.578 13.029 1.00 50.50 576 ARG A CA 1
ATOM 4536 C C . ARG A 1 576 ? -44.492 -13.617 13.255 1.00 50.50 576 ARG A C 1
ATOM 4538 O O . ARG A 1 576 ? -45.240 -13.947 12.337 1.00 50.50 576 ARG A O 1
ATOM 4545 N N . ASP A 1 577 ? -44.942 -13.305 14.470 1.00 46.72 577 ASP A N 1
ATOM 4546 C CA . ASP A 1 577 ? -46.365 -13.102 14.777 1.00 46.72 577 ASP A CA 1
ATOM 4547 C C . ASP A 1 577 ? -46.734 -11.643 14.461 1.00 46.72 577 ASP A C 1
ATOM 4549 O O . ASP A 1 577 ? -46.447 -10.727 15.229 1.00 46.72 577 ASP A O 1
ATOM 4553 N N . VAL A 1 578 ? -47.334 -11.405 13.291 1.00 44.97 578 VAL A N 1
ATOM 4554 C CA . VAL A 1 578 ? -47.948 -10.110 12.969 1.00 44.97 578 VAL A CA 1
ATOM 4555 C C . VAL A 1 578 ? -49.446 -10.238 13.216 1.00 44.97 578 VAL A C 1
ATOM 4557 O O . VAL A 1 578 ? -50.173 -10.759 12.377 1.00 44.97 578 VAL A O 1
ATOM 4560 N N . ALA A 1 579 ? -49.931 -9.750 14.358 1.00 38.69 579 ALA A N 1
ATOM 4561 C CA . ALA A 1 579 ? -51.341 -9.394 14.456 1.00 38.69 579 ALA A CA 1
ATOM 4562 C C . ALA A 1 579 ? -51.562 -8.177 13.542 1.00 38.69 579 ALA A C 1
ATOM 4564 O O . ALA A 1 579 ? -50.936 -7.134 13.738 1.00 38.69 579 ALA A O 1
ATOM 4565 N N . MET A 1 580 ? -52.423 -8.298 12.525 1.00 33.34 580 MET A N 1
ATOM 4566 C CA . MET A 1 580 ? -52.691 -7.229 11.542 1.00 33.34 580 MET A CA 1
ATOM 4567 C C . MET A 1 580 ? -53.214 -5.907 12.151 1.00 33.34 580 MET A C 1
ATOM 4569 O O . MET A 1 580 ? -53.366 -4.922 11.434 1.00 33.34 580 MET A O 1
ATOM 4573 N N . SER A 1 581 ? -53.456 -5.847 13.462 1.00 34.44 581 SER A N 1
ATOM 4574 C CA . SER A 1 581 ? -53.914 -4.660 14.187 1.00 34.44 581 SER A CA 1
ATOM 4575 C C . SER A 1 581 ? -52.801 -3.771 14.764 1.00 34.44 581 SER A C 1
ATOM 4577 O O . SER A 1 581 ? -53.119 -2.694 15.260 1.00 34.44 581 SER A O 1
ATOM 4579 N N . SER A 1 582 ? -51.517 -4.157 14.713 1.00 37.69 582 SER A N 1
ATOM 4580 C CA . SER A 1 582 ? -50.456 -3.450 15.459 1.00 37.69 582 SER A CA 1
ATOM 4581 C C . SER A 1 582 ? -49.218 -3.066 14.636 1.00 37.69 582 SER A C 1
ATOM 4583 O O . SER A 1 582 ? -48.085 -3.221 15.103 1.00 37.69 582 SER A O 1
ATOM 4585 N N . VAL A 1 583 ? -49.403 -2.562 13.414 1.00 35.59 583 VAL A N 1
ATOM 4586 C CA . VAL A 1 583 ? -48.352 -1.765 12.759 1.00 35.59 583 VAL A CA 1
ATOM 4587 C C . VAL A 1 583 ? -48.465 -0.343 13.324 1.00 35.59 583 VAL A C 1
ATOM 4589 O O . VAL A 1 583 ? -49.501 0.288 13.107 1.00 35.59 583 VAL A O 1
ATOM 4592 N N . PRO A 1 584 ? -47.485 0.166 14.096 1.00 32.44 584 PRO A N 1
ATOM 4593 C CA . PRO A 1 584 ? -47.542 1.536 14.588 1.00 32.44 584 PRO A CA 1
ATOM 4594 C C . PRO A 1 584 ? -47.554 2.508 13.401 1.00 32.44 584 PRO A C 1
ATOM 4596 O O . PRO A 1 584 ? -46.893 2.273 12.389 1.00 32.44 584 PRO A O 1
ATOM 4599 N N . ALA A 1 585 ? -48.304 3.603 13.545 1.00 35.16 585 ALA A N 1
ATOM 4600 C CA . ALA A 1 585 ? -48.641 4.589 12.512 1.00 35.16 585 ALA A CA 1
ATOM 4601 C C . ALA A 1 585 ? -47.451 5.330 11.855 1.00 35.16 585 ALA A C 1
ATOM 4603 O O . ALA A 1 585 ? -47.666 6.239 11.061 1.00 35.16 585 ALA A O 1
ATOM 4604 N N . LYS A 1 586 ? -46.206 4.937 12.142 1.00 33.06 586 LYS A N 1
ATOM 4605 C CA . LYS A 1 586 ? -44.989 5.387 11.463 1.00 33.06 586 LYS A CA 1
ATOM 4606 C C . LYS A 1 586 ? -44.045 4.206 11.298 1.00 33.06 586 LYS A C 1
ATOM 4608 O O . LYS A 1 586 ? -43.290 3.874 12.205 1.00 33.06 586 LYS A O 1
ATOM 4613 N N . THR A 1 587 ? -44.093 3.565 10.138 1.00 31.39 587 THR A N 1
ATOM 4614 C CA . THR A 1 587 ? -43.036 2.642 9.713 1.00 31.39 587 THR A CA 1
ATOM 4615 C C . THR A 1 587 ? -42.267 3.325 8.591 1.00 31.39 587 THR A C 1
ATOM 4617 O O . THR A 1 587 ? -42.849 3.659 7.561 1.00 31.39 587 THR A O 1
ATOM 4620 N N . ILE A 1 588 ? -40.977 3.573 8.814 1.00 31.50 588 ILE A N 1
ATOM 4621 C CA . ILE A 1 588 ? -40.068 4.112 7.799 1.00 31.50 588 ILE A CA 1
ATOM 4622 C C . ILE A 1 588 ? -39.621 2.931 6.942 1.00 31.50 588 ILE A C 1
ATOM 4624 O O . ILE A 1 588 ? -38.934 2.032 7.433 1.00 31.50 588 ILE A O 1
ATOM 4628 N N . LEU A 1 589 ? -40.036 2.912 5.679 1.00 28.78 589 LEU A N 1
ATOM 4629 C CA . LEU A 1 589 ? -39.561 1.936 4.707 1.00 28.78 589 LEU A CA 1
ATOM 4630 C C . LEU A 1 589 ? -38.451 2.591 3.886 1.00 28.78 589 LEU A C 1
ATOM 4632 O O . LEU A 1 589 ? -38.671 3.590 3.203 1.00 28.78 589 LEU A O 1
ATOM 4636 N N . TYR A 1 590 ? -37.247 2.029 3.979 1.00 26.56 590 TYR A N 1
ATOM 4637 C CA . TYR A 1 590 ? -36.133 2.419 3.124 1.00 26.56 590 TYR A CA 1
ATOM 4638 C C . TYR A 1 590 ? -36.289 1.721 1.771 1.00 26.56 590 TYR A C 1
ATOM 4640 O O . TYR A 1 590 ? -36.217 0.494 1.693 1.00 26.56 590 TYR A O 1
ATOM 4648 N N . ALA A 1 591 ? -36.522 2.510 0.725 1.00 29.03 591 ALA A N 1
ATOM 4649 C CA . ALA A 1 591 ? -36.366 2.105 -0.665 1.00 29.03 591 ALA A CA 1
ATOM 4650 C C . ALA A 1 591 ? -35.164 2.855 -1.256 1.00 29.03 591 ALA A C 1
ATOM 4652 O O . ALA A 1 591 ? -34.903 3.998 -0.877 1.00 29.03 591 ALA A O 1
ATOM 4653 N N . ASP A 1 592 ? -34.457 2.234 -2.201 1.00 29.03 592 ASP A N 1
ATOM 4654 C CA . ASP A 1 592 ? -33.178 2.717 -2.753 1.00 29.03 592 ASP A CA 1
ATOM 4655 C C . ASP A 1 592 ? -33.254 4.073 -3.499 1.00 29.03 592 ASP A C 1
ATOM 4657 O O . ASP A 1 592 ? -32.239 4.579 -3.977 1.00 29.03 592 ASP A O 1
ATOM 4661 N N . HIS A 1 593 ? -34.430 4.714 -3.565 1.00 25.69 593 HIS A N 1
ATOM 4662 C CA . HIS A 1 593 ? -34.645 6.014 -4.217 1.00 25.69 593 HIS A CA 1
ATOM 4663 C C . HIS A 1 593 ? -35.344 7.077 -3.345 1.00 25.69 593 HIS A C 1
ATOM 4665 O O . HIS A 1 593 ? -35.758 8.107 -3.872 1.00 25.69 593 HIS A O 1
ATOM 4671 N N . GLY A 1 594 ? -35.469 6.882 -2.027 1.00 28.36 594 GLY A N 1
ATOM 4672 C CA . GLY A 1 594 ? -35.996 7.917 -1.127 1.00 28.36 594 GLY A CA 1
ATOM 4673 C C . GLY A 1 594 ? -36.725 7.385 0.106 1.00 28.36 594 GLY A C 1
ATOM 4674 O O . GLY A 1 594 ? -37.087 6.211 0.191 1.00 28.36 594 GLY A O 1
ATOM 4675 N N . LEU A 1 595 ? -36.930 8.276 1.081 1.00 27.64 595 LEU A N 1
ATOM 4676 C CA . LEU A 1 595 ? -37.604 7.990 2.347 1.00 27.64 595 LEU A CA 1
ATOM 4677 C C . LEU A 1 595 ? -39.123 7.891 2.118 1.00 27.64 595 LEU A C 1
ATOM 4679 O O . LEU A 1 595 ? -39.776 8.906 1.882 1.00 27.64 595 LEU A O 1
ATOM 4683 N N . VAL A 1 596 ? -39.708 6.693 2.213 1.00 28.50 596 VAL A N 1
ATOM 4684 C CA . VAL A 1 596 ? -41.172 6.537 2.179 1.00 28.50 596 VAL A CA 1
ATOM 4685 C C . VAL A 1 596 ? -41.693 6.478 3.611 1.00 28.50 596 VAL A C 1
ATOM 4687 O O . VAL A 1 596 ? -41.503 5.492 4.329 1.00 28.50 596 VAL A O 1
ATOM 4690 N N . VAL A 1 597 ? -42.357 7.555 4.031 1.00 30.39 597 VAL A N 1
ATOM 4691 C CA . VAL A 1 597 ? -43.111 7.608 5.287 1.00 30.39 597 VAL A CA 1
ATOM 4692 C C . VAL A 1 597 ? -44.563 7.277 4.965 1.00 30.39 597 VAL A C 1
ATOM 4694 O O . VAL A 1 597 ? -45.289 8.102 4.420 1.00 30.39 597 VAL A O 1
ATOM 4697 N N . CYS A 1 598 ? -45.001 6.063 5.291 1.00 32.09 598 CYS A N 1
ATOM 4698 C CA . CYS A 1 598 ? -46.424 5.743 5.268 1.00 32.09 598 CYS A CA 1
ATOM 4699 C C . CYS A 1 598 ? -47.041 6.153 6.607 1.00 32.09 598 CYS A C 1
ATOM 4701 O O . CYS A 1 598 ? -46.887 5.443 7.604 1.00 32.09 598 CYS A O 1
ATOM 4703 N N . GLU A 1 599 ? -47.749 7.281 6.629 1.00 30.77 599 GLU A N 1
ATOM 4704 C CA . GLU A 1 599 ? -48.695 7.581 7.704 1.00 30.77 599 GLU A CA 1
ATOM 4705 C C . GLU A 1 599 ? -50.041 6.936 7.373 1.00 30.77 599 GLU A C 1
ATOM 4707 O O . GLU A 1 599 ? -50.625 7.160 6.314 1.00 30.77 599 GLU A O 1
ATOM 4712 N N . LYS A 1 600 ? -50.533 6.105 8.291 1.00 33.94 600 LYS A N 1
ATOM 4713 C CA . LYS A 1 600 ? -51.905 5.603 8.254 1.00 33.94 600 LYS A CA 1
ATOM 4714 C C . LYS A 1 600 ? -52.709 6.405 9.281 1.00 33.94 600 LYS A C 1
ATOM 4716 O O . LYS A 1 600 ? -52.433 6.244 10.473 1.00 33.94 600 LYS A O 1
ATOM 4721 N N . PRO A 1 601 ? -53.699 7.225 8.886 1.00 33.81 601 PRO A N 1
ATOM 4722 C CA . PRO A 1 601 ? -54.659 7.741 9.846 1.00 33.81 601 PRO A CA 1
ATOM 4723 C C . PRO A 1 601 ? -55.501 6.568 10.354 1.00 33.81 601 PRO A C 1
ATOM 4725 O O . PRO A 1 601 ? -55.866 5.661 9.598 1.00 33.81 601 PRO A O 1
ATOM 4728 N N . ALA A 1 602 ? -55.766 6.541 11.656 1.00 32.31 602 ALA A N 1
ATOM 4729 C CA . ALA A 1 602 ? -56.528 5.467 12.271 1.00 32.31 602 ALA A CA 1
ATOM 4730 C C . ALA A 1 602 ? -57.944 5.401 11.666 1.00 32.31 602 ALA A C 1
ATOM 4732 O O . ALA A 1 602 ? -58.721 6.335 11.820 1.00 32.31 602 ALA A O 1
ATOM 4733 N N . GLY A 1 603 ? -58.272 4.289 10.997 1.00 35.97 603 GLY A N 1
ATOM 4734 C CA . GLY A 1 603 ? -59.647 3.959 10.601 1.00 35.97 603 GLY A CA 1
ATOM 4735 C C . GLY A 1 603 ? -59.942 3.797 9.105 1.00 35.97 603 GLY A C 1
ATOM 4736 O O . GLY A 1 603 ? -61.004 3.273 8.794 1.00 35.97 603 GLY A O 1
ATOM 4737 N N . GLU A 1 604 ? -59.039 4.138 8.178 1.00 33.09 604 GLU A N 1
ATOM 4738 C CA . GLU A 1 604 ? -59.322 4.028 6.730 1.00 33.09 604 GLU A CA 1
ATOM 4739 C C . GLU A 1 604 ? -58.408 3.050 5.962 1.00 33.09 604 GLU A C 1
ATOM 4741 O O . GLU A 1 604 ? -57.296 2.703 6.383 1.00 33.09 604 GLU A O 1
ATOM 4746 N N . ALA A 1 605 ? -58.909 2.574 4.814 1.00 36.50 605 ALA A N 1
ATOM 4747 C CA . ALA A 1 605 ? -58.140 1.819 3.827 1.00 36.50 605 ALA A CA 1
ATOM 4748 C C . ALA A 1 605 ? -57.172 2.749 3.076 1.00 36.50 605 ALA A C 1
ATOM 4750 O O . ALA A 1 605 ? -57.516 3.883 2.759 1.00 36.50 605 ALA A O 1
ATOM 4751 N N . VAL A 1 606 ? -55.967 2.253 2.775 1.00 33.78 606 VAL A N 1
ATOM 4752 C CA . VAL A 1 606 ? -54.884 3.010 2.123 1.00 33.78 606 VAL A CA 1
ATOM 4753 C C . VAL A 1 606 ? -55.380 3.639 0.815 1.00 33.78 606 VAL A C 1
ATOM 4755 O O . VAL A 1 606 ? -55.617 2.933 -0.165 1.00 33.78 606 VAL A O 1
ATOM 4758 N N . ARG A 1 607 ? -55.513 4.968 0.785 1.00 31.59 607 ARG A N 1
ATOM 4759 C CA . ARG A 1 607 ? -55.715 5.753 -0.438 1.00 31.59 607 ARG A CA 1
ATOM 4760 C C . ARG A 1 607 ? -54.563 6.745 -0.579 1.00 31.59 607 ARG A C 1
ATOM 4762 O O . ARG A 1 607 ? -54.431 7.651 0.230 1.00 31.59 607 ARG A O 1
ATOM 4769 N N . GLY A 1 608 ? -53.761 6.564 -1.629 1.00 31.05 608 GLY A N 1
ATOM 4770 C CA . GLY A 1 608 ? -52.765 7.537 -2.088 1.00 31.05 608 GLY A CA 1
ATOM 4771 C C . GLY A 1 608 ? -51.317 7.214 -1.712 1.00 31.05 608 GLY A C 1
ATOM 4772 O O . GLY A 1 608 ? -50.923 7.297 -0.555 1.00 31.05 608 GLY A O 1
ATOM 4773 N N . LEU A 1 609 ? -50.511 6.894 -2.730 1.00 30.27 609 LEU A N 1
ATOM 4774 C CA . LEU A 1 609 ? -49.049 6.963 -2.696 1.00 30.27 609 LEU A CA 1
ATOM 4775 C C . LEU A 1 609 ? -48.641 8.435 -2.837 1.00 30.27 609 LEU A C 1
ATOM 4777 O O . LEU A 1 609 ? -48.781 9.001 -3.919 1.00 30.27 609 LEU A O 1
ATOM 4781 N N . ALA A 1 610 ? -48.130 9.051 -1.773 1.00 28.73 610 ALA A N 1
ATOM 4782 C CA . ALA A 1 610 ? -47.420 10.321 -1.880 1.00 28.73 610 ALA A CA 1
ATOM 4783 C C . ALA A 1 610 ? -45.913 10.041 -1.911 1.00 28.73 610 ALA A C 1
ATOM 4785 O O . ALA A 1 610 ? -45.328 9.601 -0.923 1.00 28.73 610 ALA A O 1
ATOM 4786 N N . VAL A 1 611 ? -45.292 10.272 -3.068 1.00 28.50 611 VAL A N 1
ATOM 4787 C CA . VAL A 1 611 ? -43.834 10.312 -3.213 1.00 28.50 611 VAL A CA 1
ATOM 4788 C C . VAL A 1 611 ? -43.391 11.712 -2.798 1.00 28.50 611 VAL A C 1
ATOM 4790 O O . VAL A 1 611 ? -43.666 12.674 -3.513 1.00 28.50 611 VAL A O 1
ATOM 4793 N N . LEU A 1 612 ? -42.735 11.844 -1.645 1.00 27.06 612 LEU A N 1
ATOM 4794 C CA . LEU A 1 612 ? -41.967 13.053 -1.346 1.00 27.06 612 LEU A CA 1
ATOM 4795 C C . LEU A 1 612 ? -40.715 13.021 -2.233 1.00 27.06 612 LEU A C 1
ATOM 4797 O O . LEU A 1 612 ? -39.901 12.108 -2.105 1.00 27.06 612 LEU A O 1
ATOM 4801 N N . ARG A 1 613 ? -40.635 13.962 -3.181 1.00 27.83 613 ARG A N 1
ATOM 4802 C CA . ARG A 1 613 ? -39.442 14.214 -4.000 1.00 27.83 613 ARG A CA 1
ATOM 4803 C C . ARG A 1 613 ? -38.408 15.013 -3.227 1.00 27.83 613 ARG A C 1
ATOM 4805 O O . ARG A 1 613 ? -38.832 15.939 -2.499 1.00 27.83 613 ARG A O 1
#

Radius of gyration: 32.57 Å; Cα contacts (8 Å, |Δi|>4): 706; chains: 1; bounding box: 119×54×67 Å

Nearest PDB structures (foldseek):
  4pjs-assembly1_A  TM=6.792E-01  e=1.172E-02  unidentified
  5orm-assembly1_A  TM=3.696E-01  e=5.372E-04  synthetic construct
  5i9f-assembly1_A  TM=3.439E-01  e=5.209E-03  unidentified
  4oe1-assembly1_B  TM=2.902E-01  e=3.334E-03  Zea mays
  4m59-assembly1_B  TM=2.902E-01  e=4.084E-03  Zea mays

Foldseek 3Di:
DVVVVLVVDPPVCSVVVVLVVLLVQLVVLQCCQPPDPDDPVVLVVSVVVDDPLQPAGSDPDAPPPCLPPVPPHDHRLNNLLVVLVVLLPDPPRLVSLLVSLVVLVVVVVVDVSSCVSVVNQVSLQSNLPDPPRDPVSVLVSCQVCQLVHDLVSLLVVLQVDVVSVVSSLVSLLVAAALSSQLSNCSNQLVPLQVLLVSCVQQNDRHHSDRPHALVVLVVVLVVCVVVVNPCSLVSLLVNLLRCLSSVVLVVSVVSLVVNVVPDQAQDLSNLLSQLSSCLVVLVLVCLVVSVVSVVRHDDDPDPNSVSSNLNSLLSNLVSCLVVVVLVVSLVSLVPPPDQRDPSSLVSLLLSLLQHAPPGDNVSSQVSQCPHPVHRDPLSVVSVCLNVVVDQDPPDPVSLLSNLNNCLVNLVLVSLLSSQDPPPNLSSLVSNLSSLLVDPDDPPVSNLVVVLPDDLVSLLDLVSLLSVLVSCVVVVVLVSLLVSLVVRPPRLSSVLSNVLSCCLVPVDDPDAEEDADLSSVLSSVVSNPDAKHKHKYQDPDDPVDDPCVLVVNCVSSVHDSVQFDFDDDPSITIGIGHDPVPDDPQFDFDDDSPDTQTRGDDPDDDDDDDDDDD

Secondary structure (DSSP, 8-state):
-HHHHHHTS-HHHHHHHHHHHHHHHHHHHHHHHHT----HHHHHHHHHHS-TTSTTTT-SS--GGGGTSTTSS---HHHHHHHHHHHHT-SS-HHHHHHHHHHHHHHHHH-HHHHTT-HHHHHHHHHHT-TT--HHHHHHHHHHHGGGS-HHHHHHHHHH-HHHHHHHHHHHTT--SHHHHHHHHHHHTT-HHHHHHHHHHH-BTTTTBTT--HHHHHHHHHHHHHTT-TTHHHHHHHHHHHHHHTT-HHHHHHHHHHHHHH-----HHHHHHHHHHHHHHT-TTHHHHHHHHHHHSPPP-SHHHHHHHHHHHHHHHHHHHHTT-HHHHHHHHHT--SS--HHHHHHHHHHHTT--TTS-HHHHHHHHHHSTT---HHHHHHHHHHTTS------HHHHHHHHHHHHHHT-HHHHHHT--SS-HHHHHHHHHHHTTT-SS--HHHHHHHHHT--GGGTT-HHHHHHHHHHHHHTT-HHHHHHHHHT-TT-HHHHHHHHHHHHHHHS---SPEEE--HHHHHHHHHH--SS--EEEEE-TT--TT-TTHHHHHHHHHT--GGG-EEEEETTEEEEE----TT---SEEEEEETTEEEEEE--TT----------

pLDDT: mean 75.31, std 16.94, range [25.69, 94.69]

Mean predicted aligned error: 16.53 Å

Sequence (613 aa):
MTKQMVASIPKEERHALVASMQLLLWAFDWQVVFSIPVSDAMQQDLRALTPAWLTDLFQATAPAAAAEEGAKKLLAPSHVKRQALLLAQGHETLPRLLHMYEWVVTHEERSADFRIFGLSVFLGNVLLRRRELPEKDACRIISYVGSSADVTLLLQCGVANRNMRASVANIFSQMNGPSAYTALKELWWKTPDKFRELQESRGDILSGVASANWKDALEKTEYAQAVGDGSWRKQLAETIRLLSDAGKHELSLQYIWEYHTGSGTDNLSVAASLSQTARHTGKWWLALDVLNLIASARIPQSTADAALLDEAQTHSMLMLKQYGRWREALALYASLEGEVPDRAFKTLCSLVNAIPPSAPWLQALAALQRDSRGIPAEVLRTVRLVKGVDRDASSLRASKYVWEGLSRGGDVSGLLSAKPERCVKYYDMCLLKALTVDTGADDSSVLAHLMETPSKWLEDRDFVELLFQQFRAKGWLPALHSMLRQHPSSQAAIEYDRLTLMMLRARTKQPMLFTDIRVAKHALLCCHQNTLEFLFKMKQLPTGVKDSRTHLSNLLGIERKWISVVSQDGVLRVKRDVAMSSVPAKTILYADHGLVVCEKPAGEAVRGLAVLR

Organism: NCBI:txid28005